Protein AF-0000000081033324 (afdb_homodimer)

pLDDT: mean 81.0, std 24.43, range [20.17, 98.94]

Foldseek 3Di:
DPPPPPPPPPPPCLLVVLLVVLPVLPPQVPDWDWADDDPAWIKIKTKDAFDPPAEEEFEAPQDFCSDSLNSSLVSLCVSVGHIYMYIGFDLHDPTHHPVQDDALVRRLVVVLCCLVPVDDAAYEYEAAAVGLLSVLVNCLVCVRRYQEYEYELHHFLLLVLVLVLDDLQQLLVCVVVQKGKDADDADPDPPPPVVSPSPDRIDIDGPVRSLRSLVSGQQADSDDDDDRDHNPDDPPDRRPQSPDPPPPPDGPPDAARAHAHAYEYEYECAASSRHLVVLVSNVVRHPHPHYYYHYHDPDYSSLNPSVSSSVVSVVVVVSVVVSVVVD/DPPPPPPPPPPPCLLVVLLVCLPVLPPQVPDWDWADDDPAWIKIKGKDAFDPPAEEEFEAPQDFCSDSLNSSLVSLCVSVGHIYMYIGFDLHDPTHHPVQDDALVRRLVVVLCCLVPVDDAAYEYEAAAVGLLSVLVNCLVCVRRYQEYEYELHHFLLLVLVLVLDDLQQLQVCVVVQKGKAADDADPPPPPPVPSPSPDRIDIDGPVRSLRSLVSGQQANSDDDDDRDHNNDDRPDRRPQRPDCPVPPDGPPDAARAHAHAYEYEYECAASSRHLVVLVSNVVRHPHPHYYYHYHDPDYSSLNPSVSSSVVSVVVVVSVVVSVVVD

Solvent-accessible surface area (backbone atoms only — not comparable to full-atom values): 35872 Å² total; per-residue (Å²): 136,82,79,76,78,75,77,78,77,77,70,80,53,60,67,56,53,50,56,69,50,44,72,62,61,65,77,68,68,76,61,74,45,72,48,82,47,94,92,48,62,35,31,24,31,40,75,44,83,53,40,83,59,24,38,38,44,34,45,30,77,98,45,34,37,79,37,67,64,46,38,34,49,45,52,50,29,55,75,73,43,26,16,32,36,32,36,22,46,68,25,24,70,80,12,33,62,50,69,85,63,62,42,54,66,59,43,43,50,46,54,51,48,44,54,68,70,74,46,71,76,41,28,31,38,35,8,30,22,44,12,23,33,45,42,52,55,45,29,56,76,36,56,86,38,36,60,30,39,38,26,34,34,35,24,62,52,46,58,52,53,55,59,70,65,45,50,55,10,46,44,23,50,19,67,72,72,41,33,44,74,42,83,32,81,56,74,81,63,77,72,68,48,86,78,52,65,76,76,46,56,52,44,79,44,46,46,66,33,37,62,56,33,42,80,67,43,77,80,52,73,68,67,76,80,79,76,88,65,84,34,79,40,83,77,81,63,74,76,70,73,71,68,76,74,59,80,74,65,81,70,68,95,62,81,58,44,77,39,65,43,46,35,39,33,38,29,16,65,53,16,79,81,41,55,49,64,46,48,54,52,50,52,67,37,34,56,24,63,48,33,38,36,37,37,30,50,72,28,35,55,77,54,59,51,74,70,42,45,50,49,52,51,51,51,50,52,51,50,52,48,52,57,64,68,75,96,135,82,79,76,80,75,74,78,77,76,70,80,53,60,67,56,54,52,55,68,49,45,72,62,60,67,76,69,67,76,61,73,46,72,47,83,49,95,92,47,63,36,29,24,30,40,75,44,82,54,40,84,57,22,37,38,44,33,45,31,77,98,46,33,38,77,37,70,64,45,38,33,49,46,50,51,27,55,74,72,43,26,16,32,36,34,34,22,47,67,24,24,71,82,12,34,62,50,68,86,63,61,42,53,67,59,44,44,50,47,52,50,47,45,55,67,71,75,48,72,75,42,26,30,38,35,9,30,23,45,11,22,34,46,41,52,55,45,29,55,75,34,55,86,39,36,58,30,41,36,27,34,35,34,25,62,51,45,56,52,52,56,59,70,65,45,49,57,7,46,44,20,49,18,68,71,71,42,34,44,75,41,83,33,80,57,73,81,62,77,72,67,48,86,80,53,63,75,77,45,55,51,43,79,44,46,46,66,31,36,61,57,34,42,81,68,44,78,80,52,73,66,68,76,80,77,75,87,66,86,32,80,39,82,78,80,62,76,76,70,71,67,68,75,74,58,81,73,65,80,70,69,94,62,79,59,42,77,39,64,44,48,34,40,33,39,29,14,65,53,16,74,80,42,55,48,64,45,49,55,52,49,53,68,37,33,56,24,64,47,33,37,37,38,37,29,50,71,29,34,53,80,54,60,51,72,70,43,45,49,50,52,51,52,50,51,51,51,50,52,50,52,58,63,70,75,97

Sequence (654 aa):
MATAVMAAFLSRPRLLAAARSLGGGSRWKSSVSYLSRADSPRLAYSLSAGKSPGVVFLPGFASSMDGAKGTALHDYCHSVGHAYTRFDYTGCGASEGDSSHWGMGQWKSDVLTVLDQLTTGPQILVGSSLGAWLMVLAAVARPERVVGLVGVASAPDFLQRVYSSLTDEERAEAQRTGEFRIPHSPPSSPAPSPTSSPSKTHVTIPVAAVVEAARHSLLVAPAPAPAPAASTADPAAPPPPLPPLPPLPPLPPLPPLPVRCPVRLLHGLADEVAPWQLALRLAERLASAEVDVALRKGAGHRFSEPADLRLLASTLDDLVDRLTTHTMATAVMAAFLSRPRLLAAARSLGGGSRWKSSVSYLSRADSPRLAYSLSAGKSPGVVFLPGFASSMDGAKGTALHDYCHSVGHAYTRFDYTGCGASEGDSSHWGMGQWKSDVLTVLDQLTTGPQILVGSSLGAWLMVLAAVARPERVVGLVGVASAPDFLQRVYSSLTDEERAEAQRTGEFRIPHSPPSSPAPSPTSSPSKTHVTIPVAAVVEAARHSLLVAPAPAPAPAASTADPAAPPPPLPPLPPLPPLPPLPPLPVRCPVRLLHGLADEVAPWQLALRLAERLASAEVDVALRKGAGHRFSEPADLRLLASTLDDLVDRLTTHT

Organism: Petromyzon marinus (NCBI:txid7757)

Radius of gyration: 27.09 Å; Cα contacts (8 Å, |Δi|>4): 1225; chains: 2; bounding box: 51×80×92 Å

Secondary structure (DSSP, 8-state):
-----------SHHHHHHHHHTT-TTTTTT--EEEEETTEEEEEEEEE--EEEEEEEE--TT--TTSHHHHHHHHHHHHHTEEEEEEPPTTSTTS-S-TTS--HHHHHHHHHHHHHHT--S-EEEEEETHHHHHHHHHHHH-TTTEEEEEEES--TTHHHHHHHTS-HHHHHHHHHHSEEEEE----S-SS--TTS-TT-SEEEEEHHHHHHHGGG-SSS------------S-TTS---------S-----SPPPB---S-EEEEEETT-SSS-THHHHHHHHHB--S-EEEEEETT--SS--SHHHHHHHHHHHHHHHHHHHH--/-----------SHHHHHHHHHTT-TTTTTT--EEEEETTEEEEEEEEE--EEEEEEEE--TT--TTSHHHHHHHHHHHHHTEEEEEEPPTTSTTS-S-TTS--HHHHHHHHHHHHHHT--S-EEEEEETHHHHHHHHHHHH-TTTEEEEEEES--TTHHHHHHHTS-HHHHHHHHHHSEEEEE----S-SS--TTS-TT-SEEEEEHHHHHHHGGG-SSS------------S-TTS---------S------PPPB---S-EEEEEETT-SSS-THHHHHHHHHB--S-EEEEEETT--SS--SHHHHHHHHHHHHHHHHHHHH--

InterPro domains:
  IPR000073 Alpha/beta hydrolase fold-1 [PF00561] (55-157)
  IPR029058 Alpha/Beta hydrolase fold [G3DSA:3.40.50.1820] (26-323)
  IPR029058 Alpha/Beta hydrolase fold [SSF53474] (38-321)
  IPR052382 Mitochondrial ABHD10 acyl-protein thioesterase [PTHR16138] (24-325)

Structure (mmCIF, N/CA/C/O backbone):
data_AF-0000000081033324-model_v1
#
loop_
_entity.id
_entity.type
_entity.pdbx_description
1 polymer 'Palmitoyl-protein thioesterase ABHD10, mitochondrial'
#
loop_
_atom_site.group_PDB
_atom_site.id
_atom_site.type_symbol
_atom_site.label_atom_id
_atom_site.label_alt_id
_atom_site.label_comp_id
_atom_site.label_asym_id
_atom_site.label_entity_id
_atom_site.label_seq_id
_atom_site.pdbx_PDB_ins_code
_atom_site.Cartn_x
_atom_site.Cartn_y
_atom_site.Cartn_z
_atom_site.occupancy
_atom_site.B_iso_or_equiv
_atom_site.auth_seq_id
_atom_site.auth_comp_id
_atom_site.auth_asym_id
_atom_site.auth_atom_id
_atom_site.pdbx_PDB_model_num
ATOM 1 N N . MET A 1 1 ? 2.973 -5.754 50.562 1 22.11 1 MET A N 1
ATOM 2 C CA . MET A 1 1 ? 4.07 -6.328 49.781 1 22.11 1 MET A CA 1
ATOM 3 C C . MET A 1 1 ? 3.713 -6.414 48.312 1 22.11 1 MET A C 1
ATOM 5 O O . MET A 1 1 ? 2.916 -7.266 47.906 1 22.11 1 MET A O 1
ATOM 9 N N . ALA A 1 2 ? 3.584 -5.254 47.625 1 27 2 ALA A N 1
ATOM 10 C CA . ALA A 1 2 ? 3.027 -4.891 46.344 1 27 2 ALA A CA 1
ATOM 11 C C . ALA A 1 2 ? 3.859 -5.48 45.188 1 27 2 ALA A C 1
ATOM 13 O O . ALA A 1 2 ? 5.039 -5.152 45.062 1 27 2 ALA A O 1
ATOM 14 N N . THR A 1 3 ? 3.664 -6.719 44.875 1 24.81 3 THR A N 1
ATOM 15 C CA . THR A 1 3 ? 4.422 -7.504 43.906 1 24.81 3 THR A CA 1
ATOM 16 C C . THR A 1 3 ? 4.43 -6.824 42.531 1 24.81 3 THR A C 1
ATOM 18 O O . THR A 1 3 ? 3.371 -6.598 41.938 1 24.81 3 THR A O 1
ATOM 21 N N . ALA A 1 4 ? 5.449 -5.996 42.219 1 23.72 4 ALA A N 1
ATOM 22 C CA . ALA A 1 4 ? 5.824 -5.215 41.062 1 23.72 4 ALA A CA 1
ATOM 23 C C . ALA A 1 4 ? 5.883 -6.094 39.812 1 23.72 4 ALA A C 1
ATOM 25 O O . ALA A 1 4 ? 6.672 -7.039 39.75 1 23.72 4 ALA A O 1
ATOM 26 N N . VAL A 1 5 ? 4.719 -6.266 39.188 1 24.17 5 VAL A N 1
ATOM 27 C CA . VAL A 1 5 ? 4.609 -7.023 37.938 1 24.17 5 VAL A CA 1
ATOM 28 C C . VAL A 1 5 ? 5.527 -6.422 36.875 1 24.17 5 VAL A C 1
ATOM 30 O O . VAL A 1 5 ? 5.352 -5.27 36.5 1 24.17 5 VAL A O 1
ATOM 33 N N . MET A 1 6 ? 6.812 -6.734 36.938 1 21.64 6 MET A N 1
ATOM 34 C CA . MET A 1 6 ? 7.859 -6.355 36 1 21.64 6 MET A CA 1
ATOM 35 C C . MET A 1 6 ? 7.445 -6.684 34.562 1 21.64 6 MET A C 1
ATOM 37 O O . MET A 1 6 ? 7.277 -7.852 34.219 1 21.64 6 MET A O 1
ATOM 41 N N . ALA A 1 7 ? 6.676 -5.891 33.938 1 24.23 7 ALA A N 1
ATOM 42 C CA . ALA A 1 7 ? 6.254 -6.055 32.562 1 24.23 7 ALA A CA 1
ATOM 43 C C . ALA A 1 7 ? 7.457 -6.113 31.625 1 24.23 7 ALA A C 1
ATOM 45 O O . ALA A 1 7 ? 8.18 -5.129 31.469 1 24.23 7 ALA A O 1
ATOM 46 N N . ALA A 1 8 ? 8.172 -7.246 31.5 1 26.45 8 ALA A N 1
ATOM 47 C CA . ALA A 1 8 ? 9.258 -7.527 30.578 1 26.45 8 ALA A CA 1
ATOM 48 C C . ALA A 1 8 ? 8.883 -7.125 29.141 1 26.45 8 ALA A C 1
ATOM 50 O O . ALA A 1 8 ? 7.945 -7.676 28.562 1 26.45 8 ALA A O 1
ATOM 51 N N . PHE A 1 9 ? 9.078 -5.98 28.75 1 27.52 9 PHE A N 1
ATOM 52 C CA . PHE A 1 9 ? 9.008 -5.301 27.469 1 27.52 9 PHE A CA 1
ATOM 53 C C . PHE A 1 9 ? 9.812 -6.051 26.406 1 27.52 9 PHE A C 1
ATOM 55 O O . PHE A 1 9 ? 11.039 -5.949 26.375 1 27.52 9 PHE A O 1
ATOM 62 N N . LEU A 1 10 ? 9.547 -7.344 26.25 1 29.47 10 LEU A N 1
ATOM 63 C CA . LEU A 1 10 ? 10.359 -8.062 25.281 1 29.47 10 LEU A CA 1
ATOM 64 C C . LEU A 1 10 ? 10.281 -7.398 23.906 1 29.47 10 LEU A C 1
ATOM 66 O O . LEU A 1 10 ? 9.188 -7.137 23.391 1 29.47 10 LEU A O 1
ATOM 70 N N . SER A 1 11 ? 11.164 -6.66 23.438 1 30.05 11 SER A N 1
ATOM 71 C CA . SER A 1 11 ? 11.602 -6.078 22.172 1 30.05 11 SER A CA 1
ATOM 72 C C . SER A 1 11 ? 11.367 -7.039 21.016 1 30.05 11 SER A C 1
ATOM 74 O O . SER A 1 11 ? 11.359 -8.258 21.203 1 30.05 11 SER A O 1
ATOM 76 N N . ARG A 1 12 ? 10.656 -6.641 19.922 1 34.22 12 ARG A N 1
ATOM 77 C CA . ARG A 1 12 ? 10.5 -7.277 18.625 1 34.22 12 ARG A CA 1
ATOM 78 C C . ARG A 1 12 ? 11.805 -7.93 18.172 1 34.22 12 ARG A C 1
ATOM 80 O O . ARG A 1 12 ? 12.43 -7.48 17.219 1 34.22 12 ARG A O 1
ATOM 87 N N . PRO A 1 13 ? 12.57 -8.398 18.969 1 36 13 PRO A N 1
ATOM 88 C CA . PRO A 1 13 ? 13.812 -9.016 18.484 1 36 13 PRO A CA 1
ATOM 89 C C . PRO A 1 13 ? 13.562 -10.094 17.422 1 36 13 PRO A C 1
ATOM 91 O O . PRO A 1 13 ? 14.492 -10.484 16.719 1 36 13 PRO A O 1
ATOM 94 N N . ARG A 1 14 ? 12.297 -10.617 17.453 1 36.09 14 ARG A N 1
ATOM 95 C CA . ARG A 1 14 ? 12.18 -11.867 16.734 1 36.09 14 ARG A CA 1
ATOM 96 C C . ARG A 1 14 ? 12.25 -11.633 15.219 1 36.09 14 ARG A C 1
ATOM 98 O O . ARG A 1 14 ? 12.789 -12.461 14.484 1 36.09 14 ARG A O 1
ATOM 105 N N . LEU A 1 15 ? 11.539 -10.562 14.742 1 38.72 15 LEU A N 1
ATOM 106 C CA . LEU A 1 15 ? 11.586 -10.375 13.297 1 38.72 15 LEU A CA 1
ATOM 107 C C . LEU A 1 15 ? 13.023 -10.156 12.828 1 38.72 15 LEU A C 1
ATOM 109 O O . LEU A 1 15 ? 13.359 -10.469 11.688 1 38.72 15 LEU A O 1
ATOM 113 N N . LEU A 1 16 ? 13.773 -9.445 13.773 1 37.34 16 LEU A N 1
ATOM 114 C CA . LEU A 1 16 ? 15.164 -9.211 13.391 1 37.34 16 LEU A CA 1
ATOM 115 C C . LEU A 1 16 ? 15.938 -10.523 13.328 1 37.34 16 LEU A C 1
ATOM 117 O O . LEU A 1 16 ? 16.859 -10.664 12.516 1 37.34 16 LEU A O 1
ATOM 121 N N . ALA A 1 17 ? 15.664 -11.352 14.273 1 37.22 17 ALA A N 1
ATOM 122 C CA . ALA A 1 17 ? 16.453 -12.578 14.242 1 37.22 17 ALA A CA 1
ATOM 123 C C . ALA A 1 17 ? 16.141 -13.406 13 1 37.22 17 ALA A C 1
ATOM 125 O O . ALA A 1 17 ? 17.031 -14 12.391 1 37.22 17 ALA A O 1
ATOM 126 N N . ALA A 1 18 ? 14.914 -13.43 12.672 1 40 18 ALA A N 1
ATOM 127 C CA . ALA A 1 18 ? 14.578 -14.266 11.523 1 40 18 ALA A CA 1
ATOM 128 C C . ALA A 1 18 ? 15.086 -13.656 10.227 1 40 18 ALA A C 1
ATOM 130 O O . ALA A 1 18 ? 15.5 -14.375 9.312 1 40 18 ALA A O 1
ATOM 131 N N . ALA A 1 19 ? 15.125 -12.297 10.125 1 39.84 19 ALA A N 1
ATOM 132 C CA . ALA A 1 19 ? 15.656 -11.672 8.914 1 39.84 19 ALA A CA 1
ATOM 133 C C . ALA A 1 19 ? 17.141 -11.984 8.742 1 39.84 19 ALA A C 1
ATOM 135 O O . ALA A 1 19 ? 17.625 -12.133 7.617 1 39.84 19 ALA A O 1
ATOM 136 N N . ARG A 1 20 ? 17.812 -11.953 9.828 1 39.5 20 ARG A N 1
ATOM 137 C CA . ARG A 1 20 ? 19.219 -12.305 9.711 1 39.5 20 ARG A CA 1
ATOM 138 C C . ARG A 1 20 ? 19.391 -13.719 9.18 1 39.5 20 ARG A C 1
ATOM 140 O O . ARG A 1 20 ? 20.391 -14.031 8.547 1 39.5 20 ARG A O 1
ATOM 147 N N . SER A 1 21 ? 18.438 -14.594 9.531 1 39.25 21 SER A N 1
ATOM 148 C CA . SER A 1 21 ? 18.594 -15.953 9.039 1 39.25 21 SER A CA 1
ATOM 149 C C . SER A 1 21 ? 18.016 -16.094 7.633 1 39.25 21 SER A C 1
ATOM 151 O O . SER A 1 21 ? 18.141 -17.156 7.012 1 39.25 21 SER A O 1
ATOM 153 N N . LEU A 1 22 ? 17.312 -15.211 7.191 1 44.16 22 LEU A N 1
ATOM 154 C CA . LEU A 1 22 ? 16.656 -15.359 5.902 1 44.16 22 LEU A CA 1
ATOM 155 C C . LEU A 1 22 ? 17.672 -15.469 4.77 1 44.16 22 LEU A C 1
ATOM 157 O O . LEU A 1 22 ? 17.312 -15.836 3.646 1 44.16 22 LEU A O 1
ATOM 161 N N . GLY A 1 23 ? 18.875 -15.117 5.062 1 39.5 23 GLY A N 1
ATOM 162 C CA . GLY A 1 23 ? 19.859 -15.336 4.008 1 39.5 23 GLY A CA 1
ATOM 163 C C . GLY A 1 23 ? 20.234 -16.797 3.846 1 39.5 23 GLY A C 1
ATOM 164 O O . GLY A 1 23 ? 21.094 -17.125 3.016 1 39.5 23 GLY A O 1
ATOM 165 N N . GLY A 1 24 ? 20.109 -17.594 4.902 1 39.53 24 GLY A N 1
ATOM 166 C CA . GLY A 1 24 ? 20.703 -18.922 4.777 1 39.53 24 GLY A CA 1
ATOM 167 C C . GLY A 1 24 ? 19.812 -19.891 4.012 1 39.53 24 GLY A C 1
ATOM 168 O O . GLY A 1 24 ? 19.062 -20.656 4.613 1 39.53 24 GLY A O 1
ATOM 169 N N . GLY A 1 25 ? 19.375 -19.703 2.912 1 44.62 25 GLY A N 1
ATOM 170 C CA . GLY A 1 25 ? 18.609 -20.469 1.935 1 44.62 25 GLY A CA 1
ATOM 171 C C . GLY A 1 25 ? 18.984 -21.938 1.897 1 44.62 25 GLY A C 1
ATOM 172 O O . GLY A 1 25 ? 18.406 -22.719 1.129 1 44.62 25 GLY A O 1
ATOM 173 N N . SER A 1 26 ? 20.094 -22.328 2.436 1 49.75 26 SER A N 1
ATOM 174 C CA . SER A 1 26 ? 20.703 -23.609 2.076 1 49.75 26 SER A CA 1
ATOM 175 C C . SER A 1 26 ? 20 -24.766 2.785 1 49.75 26 SER A C 1
ATOM 177 O O . SER A 1 26 ? 20.125 -25.922 2.359 1 49.75 26 SER A O 1
ATOM 179 N N . ARG A 1 27 ? 19.344 -24.453 3.846 1 50.69 27 ARG A N 1
ATOM 180 C CA . ARG A 1 27 ? 19.016 -25.625 4.66 1 50.69 27 ARG A CA 1
ATOM 181 C C . ARG A 1 27 ? 17.922 -26.453 4.016 1 50.69 27 ARG A C 1
ATOM 183 O O . ARG A 1 27 ? 17.828 -27.672 4.246 1 50.69 27 ARG A O 1
ATOM 190 N N . TRP A 1 28 ? 17.062 -25.797 3.232 1 55.62 28 TRP A N 1
ATOM 191 C CA . TRP A 1 28 ? 15.906 -26.578 2.789 1 55.62 28 TRP A CA 1
ATOM 192 C C . TRP A 1 28 ? 16.172 -27.219 1.43 1 55.62 28 TRP A C 1
ATOM 194 O O . TRP A 1 28 ? 15.266 -27.812 0.828 1 55.62 28 TRP A O 1
ATOM 204 N N . LYS A 1 29 ? 17.328 -26.922 0.792 1 54.53 29 LYS A N 1
ATOM 205 C CA . LYS A 1 29 ? 17.594 -27.438 -0.551 1 54.53 29 LYS A CA 1
ATOM 206 C C . LYS A 1 29 ? 17.656 -28.969 -0.553 1 54.53 29 LYS A C 1
ATOM 208 O O . LYS A 1 29 ? 17.312 -29.609 -1.547 1 54.53 29 LYS A O 1
ATOM 213 N N . SER A 1 30 ? 17.891 -29.594 0.542 1 54.22 30 SER A N 1
ATOM 214 C CA . SER A 1 30 ? 18.328 -30.984 0.433 1 54.22 30 SER A CA 1
ATOM 215 C C . SER A 1 30 ? 17.141 -31.938 0.512 1 54.22 30 SER A C 1
ATOM 217 O O . SER A 1 30 ? 17.234 -33.094 0.056 1 54.22 30 SER A O 1
ATOM 219 N N . SER A 1 31 ? 15.891 -31.5 0.902 1 74.81 31 SER A N 1
ATOM 220 C CA . SER A 1 31 ? 14.914 -32.562 1.136 1 74.81 31 SER A CA 1
ATOM 221 C C . SER A 1 31 ? 13.695 -32.406 0.234 1 74.81 31 SER A C 1
ATOM 223 O O . SER A 1 31 ? 12.703 -31.781 0.629 1 74.81 31 SER A O 1
ATOM 225 N N . VAL A 1 32 ? 13.836 -32.75 -1.101 1 91.12 32 VAL A N 1
ATOM 226 C CA . VAL A 1 32 ? 12.727 -32.656 -2.047 1 91.12 32 VAL A CA 1
ATOM 227 C C . VAL A 1 32 ? 11.945 -33.969 -2.039 1 91.12 32 VAL A C 1
ATOM 229 O O . VAL A 1 32 ? 12.531 -35.062 -2.066 1 91.12 32 VAL A O 1
ATOM 232 N N . SER A 1 33 ? 10.648 -33.969 -1.88 1 96.12 33 SER A N 1
ATOM 233 C CA . SER A 1 33 ? 9.719 -35.062 -1.989 1 96.12 33 SER A CA 1
ATOM 234 C C . SER A 1 33 ? 8.891 -35 -3.264 1 96.12 33 SER A C 1
ATOM 236 O O . SER A 1 33 ? 8.906 -33.969 -3.949 1 96.12 33 SER A O 1
ATOM 238 N N . TYR A 1 34 ? 8.211 -36.062 -3.619 1 97.44 34 TYR A N 1
ATOM 239 C CA . TYR A 1 34 ? 7.418 -36.094 -4.844 1 97.44 34 TYR A CA 1
ATOM 240 C C . TYR A 1 34 ? 5.996 -36.594 -4.562 1 97.44 34 TYR A C 1
ATOM 242 O O . TYR A 1 34 ? 5.789 -37.531 -3.795 1 97.44 34 TYR A O 1
ATOM 250 N N . LEU A 1 35 ? 5.07 -35.938 -5.078 1 97.44 35 LEU A N 1
ATOM 251 C CA . LEU A 1 35 ? 3.662 -36.312 -5.023 1 97.44 35 LEU A CA 1
ATOM 252 C C . LEU A 1 35 ? 3.25 -37.062 -6.289 1 97.44 35 LEU A C 1
ATOM 254 O O . LEU A 1 35 ? 3.287 -36.5 -7.387 1 97.44 35 LEU A O 1
ATOM 258 N N . SER A 1 36 ? 2.891 -38.312 -6.141 1 95.81 36 SER A N 1
ATOM 259 C CA . SER A 1 36 ? 2.416 -39.094 -7.262 1 95.81 36 SER A CA 1
ATOM 260 C C . SER A 1 36 ? 0.929 -38.875 -7.516 1 95.81 36 SER A C 1
ATOM 262 O O . SER A 1 36 ? 0.144 -38.781 -6.57 1 95.81 36 SER A O 1
ATOM 264 N N . ARG A 1 37 ? 0.681 -38.781 -8.797 1 91.38 37 ARG A N 1
ATOM 265 C CA . ARG A 1 37 ? -0.696 -38.594 -9.25 1 91.38 37 ARG A CA 1
ATOM 266 C C . ARG A 1 37 ? -1.053 -39.625 -10.32 1 91.38 37 ARG A C 1
ATOM 268 O O . ARG A 1 37 ? -0.181 -40.094 -11.062 1 91.38 37 ARG A O 1
ATOM 275 N N . ALA A 1 38 ? -2.209 -40.219 -10.383 1 86.62 38 ALA A N 1
ATOM 276 C CA . ALA A 1 38 ? -2.619 -41.312 -11.266 1 86.62 38 ALA A CA 1
ATOM 277 C C . ALA A 1 38 ? -2.32 -40.969 -12.727 1 86.62 38 ALA A C 1
ATOM 279 O O . ALA A 1 38 ? -1.689 -41.781 -13.43 1 86.62 38 ALA A O 1
ATOM 280 N N . ASP A 1 39 ? -2.785 -39.938 -13.328 1 86.38 39 ASP A N 1
ATOM 281 C CA . ASP A 1 39 ? -2.658 -39.656 -14.75 1 86.38 39 ASP A CA 1
ATOM 282 C C . ASP A 1 39 ? -1.938 -38.312 -14.984 1 86.38 39 ASP A C 1
ATOM 284 O O . ASP A 1 39 ? -2.283 -37.562 -15.898 1 86.38 39 ASP A O 1
ATOM 288 N N . SER A 1 40 ? -0.949 -38.062 -14.102 1 91.81 40 SER A N 1
ATOM 289 C CA . SER A 1 40 ? -0.211 -36.812 -14.242 1 91.81 40 SER A CA 1
ATOM 290 C C . SER A 1 40 ? 1.223 -36.938 -13.742 1 91.81 40 SER A C 1
ATOM 292 O O . SER A 1 40 ? 1.509 -37.812 -12.898 1 91.81 40 SER A O 1
ATOM 294 N N . PRO A 1 41 ? 2.178 -36.25 -14.328 1 94.88 41 PRO A N 1
ATOM 295 C CA . PRO A 1 41 ? 3.557 -36.281 -13.836 1 94.88 41 PRO A CA 1
ATOM 296 C C . PRO A 1 41 ? 3.656 -36 -12.344 1 94.88 41 PRO A C 1
ATOM 298 O O . PRO A 1 41 ? 2.848 -35.25 -11.797 1 94.88 41 PRO A O 1
ATOM 301 N N . ARG A 1 42 ? 4.637 -36.562 -11.766 1 97.44 42 ARG A N 1
ATOM 302 C CA . ARG A 1 42 ? 4.832 -36.312 -10.336 1 97.44 42 ARG A CA 1
ATOM 303 C C . ARG A 1 42 ? 5.254 -34.875 -10.07 1 97.44 42 ARG A C 1
ATOM 305 O O . ARG A 1 42 ? 6.035 -34.312 -10.836 1 97.44 42 ARG A O 1
ATOM 312 N N . LEU A 1 43 ? 4.77 -34.312 -8.969 1 98.06 43 LEU A N 1
ATOM 313 C CA . LEU A 1 43 ? 5.121 -32.938 -8.57 1 98.06 43 LEU A CA 1
ATOM 314 C C . LEU A 1 43 ? 6.16 -32.969 -7.457 1 98.06 43 LEU A C 1
ATOM 316 O O . LEU A 1 43 ? 5.988 -33.625 -6.445 1 98.06 43 LEU A O 1
ATOM 320 N N . ALA A 1 44 ? 7.258 -32.25 -7.656 1 97.88 44 ALA A N 1
ATOM 321 C CA . ALA A 1 44 ? 8.25 -32.031 -6.605 1 97.88 44 ALA A CA 1
ATOM 322 C C . ALA A 1 44 ? 7.777 -31 -5.594 1 97.88 44 ALA A C 1
ATOM 324 O O . ALA A 1 44 ? 7.184 -29.984 -5.965 1 97.88 44 ALA A O 1
ATOM 325 N N . TYR A 1 45 ? 7.992 -31.297 -4.293 1 98 45 TYR A N 1
ATOM 326 C CA . TYR A 1 45 ? 7.582 -30.344 -3.268 1 98 45 TYR A CA 1
ATOM 327 C C . TYR A 1 45 ? 8.5 -30.438 -2.051 1 98 45 TYR A C 1
ATOM 329 O O . TYR A 1 45 ? 9.25 -31.391 -1.896 1 98 45 TYR A O 1
ATOM 337 N N . SER A 1 46 ? 8.602 -29.375 -1.306 1 96.62 46 SER A N 1
ATOM 338 C CA . SER A 1 46 ? 9.188 -29.281 0.029 1 96.62 46 SER A CA 1
ATOM 339 C C . SER A 1 46 ? 8.156 -28.797 1.048 1 96.62 46 SER A C 1
ATOM 341 O O . SER A 1 46 ? 7.422 -27.844 0.79 1 96.62 46 SER A O 1
ATOM 343 N N . LEU A 1 47 ? 8.086 -29.516 2.17 1 95.38 47 LEU A N 1
ATOM 344 C CA . LEU A 1 47 ? 7.023 -29.25 3.137 1 95.38 47 LEU A CA 1
ATOM 345 C C . LEU A 1 47 ? 7.57 -29.266 4.562 1 95.38 47 LEU A C 1
ATOM 347 O O . LEU A 1 47 ? 8.406 -30.109 4.891 1 95.38 47 LEU A O 1
ATOM 351 N N . SER A 1 48 ? 7.176 -28.359 5.348 1 94.44 48 SER A N 1
ATOM 352 C CA . SER A 1 48 ? 7.355 -28.391 6.793 1 94.44 48 SER A CA 1
ATOM 353 C C . SER A 1 48 ? 6.016 -28.359 7.52 1 94.44 48 SER A C 1
ATOM 355 O O . SER A 1 48 ? 5.148 -27.547 7.199 1 94.44 48 SER A O 1
ATOM 357 N N . ALA A 1 49 ? 5.867 -29.312 8.469 1 94.62 49 ALA A N 1
ATOM 358 C CA . ALA A 1 49 ? 4.648 -29.328 9.266 1 94.62 49 ALA A CA 1
ATOM 359 C C . ALA A 1 49 ? 4.621 -28.172 10.25 1 94.62 49 ALA A C 1
ATOM 361 O O . ALA A 1 49 ? 5.656 -27.562 10.547 1 94.62 49 ALA A O 1
ATOM 362 N N . GLY A 1 50 ? 3.439 -27.812 10.695 1 96.19 50 GLY A N 1
ATOM 363 C CA . GLY A 1 50 ? 3.285 -26.75 11.664 1 96.19 50 GLY A CA 1
ATOM 364 C C . GLY A 1 50 ? 1.838 -26.359 11.898 1 96.19 50 GLY A C 1
ATOM 365 O O . GLY A 1 50 ? 0.928 -27.141 11.641 1 96.19 50 GLY A O 1
ATOM 366 N N . LYS A 1 51 ? 1.66 -25.156 12.43 1 95.88 51 LYS A N 1
ATOM 367 C CA . LYS A 1 51 ? 0.339 -24.672 12.836 1 95.88 51 LYS A CA 1
ATOM 368 C C . LYS A 1 51 ? -0.469 -24.219 11.625 1 95.88 51 LYS A C 1
ATOM 370 O O . LYS A 1 51 ? 0.1 -23.859 10.594 1 95.88 51 LYS A O 1
ATOM 375 N N . SER A 1 52 ? -1.808 -24.219 11.852 1 95.44 52 SER A N 1
ATOM 376 C CA . SER A 1 52 ? -2.783 -23.688 10.906 1 95.44 52 SER A CA 1
ATOM 377 C C . SER A 1 52 ? -3.01 -22.188 11.133 1 95.44 52 SER A C 1
ATOM 379 O O . SER A 1 52 ? -2.918 -21.703 12.266 1 95.44 52 SER A O 1
ATOM 381 N N . PRO A 1 53 ? -3.334 -21.5 10.102 1 97.38 53 PRO A N 1
ATOM 382 C CA . PRO A 1 53 ? -3.432 -21.906 8.695 1 97.38 53 PRO A CA 1
ATOM 383 C C . PRO A 1 53 ? -2.068 -22.188 8.07 1 97.38 53 PRO A C 1
ATOM 385 O O . PRO A 1 53 ? -1.072 -21.562 8.445 1 97.38 53 PRO A O 1
ATOM 388 N N . GLY A 1 54 ? -2.031 -23.141 7.242 1 98.19 54 GLY A N 1
ATOM 389 C CA . GLY A 1 54 ? -0.812 -23.375 6.484 1 98.19 54 GLY A CA 1
ATOM 390 C C . GLY A 1 54 ? -0.565 -22.312 5.422 1 98.19 54 GLY A C 1
ATOM 391 O O . GLY A 1 54 ? -1.448 -21.516 5.125 1 98.19 54 GLY A O 1
ATOM 392 N N . VAL A 1 55 ? 0.645 -22.328 4.891 1 98.81 55 VAL A N 1
ATOM 393 C CA . VAL A 1 55 ? 1.026 -21.406 3.826 1 98.81 55 VAL A CA 1
ATOM 394 C C . VAL A 1 55 ? 1.53 -22.188 2.619 1 98.81 55 VAL A C 1
ATOM 396 O O . VAL A 1 55 ? 2.357 -23.094 2.76 1 98.81 55 VAL A O 1
ATOM 399 N N . VAL A 1 56 ? 1 -21.938 1.463 1 98.88 56 VAL A N 1
ATOM 400 C CA . VAL A 1 56 ? 1.454 -22.531 0.213 1 98.88 56 VAL A CA 1
ATOM 401 C C . VAL A 1 56 ? 2.012 -21.453 -0.708 1 98.88 56 VAL A C 1
ATOM 403 O O . VAL A 1 56 ? 1.355 -20.438 -0.95 1 98.88 56 VAL A O 1
ATOM 406 N N . PHE A 1 57 ? 3.225 -21.672 -1.189 1 98.81 57 PHE A N 1
ATOM 407 C CA . PHE A 1 57 ? 3.855 -20.719 -2.092 1 98.81 57 PHE A CA 1
ATOM 408 C C . PHE A 1 57 ? 3.688 -21.156 -3.543 1 98.81 57 PHE A C 1
ATOM 410 O O . PHE A 1 57 ? 3.875 -22.328 -3.871 1 98.81 57 PHE A O 1
ATOM 417 N N . LEU A 1 58 ? 3.32 -20.188 -4.41 1 98.88 58 LEU A N 1
ATOM 418 C CA . LEU A 1 58 ? 3.139 -20.406 -5.84 1 98.88 58 LEU A CA 1
ATOM 419 C C . LEU A 1 58 ? 4.133 -19.578 -6.648 1 98.88 58 LEU A C 1
ATOM 421 O O . LEU A 1 58 ? 3.98 -18.359 -6.762 1 98.88 58 LEU A O 1
ATOM 425 N N . PRO A 1 59 ? 5.137 -20.219 -7.293 1 97.81 59 PRO A N 1
ATOM 426 C CA . PRO A 1 59 ? 6.184 -19.516 -8.023 1 97.81 59 PRO A CA 1
ATOM 427 C C . PRO A 1 59 ? 5.66 -18.844 -9.297 1 97.81 59 PRO A C 1
ATOM 429 O O . PRO A 1 59 ? 4.594 -19.203 -9.797 1 97.81 59 PRO A O 1
ATOM 432 N N . GLY A 1 60 ? 6.406 -17.891 -9.773 1 96.44 60 GLY A N 1
ATOM 433 C CA . GLY A 1 60 ? 6.074 -17.219 -11.016 1 96.44 60 GLY A CA 1
ATOM 434 C C . GLY A 1 60 ? 6.5 -17.984 -12.25 1 96.44 60 GLY A C 1
ATOM 435 O O . GLY A 1 60 ? 7 -19.109 -12.148 1 96.44 60 GLY A O 1
ATOM 436 N N . PHE A 1 61 ? 6.293 -17.328 -13.43 1 94.06 61 PHE A N 1
ATOM 437 C CA . PHE A 1 61 ? 6.672 -17.922 -14.703 1 94.06 61 PHE A CA 1
ATOM 438 C C . PHE A 1 61 ? 8.18 -18.125 -14.781 1 94.06 61 PHE A C 1
ATOM 440 O O . PHE A 1 61 ? 8.945 -17.234 -14.383 1 94.06 61 PHE A O 1
ATOM 447 N N . ALA A 1 62 ? 8.586 -19.297 -15.242 1 90.06 62 ALA A N 1
ATOM 448 C CA . ALA A 1 62 ? 9.992 -19.641 -15.445 1 90.06 62 ALA A CA 1
ATOM 449 C C . ALA A 1 62 ? 10.766 -19.578 -14.133 1 90.06 62 ALA A C 1
ATOM 451 O O . ALA A 1 62 ? 11.945 -19.219 -14.117 1 90.06 62 ALA A O 1
ATOM 452 N N . SER A 1 63 ? 10.055 -19.812 -13.055 1 92.44 63 SER A N 1
ATOM 453 C CA . SER A 1 63 ? 10.648 -19.875 -11.727 1 92.44 63 SER A CA 1
ATOM 454 C C . SER A 1 63 ? 10.438 -21.234 -11.086 1 92.44 63 SER A C 1
ATOM 456 O O . SER A 1 63 ? 9.844 -22.125 -11.695 1 92.44 63 SER A O 1
ATOM 458 N N . SER A 1 64 ? 11.047 -21.422 -9.945 1 93.56 64 SER A N 1
ATOM 459 C CA . SER A 1 64 ? 10.922 -22.688 -9.227 1 93.56 64 SER A CA 1
ATOM 460 C C . SER A 1 64 ? 10.625 -22.453 -7.75 1 93.56 64 SER A C 1
ATOM 462 O O . SER A 1 64 ? 10.688 -21.312 -7.27 1 93.56 64 SER A O 1
ATOM 464 N N . MET A 1 65 ? 10.328 -23.547 -7.051 1 95.38 65 MET A N 1
ATOM 465 C CA . MET A 1 65 ? 10 -23.5 -5.629 1 95.38 65 MET A CA 1
ATOM 466 C C . MET A 1 65 ? 11.203 -23.047 -4.809 1 95.38 65 MET A C 1
ATOM 468 O O . MET A 1 65 ? 11.062 -22.688 -3.641 1 95.38 65 MET A O 1
ATOM 472 N N . ASP A 1 66 ? 12.398 -23.031 -5.383 1 93.31 66 ASP A N 1
ATOM 473 C CA . ASP A 1 66 ? 13.617 -22.766 -4.629 1 93.31 66 ASP A CA 1
ATOM 474 C C . ASP A 1 66 ? 14.086 -21.328 -4.824 1 93.31 66 ASP A C 1
ATOM 476 O O . ASP A 1 66 ? 15.211 -20.969 -4.465 1 93.31 66 ASP A O 1
ATOM 480 N N . GLY A 1 67 ? 13.242 -20.516 -5.445 1 92.94 67 GLY A N 1
ATOM 481 C CA . GLY A 1 67 ? 13.562 -19.109 -5.566 1 92.94 67 GLY A CA 1
ATOM 482 C C . GLY A 1 67 ? 13.664 -18.406 -4.227 1 92.94 67 GLY A C 1
ATOM 483 O O . GLY A 1 67 ? 13.273 -18.953 -3.197 1 92.94 67 GLY A O 1
ATOM 484 N N . ALA A 1 68 ? 14.094 -17.172 -4.25 1 93.88 68 ALA A N 1
ATOM 485 C CA . ALA A 1 68 ? 14.391 -16.391 -3.055 1 93.88 68 ALA A CA 1
ATOM 486 C C . ALA A 1 68 ? 13.141 -16.219 -2.191 1 93.88 68 ALA A C 1
ATOM 488 O O . ALA A 1 68 ? 13.195 -16.391 -0.971 1 93.88 68 ALA A O 1
ATOM 489 N N . LYS A 1 69 ? 12.031 -15.898 -2.838 1 96.94 69 LYS A N 1
ATOM 490 C CA . LYS A 1 69 ? 10.812 -15.664 -2.072 1 96.94 69 LYS A CA 1
ATOM 491 C C . LYS A 1 69 ? 10.312 -16.953 -1.422 1 96.94 69 LYS A C 1
ATOM 493 O O . LYS A 1 69 ? 9.977 -16.969 -0.236 1 96.94 69 LYS A O 1
ATOM 498 N N . GLY A 1 70 ? 10.289 -18.047 -2.166 1 96.88 70 GLY A N 1
ATOM 499 C CA . GLY A 1 70 ? 9.828 -19.312 -1.636 1 96.88 70 GLY A CA 1
ATOM 500 C C . GLY A 1 70 ? 10.664 -19.812 -0.468 1 96.88 70 GLY A C 1
ATOM 501 O O . GLY A 1 70 ? 10.117 -20.266 0.538 1 96.88 70 GLY A O 1
ATOM 502 N N . THR A 1 71 ? 11.945 -19.703 -0.569 1 95.62 71 THR A N 1
ATOM 503 C CA . THR A 1 71 ? 12.828 -20.203 0.473 1 95.62 71 THR A CA 1
ATOM 504 C C . THR A 1 71 ? 12.82 -19.297 1.691 1 95.62 71 THR A C 1
ATOM 506 O O . THR A 1 71 ? 12.891 -19.75 2.83 1 95.62 71 THR A O 1
ATOM 509 N N . ALA A 1 72 ? 12.734 -18 1.433 1 95.81 72 ALA A N 1
ATOM 510 C CA . ALA A 1 72 ? 12.641 -17.047 2.543 1 95.81 72 ALA A CA 1
ATOM 511 C C . ALA A 1 72 ? 11.375 -17.281 3.361 1 95.81 72 ALA A C 1
ATOM 513 O O . ALA A 1 72 ? 11.414 -17.25 4.594 1 95.81 72 ALA A O 1
ATOM 514 N N . LEU A 1 73 ? 10.297 -17.516 2.701 1 97.62 73 LEU A N 1
ATOM 515 C CA . LEU A 1 73 ? 9.039 -17.781 3.391 1 97.62 73 LEU A CA 1
ATOM 516 C C . LEU A 1 73 ? 9.109 -19.094 4.156 1 97.62 73 LEU A C 1
ATOM 518 O O . LEU A 1 73 ? 8.531 -19.219 5.238 1 97.62 73 LEU A O 1
ATOM 522 N N . HIS A 1 74 ? 9.781 -20.047 3.537 1 96.44 74 HIS A N 1
ATOM 523 C CA . HIS A 1 74 ? 9.961 -21.312 4.238 1 96.44 74 HIS A CA 1
ATOM 524 C C . HIS A 1 74 ? 10.711 -21.109 5.551 1 96.44 74 HIS A C 1
ATOM 526 O O . HIS A 1 74 ? 10.297 -21.625 6.594 1 96.44 74 HIS A O 1
ATOM 532 N N . ASP A 1 75 ? 11.789 -20.391 5.496 1 94.81 75 ASP A N 1
ATOM 533 C CA . ASP A 1 75 ? 12.562 -20.078 6.691 1 94.81 75 ASP A CA 1
ATOM 534 C C . ASP A 1 75 ? 11.711 -19.359 7.73 1 94.81 75 ASP A C 1
ATOM 536 O O . ASP A 1 75 ? 11.75 -19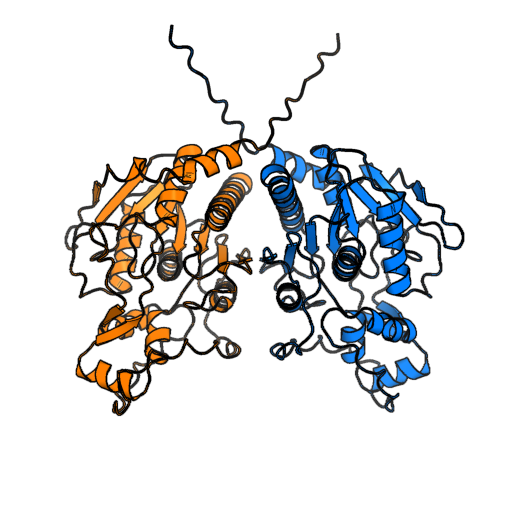.688 8.914 1 94.81 75 ASP A O 1
ATOM 540 N N . TYR A 1 76 ? 10.977 -18.438 7.289 1 95.12 76 TYR A N 1
ATOM 541 C CA . TYR A 1 76 ? 10.133 -17.656 8.188 1 95.12 76 TYR A CA 1
ATOM 542 C C . TYR A 1 76 ? 9.094 -18.547 8.859 1 95.12 76 TYR A C 1
ATOM 544 O O . TYR A 1 76 ? 8.984 -18.578 10.094 1 95.12 76 TYR A O 1
ATOM 552 N N . CYS A 1 77 ? 8.367 -19.266 8.086 1 96.75 77 CYS A N 1
ATOM 553 C CA . CYS A 1 77 ? 7.309 -20.109 8.625 1 96.75 77 CYS A CA 1
ATOM 554 C C . CYS A 1 77 ? 7.871 -21.156 9.586 1 96.75 77 CYS A C 1
ATOM 556 O O . CYS A 1 77 ? 7.277 -21.422 10.633 1 96.75 77 CYS A O 1
ATOM 558 N N . HIS A 1 78 ? 8.969 -21.703 9.164 1 94.19 78 HIS A N 1
ATOM 559 C CA . HIS A 1 78 ? 9.617 -22.656 10.055 1 94.19 78 HIS A CA 1
ATOM 560 C C . HIS A 1 78 ? 9.969 -22.016 11.398 1 94.19 78 HIS A C 1
ATOM 562 O O . HIS A 1 78 ? 9.742 -22.609 12.453 1 94.19 78 HIS A O 1
ATOM 568 N N . SER A 1 79 ? 10.469 -20.844 11.391 1 93.94 79 SER A N 1
ATOM 569 C CA . SER A 1 79 ? 10.93 -20.141 12.586 1 93.94 79 SER A CA 1
ATOM 570 C C . SER A 1 79 ? 9.766 -19.859 13.531 1 93.94 79 SER A C 1
ATOM 572 O O . SER A 1 79 ? 9.953 -19.781 14.75 1 93.94 79 SER A O 1
ATOM 574 N N . VAL A 1 80 ? 8.617 -19.734 13 1 92.94 80 VAL A N 1
ATOM 575 C CA . VAL A 1 80 ? 7.488 -19.391 13.859 1 92.94 80 VAL A CA 1
ATOM 576 C C . VAL A 1 80 ? 6.562 -20.594 14.023 1 92.94 80 VAL A C 1
ATOM 578 O O . VAL A 1 80 ? 5.484 -20.469 14.609 1 92.94 80 VAL A O 1
ATOM 581 N N . GLY A 1 81 ? 6.902 -21.734 13.406 1 94.25 81 GLY A N 1
ATOM 582 C CA . GLY A 1 81 ? 6.188 -22.984 13.586 1 94.25 81 GLY A CA 1
ATOM 583 C C . GLY A 1 81 ? 4.922 -23.078 12.758 1 94.25 81 GLY A C 1
ATOM 584 O O . GLY A 1 81 ? 3.934 -23.672 13.188 1 94.25 81 GLY A O 1
ATOM 585 N N . HIS A 1 82 ? 4.902 -22.422 11.633 1 95.5 82 HIS A N 1
ATOM 586 C CA . HIS A 1 82 ? 3.758 -22.5 10.734 1 95.5 82 HIS A CA 1
ATOM 587 C C . HIS A 1 82 ? 3.992 -23.516 9.625 1 95.5 82 HIS A C 1
ATOM 589 O O . HIS A 1 82 ? 5.105 -23.641 9.109 1 95.5 82 HIS A O 1
ATOM 595 N N . ALA A 1 83 ? 2.949 -24.25 9.336 1 97.69 83 ALA A N 1
ATOM 596 C CA . ALA A 1 83 ? 3.037 -25.188 8.219 1 97.69 83 ALA A CA 1
ATOM 597 C C . ALA A 1 83 ? 3.322 -24.469 6.906 1 97.69 83 ALA A C 1
ATOM 599 O O . ALA A 1 83 ? 2.789 -23.391 6.664 1 97.69 83 ALA A O 1
ATOM 600 N N . TYR A 1 84 ? 4.188 -25.047 6.105 1 98.06 84 TYR A N 1
ATOM 601 C CA . TYR A 1 84 ? 4.602 -24.422 4.859 1 98.06 84 TYR A CA 1
ATOM 602 C C . TYR A 1 84 ? 4.82 -25.453 3.77 1 98.06 84 TYR A C 1
ATOM 604 O O . TYR A 1 84 ? 5.391 -26.516 4.023 1 98.06 84 TYR A O 1
ATOM 612 N N . THR A 1 85 ? 4.27 -25.156 2.57 1 98.19 85 THR A N 1
ATOM 613 C CA . THR A 1 85 ? 4.453 -26.016 1.406 1 98.19 85 THR A CA 1
ATOM 614 C C . THR A 1 85 ? 4.879 -25.203 0.191 1 98.19 85 THR A C 1
ATOM 616 O O . THR A 1 85 ? 4.273 -24.172 -0.113 1 98.19 85 THR A O 1
ATOM 619 N N . ARG A 1 86 ? 5.902 -25.516 -0.449 1 98.19 86 ARG A N 1
ATOM 620 C CA . ARG A 1 86 ? 6.281 -25.031 -1.769 1 98.19 86 ARG A CA 1
ATOM 621 C C . ARG A 1 86 ? 6.504 -26.172 -2.742 1 98.19 86 ARG A C 1
ATOM 623 O O . ARG A 1 86 ? 6.883 -27.281 -2.334 1 98.19 86 ARG A O 1
ATOM 630 N N . PHE A 1 87 ? 6.297 -25.938 -4.062 1 98.12 87 PHE A N 1
ATOM 631 C CA . PHE A 1 87 ? 6.387 -26.984 -5.059 1 98.12 87 PHE A CA 1
ATOM 632 C C . PHE A 1 87 ? 6.613 -26.406 -6.449 1 98.12 87 PHE A C 1
ATOM 634 O O . PHE A 1 87 ? 6.52 -25.203 -6.641 1 98.12 87 PHE A O 1
ATOM 641 N N . ASP A 1 88 ? 6.988 -27.25 -7.344 1 97.81 88 ASP A N 1
ATOM 642 C CA . ASP A 1 88 ? 7.141 -26.891 -8.75 1 97.81 88 ASP A CA 1
ATOM 643 C C . ASP A 1 88 ? 5.957 -27.391 -9.578 1 97.81 88 ASP A C 1
ATOM 645 O O . ASP A 1 88 ? 5.473 -28.5 -9.367 1 97.81 88 ASP A O 1
ATOM 649 N N . TYR A 1 89 ? 5.523 -26.547 -10.523 1 97.75 89 TYR A N 1
ATOM 650 C CA . TYR A 1 89 ? 4.461 -26.969 -11.43 1 97.75 89 TYR A CA 1
ATOM 651 C C . TYR A 1 89 ? 4.953 -28.062 -12.375 1 97.75 89 TYR A C 1
ATOM 653 O O . TYR A 1 89 ? 6.16 -28.25 -12.547 1 97.75 89 TYR A O 1
ATOM 661 N N . THR A 1 90 ? 3.992 -28.766 -12.938 1 97.06 90 THR A N 1
ATOM 662 C CA . THR A 1 90 ? 4.332 -29.734 -13.984 1 97.06 90 THR A CA 1
ATOM 663 C C . THR A 1 90 ? 5.211 -29.094 -15.047 1 97.06 90 THR A C 1
ATOM 665 O O . THR A 1 90 ? 4.887 -28.016 -15.57 1 97.06 90 THR A O 1
ATOM 668 N N . GLY A 1 91 ? 6.344 -29.734 -15.297 1 94.56 91 GLY A N 1
ATOM 669 C CA . GLY A 1 91 ? 7.234 -29.25 -16.344 1 94.56 91 GLY A CA 1
ATOM 670 C C . GLY A 1 91 ? 8.188 -28.172 -15.867 1 94.56 91 GLY A C 1
ATOM 671 O O . GLY A 1 91 ? 8.984 -27.656 -16.641 1 94.56 91 GLY A O 1
ATOM 672 N N . CYS A 1 92 ? 8.148 -27.828 -14.586 1 93.81 92 CYS A N 1
ATOM 673 C CA . CYS A 1 92 ? 9 -26.781 -14.023 1 93.81 92 CYS A CA 1
ATOM 674 C C . CYS A 1 92 ? 9.883 -27.328 -12.914 1 93.81 92 CYS A C 1
ATOM 676 O O . CYS A 1 92 ? 9.484 -28.25 -12.195 1 93.81 92 CYS A O 1
ATOM 678 N N . GLY A 1 93 ? 11.109 -26.781 -12.836 1 93.31 93 GLY A N 1
ATOM 679 C CA . GLY A 1 93 ? 11.984 -27.125 -11.734 1 93.31 93 GLY A CA 1
ATOM 680 C C . GLY A 1 93 ? 12.25 -28.609 -11.633 1 93.31 93 GLY A C 1
ATOM 681 O O . GLY A 1 93 ? 12.648 -29.25 -12.617 1 93.31 93 GLY A O 1
ATOM 682 N N . ALA A 1 94 ? 11.969 -29.156 -10.398 1 95.12 94 ALA A N 1
ATOM 683 C CA . ALA A 1 94 ? 12.289 -30.547 -10.133 1 95.12 94 ALA A CA 1
ATOM 684 C C . ALA A 1 94 ? 11.086 -31.453 -10.43 1 95.12 94 ALA A C 1
ATOM 686 O O . ALA A 1 94 ? 11.195 -32.688 -10.359 1 95.12 94 ALA A O 1
ATOM 687 N N . SER A 1 95 ? 9.953 -30.844 -10.828 1 96.75 95 SER A N 1
ATOM 688 C CA . SER A 1 95 ? 8.773 -31.641 -11.148 1 96.75 95 SER A CA 1
ATOM 689 C C . SER A 1 95 ? 8.922 -32.312 -12.508 1 96.75 95 SER A C 1
ATOM 691 O O . SER A 1 95 ? 9.609 -31.828 -13.391 1 96.75 95 SER A O 1
ATOM 693 N N . GLU A 1 96 ? 8.242 -33.438 -12.625 1 96.06 96 GLU A N 1
ATOM 694 C CA . GLU A 1 96 ? 8.211 -34.156 -13.898 1 96.06 96 GLU A CA 1
ATOM 695 C C . GLU A 1 96 ? 7.273 -33.469 -14.891 1 96.06 96 GLU A C 1
ATOM 697 O O . GLU A 1 96 ? 6.473 -32.625 -14.5 1 96.06 96 GLU A O 1
ATOM 702 N N . GLY A 1 97 ? 7.461 -33.875 -16.156 1 93.12 97 GLY A N 1
ATOM 703 C CA . GLY A 1 97 ? 6.621 -33.312 -17.203 1 93.12 97 GLY A CA 1
ATOM 704 C C . GLY A 1 97 ? 7.418 -32.625 -18.297 1 93.12 97 GLY A C 1
ATOM 705 O O . GLY A 1 97 ? 8.633 -32.469 -18.172 1 93.12 97 GLY A O 1
ATOM 706 N N . ASP A 1 98 ? 6.656 -32.219 -19.312 1 89.81 98 ASP A N 1
ATOM 707 C CA . ASP A 1 98 ? 7.254 -31.609 -20.484 1 89.81 98 ASP A CA 1
ATOM 708 C C . ASP A 1 98 ? 7.266 -30.078 -20.344 1 89.81 98 ASP A C 1
ATOM 710 O O . ASP A 1 98 ? 6.211 -29.453 -20.328 1 89.81 98 ASP A O 1
ATOM 714 N N . SER A 1 99 ? 8.469 -29.516 -20.344 1 86.44 99 SER A N 1
ATOM 715 C CA . SER A 1 99 ? 8.617 -28.078 -20.156 1 86.44 99 SER A CA 1
ATOM 716 C C . SER A 1 99 ? 8.148 -27.297 -21.375 1 86.44 99 SER A C 1
ATOM 718 O O . SER A 1 99 ? 7.941 -26.094 -21.312 1 86.44 99 SER A O 1
ATOM 720 N N . SER A 1 100 ? 7.945 -27.969 -22.469 1 86.62 100 SER A N 1
ATOM 721 C CA . SER A 1 100 ? 7.551 -27.312 -23.703 1 86.62 100 SER A CA 1
ATOM 722 C C . SER A 1 100 ? 6.039 -27.359 -23.891 1 86.62 100 SER A C 1
ATOM 724 O O . SER A 1 100 ? 5.5 -26.656 -24.75 1 86.62 100 SER A O 1
ATOM 726 N N . HIS A 1 101 ? 5.461 -28.203 -23.109 1 86.38 101 HIS A N 1
ATOM 727 C CA . HIS A 1 101 ? 4.008 -28.328 -23.188 1 86.38 101 HIS A CA 1
ATOM 728 C C . HIS A 1 101 ? 3.357 -28.062 -21.828 1 86.38 101 HIS A C 1
ATOM 730 O O . HIS A 1 101 ? 3.348 -28.938 -20.969 1 86.38 101 HIS A O 1
ATOM 736 N N . TRP A 1 102 ? 2.9 -26.938 -21.625 1 89.69 102 TRP A N 1
ATOM 737 C CA . TRP A 1 102 ? 2.283 -26.516 -20.375 1 89.69 102 TRP A CA 1
ATOM 738 C C . TRP A 1 102 ? 1.101 -25.594 -20.625 1 89.69 102 TRP A C 1
ATOM 740 O O . TRP A 1 102 ? 0.881 -25.156 -21.766 1 89.69 102 TRP A O 1
ATOM 750 N N . GLY A 1 103 ? 0.302 -25.375 -19.672 1 93.19 103 GLY A N 1
ATOM 751 C CA . GLY A 1 103 ? -0.833 -24.469 -19.719 1 93.19 103 GLY A CA 1
ATOM 752 C C . GLY A 1 103 ? -1.316 -24.062 -18.344 1 93.19 103 GLY A C 1
ATOM 753 O O . GLY A 1 103 ? -0.971 -24.688 -17.328 1 93.19 103 GLY A O 1
ATOM 754 N N . MET A 1 104 ? -2.053 -23 -18.359 1 95.81 104 MET A N 1
ATOM 755 C CA . MET A 1 104 ? -2.588 -22.469 -17.109 1 95.81 104 MET A CA 1
ATOM 756 C C . MET A 1 104 ? -3.521 -23.484 -16.453 1 95.81 104 MET A C 1
ATOM 758 O O . MET A 1 104 ? -3.553 -23.594 -15.219 1 95.81 104 MET A O 1
ATOM 762 N N . GLY A 1 105 ? -4.281 -24.203 -17.266 1 96.19 105 GLY A N 1
ATOM 763 C CA . GLY A 1 105 ? -5.191 -25.203 -16.734 1 96.19 105 GLY A CA 1
ATOM 764 C C . GLY A 1 105 ? -4.477 -26.312 -15.992 1 96.19 105 GLY A C 1
ATOM 765 O O . GLY A 1 105 ? -4.914 -26.734 -14.922 1 96.19 105 GLY A O 1
ATOM 766 N N . GLN A 1 106 ? -3.439 -26.812 -16.609 1 95.5 106 GLN A N 1
ATOM 767 C CA . GLN A 1 106 ? -2.643 -27.844 -15.969 1 95.5 106 GLN A CA 1
ATOM 768 C C . GLN A 1 106 ? -2.033 -27.344 -14.664 1 95.5 106 GLN A C 1
ATOM 770 O O . GLN A 1 106 ? -2.057 -28.031 -13.648 1 95.5 106 GLN A O 1
ATOM 775 N N . TRP A 1 107 ? -1.479 -26.156 -14.656 1 97.81 107 TRP A N 1
ATOM 776 C CA . TRP A 1 107 ? -0.854 -25.609 -13.461 1 97.81 107 TRP A CA 1
ATOM 777 C C . TRP A 1 107 ? -1.899 -25.312 -12.391 1 97.81 107 TRP A C 1
ATOM 779 O O . TRP A 1 107 ? -1.638 -25.469 -11.195 1 97.81 107 TRP A O 1
ATOM 789 N N . LYS A 1 108 ? -3.109 -24.844 -12.797 1 98.31 108 LYS A N 1
ATOM 790 C CA . LYS A 1 108 ? -4.215 -24.719 -11.852 1 98.31 108 LYS A CA 1
ATOM 791 C C . LYS A 1 108 ? -4.527 -26.047 -11.188 1 98.31 108 LYS A C 1
ATOM 793 O O . LYS A 1 108 ? -4.684 -26.125 -9.969 1 98.31 108 LYS A O 1
ATOM 798 N N . SER A 1 109 ? -4.582 -27.094 -12.008 1 97.38 109 SER A N 1
ATOM 799 C CA . SER A 1 109 ? -4.848 -28.438 -11.484 1 97.38 109 SER A CA 1
ATOM 800 C C . SER A 1 109 ? -3.756 -28.875 -10.508 1 97.38 109 SER A C 1
ATOM 802 O O . SER A 1 109 ? -4.039 -29.516 -9.5 1 97.38 109 SER A O 1
ATOM 804 N N . ASP A 1 110 ? -2.479 -28.562 -10.844 1 98.19 110 ASP A N 1
ATOM 805 C CA . ASP A 1 110 ? -1.374 -28.859 -9.938 1 98.19 110 ASP A CA 1
ATOM 806 C C . ASP A 1 110 ? -1.592 -28.203 -8.57 1 98.19 110 ASP A C 1
ATOM 808 O O . ASP A 1 110 ? -1.436 -28.859 -7.535 1 98.19 110 ASP A O 1
ATOM 812 N N . VAL A 1 111 ? -1.955 -26.922 -8.555 1 98.75 111 VAL A N 1
ATOM 813 C CA . VAL A 1 111 ? -2.168 -26.188 -7.316 1 98.75 111 VAL A CA 1
ATOM 814 C C . VAL A 1 111 ? -3.289 -26.828 -6.508 1 98.75 111 VAL A C 1
ATOM 816 O O . VAL A 1 111 ? -3.154 -27.031 -5.297 1 98.75 111 VAL A O 1
ATOM 819 N N . LEU A 1 112 ? -4.395 -27.172 -7.168 1 98.5 112 LEU A N 1
ATOM 820 C CA . LEU A 1 112 ? -5.535 -27.766 -6.48 1 98.5 112 LEU A CA 1
ATOM 821 C C . LEU A 1 112 ? -5.16 -29.125 -5.895 1 98.5 112 LEU A C 1
ATOM 823 O O . LEU A 1 112 ? -5.578 -29.469 -4.785 1 98.5 112 LEU A O 1
ATOM 827 N N . THR A 1 113 ? -4.367 -29.844 -6.648 1 98 113 THR A N 1
ATOM 828 C CA . THR A 1 113 ? -3.922 -31.156 -6.164 1 98 113 THR A CA 1
ATOM 829 C C . THR A 1 113 ? -3.072 -31 -4.906 1 98 113 THR A C 1
ATOM 831 O O . THR A 1 113 ? -3.238 -31.75 -3.945 1 98 113 THR A O 1
ATOM 834 N N . VAL A 1 114 ? -2.188 -30.062 -4.898 1 98.38 114 VAL A N 1
ATOM 835 C CA . VAL A 1 114 ? -1.338 -29.812 -3.74 1 98.38 114 VAL A CA 1
ATOM 836 C C . VAL A 1 114 ? -2.201 -29.406 -2.545 1 98.38 114 VAL A C 1
ATOM 838 O O . VAL A 1 114 ? -2.014 -29.922 -1.438 1 98.38 114 VAL A O 1
ATOM 841 N N . LEU A 1 115 ? -3.174 -28.547 -2.75 1 98.25 115 LEU A N 1
ATOM 842 C CA . LEU A 1 115 ? -4.078 -28.125 -1.689 1 98.25 115 LEU A CA 1
ATOM 843 C C . LEU A 1 115 ? -4.852 -29.312 -1.122 1 98.25 115 LEU A C 1
ATOM 845 O O . LEU A 1 115 ? -4.973 -29.453 0.097 1 98.25 115 LEU A O 1
ATOM 849 N N . ASP A 1 116 ? -5.273 -30.188 -1.977 1 97.69 116 ASP A N 1
ATOM 850 C CA . ASP A 1 116 ? -6.195 -31.25 -1.596 1 97.69 116 ASP A CA 1
ATOM 851 C C . ASP A 1 116 ? -5.449 -32.438 -0.985 1 97.69 116 ASP A C 1
ATOM 853 O O . ASP A 1 116 ? -5.969 -33.125 -0.099 1 97.69 116 ASP A O 1
ATOM 857 N N . GLN A 1 117 ? -4.227 -32.625 -1.444 1 97.06 117 GLN A N 1
ATOM 858 C CA . GLN A 1 117 ? -3.6 -33.875 -1.083 1 97.06 117 GLN A CA 1
ATOM 859 C C . GLN A 1 117 ? -2.424 -33.656 -0.135 1 97.06 117 GLN A C 1
ATOM 861 O O . GLN A 1 117 ? -2.078 -34.562 0.648 1 97.06 117 GLN A O 1
ATOM 866 N N . LEU A 1 118 ? -1.786 -32.5 -0.229 1 97.06 118 LEU A N 1
ATOM 867 C CA . LEU A 1 118 ? -0.557 -32.312 0.535 1 97.06 118 LEU A CA 1
ATOM 868 C C . LEU A 1 118 ? -0.811 -31.484 1.782 1 97.06 118 LEU A C 1
ATOM 870 O O . LEU A 1 118 ? 0.01 -31.469 2.703 1 97.06 118 LEU A O 1
ATOM 874 N N . THR A 1 119 ? -1.869 -30.703 1.754 1 97.62 119 THR A N 1
ATOM 875 C CA . THR A 1 119 ? -2.115 -29.812 2.889 1 97.62 119 THR A CA 1
ATOM 876 C C . THR A 1 119 ? -3.4 -30.203 3.611 1 97.62 119 THR A C 1
ATOM 878 O O . THR A 1 119 ? -4.195 -31 3.092 1 97.62 119 THR A O 1
ATOM 881 N N . THR A 1 120 ? -3.531 -29.719 4.855 1 96.5 120 THR A N 1
ATOM 882 C CA . THR A 1 120 ? -4.727 -29.938 5.656 1 96.5 120 THR A CA 1
ATOM 883 C C . THR A 1 120 ? -5.27 -28.625 6.211 1 96.5 120 THR A C 1
ATOM 885 O O . THR A 1 120 ? -4.5 -27.703 6.492 1 96.5 120 THR A O 1
ATOM 888 N N . GLY A 1 121 ? -6.613 -28.547 6.34 1 96.75 121 GLY A N 1
ATOM 889 C CA . GLY A 1 121 ? -7.223 -27.359 6.941 1 96.75 121 GLY A CA 1
ATOM 890 C C . GLY A 1 121 ? -7.105 -26.125 6.078 1 96.75 121 GLY A C 1
ATOM 891 O O . GLY A 1 121 ? -6.875 -26.219 4.871 1 96.75 121 GLY A O 1
ATOM 892 N N . PRO A 1 122 ? -7.387 -24.938 6.684 1 98.12 122 PRO A N 1
ATOM 893 C CA . PRO A 1 122 ? -7.316 -23.672 5.945 1 98.12 122 PRO A CA 1
ATOM 894 C C . PRO A 1 122 ? -5.891 -23.312 5.523 1 98.12 122 PRO A C 1
ATOM 896 O O . PRO A 1 122 ? -4.938 -23.578 6.258 1 98.12 122 PRO A O 1
ATOM 899 N N . GLN A 1 123 ? -5.77 -22.719 4.336 1 98.75 123 GLN A N 1
ATOM 900 C CA . GLN A 1 123 ? -4.465 -22.344 3.797 1 98.75 123 GLN A CA 1
ATOM 901 C C . GLN A 1 123 ? -4.445 -20.859 3.402 1 98.75 123 GLN A C 1
ATOM 903 O O . GLN A 1 123 ? -5.457 -20.328 2.955 1 98.75 123 GLN A O 1
ATOM 908 N N . ILE A 1 124 ? -3.305 -20.203 3.592 1 98.88 124 ILE A N 1
ATOM 909 C CA . ILE A 1 124 ? -2.961 -18.953 2.943 1 98.88 124 ILE A CA 1
ATOM 910 C C . ILE A 1 124 ? -2.117 -19.219 1.699 1 98.88 124 ILE A C 1
ATOM 912 O O . ILE A 1 124 ? -1.135 -19.969 1.759 1 98.88 124 ILE A O 1
ATOM 916 N N . LEU A 1 125 ? -2.527 -18.688 0.569 1 98.94 125 LEU A N 1
ATOM 917 C CA . LEU A 1 125 ? -1.722 -18.812 -0.641 1 98.94 125 LEU A CA 1
ATOM 918 C C . LEU A 1 125 ? -0.883 -17.562 -0.866 1 98.94 125 LEU A C 1
ATOM 920 O O . LEU A 1 125 ? -1.381 -16.438 -0.725 1 98.94 125 LEU A O 1
ATOM 924 N N . VAL A 1 126 ? 0.389 -17.719 -1.119 1 98.94 126 VAL A N 1
ATOM 925 C CA . VAL A 1 126 ? 1.287 -16.656 -1.53 1 98.94 126 VAL A CA 1
ATOM 926 C C . VAL A 1 126 ? 1.728 -16.875 -2.977 1 98.94 126 VAL A C 1
ATOM 928 O O . VAL A 1 126 ? 2.426 -17.844 -3.277 1 98.94 126 VAL A O 1
ATOM 931 N N . GLY A 1 127 ? 1.333 -15.977 -3.846 1 98.88 127 GLY A N 1
ATOM 932 C CA . GLY A 1 127 ? 1.647 -16.125 -5.258 1 98.88 127 GLY A CA 1
ATOM 933 C C . GLY A 1 127 ? 2.514 -15 -5.797 1 98.88 127 GLY A C 1
ATOM 934 O O . GLY A 1 127 ? 2.238 -13.828 -5.551 1 98.88 127 GLY A O 1
ATOM 935 N N . SER A 1 128 ? 3.535 -15.352 -6.523 1 98.56 128 SER A N 1
ATOM 936 C CA . SER A 1 128 ? 4.418 -14.375 -7.152 1 98.56 128 SER A CA 1
ATOM 937 C C . SER A 1 128 ? 4.168 -14.289 -8.656 1 98.56 128 SER A C 1
ATOM 939 O O . SER A 1 128 ? 4.215 -15.305 -9.352 1 98.56 128 SER A O 1
ATOM 941 N N . SER A 1 129 ? 3.969 -13.062 -9.188 1 97.25 129 SER A N 1
ATOM 942 C CA . SER A 1 129 ? 3.811 -12.852 -10.625 1 97.25 129 SER A CA 1
ATOM 943 C C . SER A 1 129 ? 2.734 -13.766 -11.203 1 97.25 129 SER A C 1
ATOM 945 O O . SER A 1 129 ? 1.596 -13.766 -10.734 1 97.25 129 SER A O 1
ATOM 947 N N . LEU A 1 130 ? 3 -14.68 -12.078 1 96.88 130 LEU A N 1
ATOM 948 C CA . LEU A 1 130 ? 2.049 -15.641 -12.625 1 96.88 130 LEU A CA 1
ATOM 949 C C . LEU A 1 130 ? 1.439 -16.484 -11.516 1 96.88 130 LEU A C 1
ATOM 951 O O . LEU A 1 130 ? 0.264 -16.859 -11.578 1 96.88 130 LEU A O 1
ATOM 955 N N . GLY A 1 131 ? 2.236 -16.766 -10.484 1 98.5 131 GLY A N 1
ATOM 956 C CA . GLY A 1 131 ? 1.74 -17.5 -9.336 1 98.5 131 GLY A CA 1
ATOM 957 C C . GLY A 1 131 ? 0.575 -16.812 -8.641 1 98.5 131 GLY A C 1
ATOM 958 O O . GLY A 1 131 ? -0.28 -17.484 -8.055 1 98.5 131 GLY A O 1
ATOM 959 N N . ALA A 1 132 ? 0.567 -15.508 -8.695 1 98.75 132 ALA A N 1
ATOM 960 C CA . ALA A 1 132 ? -0.549 -14.758 -8.117 1 98.75 132 ALA A CA 1
ATOM 961 C C . ALA A 1 132 ? -1.811 -14.922 -8.961 1 98.75 132 ALA A C 1
ATOM 963 O O . ALA A 1 132 ? -2.926 -14.82 -8.453 1 98.75 132 ALA A O 1
ATOM 964 N N . TRP A 1 133 ? -1.654 -15.117 -10.266 1 98.19 133 TRP A N 1
ATOM 965 C CA . TRP A 1 133 ? -2.76 -15.508 -11.141 1 98.19 133 TRP A CA 1
ATOM 966 C C . TRP A 1 133 ? -3.355 -16.844 -10.695 1 98.19 133 TRP A C 1
ATOM 968 O O . TRP A 1 133 ? -4.559 -16.938 -10.438 1 98.19 133 TRP A O 1
ATOM 978 N N . LEU A 1 134 ? -2.539 -17.812 -10.508 1 98.75 134 LEU A N 1
ATOM 979 C CA . LEU A 1 134 ? -2.957 -19.141 -10.078 1 98.75 134 LEU A CA 1
ATOM 980 C C . LEU A 1 134 ? -3.574 -19.109 -8.688 1 98.75 134 LEU A C 1
ATOM 982 O O . LEU A 1 134 ? -4.516 -19.844 -8.398 1 98.75 134 LEU A O 1
ATOM 986 N N . MET A 1 135 ? -3.018 -18.219 -7.883 1 98.75 135 MET A N 1
ATOM 987 C CA . MET A 1 135 ? -3.49 -18.016 -6.52 1 98.75 135 MET A CA 1
ATOM 988 C C . MET A 1 135 ? -4.973 -17.656 -6.504 1 98.75 135 MET A C 1
ATOM 990 O O . MET A 1 135 ? -5.75 -18.25 -5.746 1 98.75 135 MET A O 1
ATOM 994 N N . VAL A 1 136 ? -5.367 -16.781 -7.363 1 98.75 136 VAL A N 1
ATOM 995 C CA . VAL A 1 136 ? -6.75 -16.328 -7.418 1 98.75 136 VAL A CA 1
ATOM 996 C C . VAL A 1 136 ? -7.641 -17.422 -7.984 1 98.75 136 VAL A C 1
ATOM 998 O O . VAL A 1 136 ? -8.727 -17.688 -7.453 1 98.75 136 VAL A O 1
ATOM 1001 N N . LEU A 1 137 ? -7.176 -18.109 -9.016 1 98.56 137 LEU A N 1
ATOM 1002 C CA . LEU A 1 137 ? -7.938 -19.203 -9.594 1 98.56 137 LEU A CA 1
ATOM 1003 C C . LEU A 1 137 ? -8.188 -20.297 -8.562 1 98.56 137 LEU A C 1
ATOM 1005 O O . LEU A 1 137 ? -9.289 -20.844 -8.484 1 98.56 137 LEU A O 1
ATOM 1009 N N . ALA A 1 138 ? -7.191 -20.594 -7.801 1 98.88 138 ALA A N 1
ATOM 1010 C CA . ALA A 1 138 ? -7.324 -21.625 -6.773 1 98.88 138 ALA A CA 1
ATOM 1011 C C . ALA A 1 138 ? -8.305 -21.203 -5.688 1 98.88 138 ALA A C 1
ATOM 1013 O O . ALA A 1 138 ? -9.094 -22 -5.199 1 98.88 138 ALA A O 1
ATOM 1014 N N . ALA A 1 139 ? -8.25 -19.922 -5.293 1 98.88 139 ALA A N 1
ATOM 1015 C CA . ALA A 1 139 ? -9.148 -19.406 -4.266 1 98.88 139 ALA A CA 1
ATOM 1016 C C . ALA A 1 139 ? -10.609 -19.5 -4.723 1 98.88 139 ALA A C 1
ATOM 1018 O O . ALA A 1 139 ? -11.5 -19.781 -3.918 1 98.88 139 ALA A O 1
ATOM 1019 N N . VAL A 1 140 ? -10.828 -19.234 -5.973 1 98.31 140 VAL A N 1
ATOM 1020 C CA . VAL A 1 140 ? -12.172 -19.344 -6.531 1 98.31 140 VAL A CA 1
ATOM 1021 C C . VAL A 1 140 ? -12.625 -20.812 -6.492 1 98.31 140 VAL A C 1
ATOM 1023 O O . VAL A 1 140 ? -13.781 -21.094 -6.16 1 98.31 140 VAL A O 1
ATOM 1026 N N . ALA A 1 141 ? -11.727 -21.719 -6.754 1 98.5 141 ALA A N 1
ATOM 1027 C CA . ALA A 1 141 ? -12.055 -23.141 -6.871 1 98.5 141 ALA A CA 1
ATOM 1028 C C . ALA A 1 141 ? -12.203 -23.781 -5.496 1 98.5 141 ALA A C 1
ATOM 1030 O O . ALA A 1 141 ? -12.961 -24.75 -5.336 1 98.5 141 ALA A O 1
ATOM 1031 N N . ARG A 1 142 ? -11.477 -23.281 -4.512 1 98.38 142 ARG A N 1
ATOM 1032 C CA . ARG A 1 142 ? -11.484 -23.844 -3.164 1 98.38 142 ARG A CA 1
ATOM 1033 C C . ARG A 1 142 ? -11.711 -22.75 -2.123 1 98.38 142 ARG A C 1
ATOM 1035 O O . ARG A 1 142 ? -10.891 -22.562 -1.222 1 98.38 142 ARG A O 1
ATOM 1042 N N . PRO A 1 143 ? -12.875 -22.109 -2.105 1 97.81 143 PRO A N 1
ATOM 1043 C CA . PRO A 1 143 ? -13.102 -20.969 -1.212 1 97.81 143 PRO A CA 1
ATOM 1044 C C . PRO A 1 143 ? -13.094 -21.375 0.263 1 97.81 143 PRO A C 1
ATOM 1046 O O . PRO A 1 143 ? -12.766 -20.547 1.123 1 97.81 143 PRO A O 1
ATOM 1049 N N . GLU A 1 144 ? -13.375 -22.609 0.563 1 97.12 144 GLU A N 1
ATOM 1050 C CA . GLU A 1 144 ? -13.422 -23.047 1.955 1 97.12 144 GLU A CA 1
ATOM 1051 C C . GLU A 1 144 ? -12.031 -23.359 2.486 1 97.12 144 GLU A C 1
ATOM 1053 O O . GLU A 1 144 ? -11.805 -23.344 3.697 1 97.12 144 GLU A O 1
ATOM 1058 N N . ARG A 1 145 ? -11.109 -23.656 1.567 1 98.19 145 ARG A N 1
ATOM 1059 C CA . ARG A 1 145 ? -9.758 -24.062 1.949 1 98.19 145 ARG A CA 1
ATOM 1060 C C . ARG A 1 145 ? -8.836 -22.844 2.002 1 98.19 145 ARG A C 1
ATOM 1062 O O . ARG A 1 145 ? -7.855 -22.844 2.752 1 98.19 145 ARG A O 1
ATOM 1069 N N . VAL A 1 146 ? -9.133 -21.844 1.2 1 98.81 146 VAL A N 1
ATOM 1070 C CA . VAL A 1 146 ? -8.258 -20.672 1.085 1 98.81 146 VAL A CA 1
ATOM 1071 C C . VAL A 1 146 ? -8.805 -19.531 1.936 1 98.81 146 VAL A C 1
ATOM 1073 O O . VAL A 1 146 ? -9.836 -18.938 1.606 1 98.81 146 VAL A O 1
ATOM 1076 N N . VAL A 1 147 ? -8.016 -19.141 2.951 1 98.5 147 VAL A N 1
ATOM 1077 C CA . VAL A 1 147 ? -8.57 -18.203 3.92 1 98.5 147 VAL A CA 1
ATOM 1078 C C . VAL A 1 147 ? -7.836 -16.859 3.828 1 98.5 147 VAL A C 1
ATOM 1080 O O . VAL A 1 147 ? -8.195 -15.906 4.508 1 98.5 147 VAL A O 1
ATOM 1083 N N . GLY A 1 148 ? -6.844 -16.75 2.996 1 98.81 148 GLY A N 1
ATOM 1084 C CA . GLY A 1 148 ? -6.078 -15.531 2.771 1 98.81 148 GLY A CA 1
ATOM 1085 C C . GLY A 1 148 ? -5.188 -15.609 1.546 1 98.81 148 GLY A C 1
ATOM 1086 O O . GLY A 1 148 ? -4.766 -16.688 1.142 1 98.81 148 GLY A O 1
ATOM 1087 N N . LEU A 1 149 ? -4.891 -14.469 0.975 1 98.94 149 LEU A N 1
ATOM 1088 C CA . LEU A 1 149 ? -4.031 -14.383 -0.202 1 98.94 149 LEU A CA 1
ATOM 1089 C C . LEU A 1 149 ? -2.969 -13.305 -0.027 1 98.94 149 LEU A C 1
ATOM 1091 O O . LEU A 1 149 ? -3.258 -12.227 0.494 1 98.94 149 LEU A O 1
ATOM 1095 N N . VAL A 1 150 ? -1.753 -13.586 -0.418 1 98.94 150 VAL A N 1
ATOM 1096 C CA . VAL A 1 150 ? -0.691 -12.594 -0.577 1 98.94 150 VAL A CA 1
ATOM 1097 C C . VAL A 1 150 ? -0.132 -12.664 -1.996 1 98.94 150 VAL A C 1
ATOM 1099 O O . VAL A 1 150 ? 0.51 -13.648 -2.373 1 98.94 150 VAL A O 1
ATOM 1102 N N . GLY A 1 151 ? -0.399 -11.672 -2.775 1 98.88 151 GLY A N 1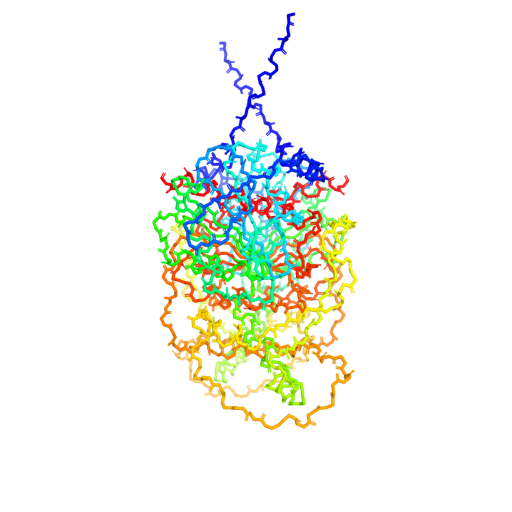
ATOM 1103 C CA . GLY A 1 151 ? 0.153 -11.578 -4.117 1 98.88 151 GLY A CA 1
ATOM 1104 C C . GLY A 1 151 ? 1.357 -10.664 -4.207 1 98.88 151 GLY A C 1
ATOM 1105 O O . GLY A 1 151 ? 1.342 -9.555 -3.666 1 98.88 151 GLY A O 1
ATOM 1106 N N . VAL A 1 152 ? 2.418 -11.094 -4.852 1 98.88 152 VAL A N 1
ATOM 1107 C CA . VAL A 1 152 ? 3.623 -10.297 -5.059 1 98.88 152 VAL A CA 1
ATOM 1108 C C . VAL A 1 152 ? 3.85 -10.078 -6.555 1 98.88 152 VAL A C 1
ATOM 1110 O O . VAL A 1 152 ? 3.951 -11.039 -7.32 1 98.88 152 VAL A O 1
ATOM 1113 N N . ALA A 1 153 ? 3.975 -8.789 -6.945 1 98.25 153 ALA A N 1
ATOM 1114 C CA . ALA A 1 153 ? 4.145 -8.477 -8.359 1 98.25 153 ALA A CA 1
ATOM 1115 C C . ALA A 1 153 ? 3.141 -9.242 -9.219 1 98.25 153 ALA A C 1
ATOM 1117 O O . ALA A 1 153 ? 3.52 -9.891 -10.195 1 98.25 153 ALA A O 1
ATOM 1118 N N . SER A 1 154 ? 1.864 -9.195 -8.82 1 98.12 154 SER A N 1
ATOM 1119 C CA . SER A 1 154 ? 0.811 -9.992 -9.438 1 98.12 154 SER A CA 1
ATOM 1120 C C . SER A 1 154 ? 0.707 -9.711 -10.938 1 98.12 154 SER A C 1
ATOM 1122 O O . SER A 1 154 ? 0.611 -8.555 -11.352 1 98.12 154 SER A O 1
ATOM 1124 N N . ALA A 1 155 ? 0.679 -10.766 -11.695 1 95.81 155 ALA A N 1
ATOM 1125 C CA . ALA A 1 155 ? 0.647 -10.617 -13.148 1 95.81 155 ALA A CA 1
ATOM 1126 C C . ALA A 1 155 ? -0.475 -11.453 -13.766 1 95.81 155 ALA A C 1
ATOM 1128 O O . ALA A 1 155 ? -0.226 -12.312 -14.609 1 95.81 155 ALA A O 1
ATOM 1129 N N . PRO A 1 156 ? -1.727 -11.164 -13.352 1 95.75 156 PRO A N 1
ATOM 1130 C CA . PRO A 1 156 ? -2.828 -11.859 -14.023 1 95.75 156 PRO A CA 1
ATOM 1131 C C . PRO A 1 156 ? -2.861 -11.586 -15.523 1 95.75 156 PRO A C 1
ATOM 1133 O O . PRO A 1 156 ? -2.541 -10.477 -15.969 1 95.75 156 PRO A O 1
ATOM 1136 N N . ASP A 1 157 ? -3.254 -12.656 -16.312 1 92.88 157 ASP A N 1
ATOM 1137 C CA . ASP A 1 157 ? -3.439 -12.547 -17.766 1 92.88 157 ASP A CA 1
ATOM 1138 C C . ASP A 1 157 ? -2.137 -12.148 -18.453 1 92.88 157 ASP A C 1
ATOM 1140 O O . ASP A 1 157 ? -2.158 -11.477 -19.484 1 92.88 157 ASP A O 1
ATOM 1144 N N . PHE A 1 158 ? -1.042 -12.531 -17.812 1 92.06 158 PHE A N 1
ATOM 1145 C CA . PHE A 1 158 ? 0.298 -12.195 -18.281 1 92.06 158 PHE A CA 1
ATOM 1146 C C . PHE A 1 158 ? 0.514 -12.68 -19.719 1 92.06 158 PHE A C 1
ATOM 1148 O O . PHE A 1 158 ? 1.036 -11.945 -20.547 1 92.06 158 PHE A O 1
ATOM 1155 N N . LEU A 1 159 ? 0.107 -13.859 -20.062 1 90.94 159 LEU A N 1
ATOM 1156 C CA . LEU A 1 159 ? 0.364 -14.453 -21.375 1 90.94 159 LEU A CA 1
ATOM 1157 C C . LEU A 1 159 ? -0.375 -13.695 -22.469 1 90.94 159 LEU A C 1
ATOM 1159 O O . LEU A 1 159 ? 0.184 -13.438 -23.531 1 90.94 159 LEU A O 1
ATOM 1163 N N . GLN A 1 160 ? -1.554 -13.367 -22.141 1 88.31 160 GLN A N 1
ATOM 1164 C CA . GLN A 1 160 ? -2.326 -12.57 -23.094 1 88.31 160 GLN A CA 1
ATOM 1165 C C . GLN A 1 160 ? -1.706 -11.188 -23.281 1 88.31 160 GLN A C 1
ATOM 1167 O O . GLN A 1 160 ? -1.665 -10.672 -24.406 1 88.31 160 GLN A O 1
ATOM 1172 N N . ARG A 1 161 ? -1.31 -10.617 -22.203 1 87.31 161 ARG A N 1
ATOM 1173 C CA . A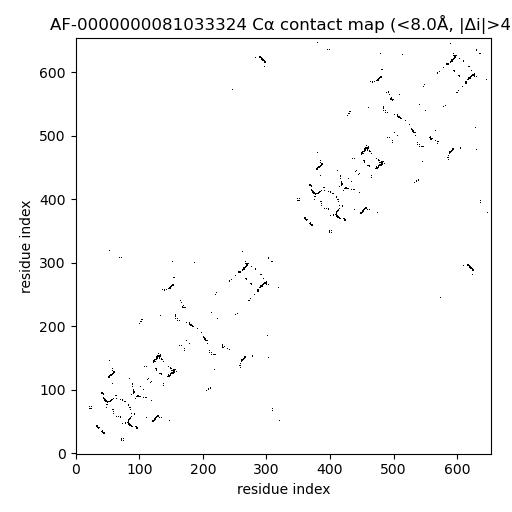RG A 1 161 ? -0.728 -9.281 -22.25 1 87.31 161 ARG A CA 1
ATOM 1174 C C . ARG A 1 161 ? 0.556 -9.273 -23.078 1 87.31 161 ARG A C 1
ATOM 1176 O O . ARG A 1 161 ? 0.771 -8.383 -23.906 1 87.31 161 ARG A O 1
ATOM 1183 N N . VAL A 1 162 ? 1.405 -10.266 -22.859 1 87.12 162 VAL A N 1
ATOM 1184 C CA . VAL A 1 162 ? 2.676 -10.297 -23.578 1 87.12 162 VAL A CA 1
ATOM 1185 C C . VAL A 1 162 ? 2.426 -10.578 -25.062 1 87.12 162 VAL A C 1
ATOM 1187 O O . VAL A 1 162 ? 3.088 -10 -25.922 1 87.12 162 VAL A O 1
ATOM 1190 N N . TYR A 1 163 ? 1.565 -11.453 -25.359 1 89.88 163 TYR A N 1
ATOM 1191 C CA . TYR A 1 163 ? 1.24 -11.734 -26.766 1 89.88 163 TYR A CA 1
ATOM 1192 C C . TYR A 1 163 ? 0.706 -10.492 -27.453 1 89.88 163 TYR A C 1
ATOM 1194 O O . TYR A 1 163 ? 1.065 -10.211 -28.609 1 89.88 163 TYR A O 1
ATOM 1202 N N . SER A 1 164 ? -0.166 -9.766 -26.797 1 87.06 164 SER A N 1
ATOM 1203 C CA . SER A 1 164 ? -0.777 -8.57 -27.359 1 87.06 164 SER A CA 1
ATOM 1204 C C . SER A 1 164 ? 0.26 -7.473 -27.578 1 87.06 164 SER A C 1
ATOM 1206 O O . SER A 1 164 ? 0.03 -6.539 -28.344 1 87.06 164 SER A O 1
ATOM 1208 N N . SER A 1 165 ? 1.338 -7.574 -26.891 1 84 165 SER A N 1
ATOM 1209 C CA . SER A 1 165 ? 2.365 -6.543 -26.984 1 84 165 SER A CA 1
ATOM 1210 C C . SER A 1 165 ? 3.32 -6.824 -28.141 1 84 165 SER A C 1
ATOM 1212 O O . SER A 1 165 ? 4.172 -5.992 -28.469 1 84 165 SER A O 1
ATOM 1214 N N . LEU A 1 166 ? 3.199 -7.973 -28.797 1 88.44 166 LEU A N 1
ATOM 1215 C CA . LEU A 1 166 ? 4.047 -8.32 -29.938 1 88.44 166 LEU A CA 1
ATOM 1216 C C . LEU A 1 166 ? 3.789 -7.387 -31.109 1 88.44 166 LEU A C 1
ATOM 1218 O O . LEU A 1 166 ? 2.654 -6.957 -31.328 1 88.44 166 LEU A O 1
ATOM 1222 N N . THR A 1 167 ? 4.91 -7.109 -31.844 1 89.88 167 THR A N 1
ATOM 1223 C CA . THR A 1 167 ? 4.73 -6.395 -33.094 1 89.88 167 THR A CA 1
ATOM 1224 C C . THR A 1 167 ? 3.979 -7.258 -34.125 1 89.88 167 THR A C 1
ATOM 1226 O O . THR A 1 167 ? 3.861 -8.469 -33.938 1 89.88 167 THR A O 1
ATOM 1229 N N . ASP A 1 168 ? 3.57 -6.625 -35.125 1 90.12 168 ASP A N 1
ATOM 1230 C CA . ASP A 1 168 ? 2.881 -7.371 -36.156 1 90.12 168 ASP A CA 1
ATOM 1231 C C . ASP A 1 168 ? 3.787 -8.445 -36.75 1 90.12 168 ASP A C 1
ATOM 1233 O O . ASP A 1 168 ? 3.338 -9.562 -37.031 1 90.12 168 ASP A O 1
ATOM 1237 N N . GLU A 1 169 ? 4.984 -8.031 -36.938 1 92.5 169 GLU A N 1
ATOM 1238 C CA . GLU A 1 169 ? 5.953 -8.969 -37.5 1 92.5 169 GLU A CA 1
ATOM 1239 C C . GLU A 1 169 ? 6.188 -10.148 -36.562 1 92.5 169 GLU A C 1
ATOM 1241 O O . GLU A 1 169 ? 6.219 -11.305 -36.969 1 92.5 169 GLU A O 1
ATOM 1246 N N . GLU A 1 170 ? 6.309 -9.859 -35.25 1 91.19 170 GLU A N 1
ATOM 1247 C CA . GLU A 1 170 ? 6.523 -10.898 -34.25 1 91.19 170 GLU A CA 1
ATOM 1248 C C . GLU A 1 170 ? 5.316 -11.82 -34.156 1 91.19 170 GLU A C 1
ATOM 1250 O O . GLU A 1 170 ? 5.469 -13.031 -33.969 1 91.19 170 GLU A O 1
ATOM 1255 N N . ARG A 1 171 ? 4.219 -11.273 -34.219 1 93.25 171 ARG A N 1
ATOM 1256 C CA . ARG A 1 171 ? 2.982 -12.039 -34.125 1 93.25 171 ARG A CA 1
ATOM 1257 C C . ARG A 1 171 ? 2.83 -12.984 -35.312 1 93.25 171 ARG A C 1
ATOM 1259 O O . ARG A 1 171 ? 2.422 -14.141 -35.156 1 93.25 171 ARG A O 1
ATOM 1266 N N . ALA A 1 172 ? 3.092 -12.438 -36.469 1 92.12 172 ALA A N 1
ATOM 1267 C CA . ALA A 1 172 ? 3.037 -13.273 -37.656 1 92.12 172 ALA A CA 1
ATOM 1268 C C . ALA A 1 172 ? 4 -14.453 -37.562 1 92.12 172 ALA A C 1
ATOM 1270 O O . ALA A 1 172 ? 3.652 -15.586 -37.906 1 92.12 172 ALA A O 1
ATOM 1271 N N . GLU A 1 173 ? 5.148 -14.172 -37.125 1 94.44 173 GLU A N 1
ATOM 1272 C CA . GLU A 1 173 ? 6.145 -15.227 -36.938 1 94.44 173 GLU A CA 1
ATOM 1273 C C . GLU A 1 173 ? 5.684 -16.25 -35.906 1 94.44 173 GLU A C 1
ATOM 1275 O O . GLU A 1 173 ? 5.875 -17.453 -36.094 1 94.44 173 GLU A O 1
ATOM 1280 N N . ALA A 1 174 ? 5.078 -15.766 -34.844 1 94.12 174 ALA A N 1
ATOM 1281 C CA . ALA A 1 174 ? 4.57 -16.641 -33.781 1 94.12 174 ALA A CA 1
ATOM 1282 C C . ALA A 1 174 ? 3.48 -17.562 -34.312 1 94.12 174 ALA A C 1
ATOM 1284 O O . ALA A 1 174 ? 3.424 -18.734 -33.938 1 94.12 174 ALA A O 1
ATOM 1285 N N . GLN A 1 175 ? 2.65 -17.062 -35.156 1 93.44 175 GLN A N 1
ATOM 1286 C CA . GLN A 1 175 ? 1.568 -17.859 -35.719 1 93.44 175 GLN A CA 1
ATOM 1287 C C . GLN A 1 175 ? 2.111 -18.922 -36.656 1 93.44 175 GLN A C 1
ATOM 1289 O O . GLN A 1 175 ? 1.576 -20.031 -36.75 1 93.44 175 GLN A O 1
ATOM 1294 N N . ARG A 1 176 ? 3.18 -18.562 -37.312 1 94.88 176 ARG A N 1
ATOM 1295 C CA . ARG A 1 176 ? 3.783 -19.484 -38.25 1 94.88 176 ARG A CA 1
ATOM 1296 C C . ARG A 1 176 ? 4.52 -20.609 -37.531 1 94.88 176 ARG A C 1
ATOM 1298 O O . ARG A 1 176 ? 4.387 -21.781 -37.906 1 94.88 176 ARG A O 1
ATOM 1305 N N . THR A 1 177 ? 5.242 -20.266 -36.531 1 95.12 177 THR A N 1
ATOM 1306 C CA . THR A 1 177 ? 6.117 -21.234 -35.875 1 95.12 177 THR A CA 1
ATOM 1307 C C . THR A 1 177 ? 5.406 -21.891 -34.688 1 95.12 177 THR A C 1
ATOM 1309 O O . THR A 1 177 ? 5.848 -22.922 -34.188 1 95.12 177 THR A O 1
ATOM 1312 N N . GLY A 1 178 ? 4.398 -21.234 -34.219 1 94.5 178 GLY A N 1
ATOM 1313 C CA . GLY A 1 178 ? 3.637 -21.75 -33.094 1 94.5 178 GLY A CA 1
ATOM 1314 C C . GLY A 1 178 ? 4.207 -21.328 -31.75 1 94.5 178 GLY A C 1
ATOM 1315 O O . GLY A 1 178 ? 3.758 -21.812 -30.703 1 94.5 178 GLY A O 1
ATOM 1316 N N . GLU A 1 179 ? 5.25 -20.5 -31.797 1 94.5 179 GLU A N 1
ATOM 1317 C CA . GLU A 1 179 ? 5.883 -20.062 -30.547 1 94.5 179 GLU A CA 1
ATOM 1318 C C . GLU A 1 179 ? 6.484 -18.672 -30.703 1 94.5 179 GLU A C 1
ATOM 1320 O O . GLU A 1 179 ? 6.668 -18.188 -31.828 1 94.5 179 GLU A O 1
ATOM 1325 N N . PHE A 1 180 ? 6.699 -17.969 -29.641 1 91.62 180 PHE A N 1
ATOM 1326 C CA . PHE A 1 180 ? 7.418 -16.703 -29.625 1 91.62 180 PHE A CA 1
ATOM 1327 C C . PHE A 1 180 ? 8.312 -16.609 -28.391 1 91.62 180 PHE A C 1
ATOM 1329 O O . PHE A 1 180 ? 8.211 -17.422 -27.484 1 91.62 180 PHE A O 1
ATOM 1336 N N . ARG A 1 181 ? 9.25 -15.648 -28.5 1 89 181 ARG A N 1
ATOM 1337 C CA . ARG A 1 181 ? 10.227 -15.5 -27.438 1 89 181 ARG A CA 1
ATOM 1338 C C . ARG A 1 181 ? 10.062 -14.156 -26.719 1 89 181 ARG A C 1
ATOM 1340 O O . ARG A 1 181 ? 9.734 -13.156 -27.359 1 89 181 ARG A O 1
ATOM 1347 N N . ILE A 1 182 ? 10.164 -14.281 -25.359 1 85.25 182 ILE A N 1
ATOM 1348 C CA . ILE A 1 182 ? 10.172 -13.039 -24.594 1 85.25 182 ILE A CA 1
ATOM 1349 C C . ILE A 1 182 ? 11.453 -12.961 -23.766 1 85.25 182 ILE A C 1
ATOM 1351 O O . ILE A 1 182 ? 12.055 -13.984 -23.438 1 85.25 182 ILE A O 1
ATOM 1355 N N . PRO A 1 183 ? 11.812 -11.664 -23.5 1 79.06 183 PRO A N 1
ATOM 1356 C CA . PRO A 1 183 ? 13.008 -11.516 -22.672 1 79.06 183 PRO A CA 1
ATOM 1357 C C . PRO A 1 183 ? 12.828 -12.078 -21.25 1 79.06 183 PRO A C 1
ATOM 1359 O O . PRO A 1 183 ? 11.734 -12 -20.688 1 79.06 183 PRO A O 1
ATOM 1362 N N . HIS A 1 184 ? 13.805 -12.812 -20.906 1 71.56 184 HIS A N 1
ATOM 1363 C CA . HIS A 1 184 ? 13.836 -13.32 -19.531 1 71.56 184 HIS A CA 1
ATOM 1364 C C . HIS A 1 184 ? 15.039 -12.773 -18.766 1 71.56 184 HIS A C 1
ATOM 1366 O O . HIS A 1 184 ? 16.172 -12.852 -19.25 1 71.56 184 HIS A O 1
ATOM 1372 N N . SER A 1 185 ? 14.758 -11.836 -17.891 1 56.84 185 SER A N 1
ATOM 1373 C CA . SER A 1 185 ? 15.891 -11.406 -17.078 1 56.84 185 SER A CA 1
ATOM 1374 C C . SER A 1 185 ? 16.328 -12.5 -16.109 1 56.84 185 SER A C 1
ATOM 1376 O O . SER A 1 185 ? 15.492 -13.086 -15.414 1 56.84 185 SER A O 1
ATOM 1378 N N . PRO A 1 186 ? 17.547 -12.977 -16.312 1 49.56 186 PRO A N 1
ATOM 1379 C CA . PRO A 1 186 ? 18.016 -14.023 -15.391 1 49.56 186 PRO A CA 1
ATOM 1380 C C . PRO A 1 186 ? 17.844 -13.625 -13.922 1 49.56 186 PRO A C 1
ATOM 1382 O O . PRO A 1 186 ? 17.797 -12.438 -13.602 1 49.56 186 PRO A O 1
ATOM 1385 N N . PRO A 1 187 ? 17.391 -14.609 -13.133 1 46.94 187 PRO A N 1
ATOM 1386 C CA . PRO A 1 187 ? 17.359 -14.32 -11.695 1 46.94 187 PRO A CA 1
ATOM 1387 C C . PRO A 1 187 ? 18.656 -13.672 -11.195 1 46.94 187 PRO A C 1
ATOM 1389 O O . PRO A 1 187 ? 19.734 -13.914 -11.742 1 46.94 187 PRO A O 1
ATOM 1392 N N . SER A 1 188 ? 18.531 -12.445 -10.734 1 38.66 188 SER A N 1
ATOM 1393 C CA . SER A 1 188 ? 19.703 -11.836 -10.109 1 38.66 188 SER A CA 1
ATOM 1394 C C . SER A 1 188 ? 20.375 -12.797 -9.125 1 38.66 188 SER A C 1
ATOM 1396 O O . SER A 1 188 ? 21.359 -12.445 -8.477 1 38.66 188 SER A O 1
ATOM 1398 N N . SER A 1 189 ? 19.594 -13.648 -8.57 1 38.5 189 SER A N 1
ATOM 1399 C CA . SER A 1 189 ? 20.281 -14.352 -7.496 1 38.5 189 SER A CA 1
ATOM 1400 C C . SER A 1 189 ? 21.469 -15.156 -8.031 1 38.5 189 SER A C 1
ATOM 1402 O O . SER A 1 189 ? 21.375 -15.773 -9.094 1 38.5 189 SER A O 1
ATOM 1404 N N . PRO A 1 190 ? 22.578 -14.961 -7.359 1 36.75 190 PRO A N 1
ATOM 1405 C CA . PRO A 1 190 ? 23.812 -15.68 -7.691 1 36.75 190 PRO A CA 1
ATOM 1406 C C . PRO A 1 190 ? 23.609 -17.188 -7.828 1 36.75 190 PRO A C 1
ATOM 1408 O O . PRO A 1 190 ? 24.531 -17.906 -8.219 1 36.75 190 PRO A O 1
ATOM 1411 N N . ALA A 1 191 ? 22.859 -17.766 -6.852 1 36.22 191 ALA A N 1
ATOM 1412 C CA . ALA A 1 191 ? 23.125 -19.203 -6.902 1 36.22 191 ALA A CA 1
ATOM 1413 C C . ALA A 1 191 ? 22.562 -19.828 -8.18 1 36.22 191 ALA A C 1
ATOM 1415 O O . ALA A 1 191 ? 21.375 -19.688 -8.477 1 36.22 191 ALA A O 1
ATOM 1416 N N . PRO A 1 192 ? 23.375 -20.125 -9.125 1 33.47 192 PRO A N 1
ATOM 1417 C CA . PRO A 1 192 ? 22.953 -20.891 -10.305 1 33.47 192 PRO A CA 1
ATOM 1418 C C . PRO A 1 192 ? 22.062 -22.078 -9.945 1 33.47 192 PRO A C 1
ATOM 1420 O O . PRO A 1 192 ? 22.406 -22.875 -9.078 1 33.47 192 PRO A O 1
ATOM 1423 N N . SER A 1 193 ? 20.859 -21.906 -9.75 1 35.09 193 SER A N 1
ATOM 1424 C CA . SER A 1 193 ? 20.297 -23.25 -9.766 1 35.09 193 SER A CA 1
ATOM 1425 C C . SER A 1 193 ? 20.828 -24.047 -10.961 1 35.09 193 SER A C 1
ATOM 1427 O O . SER A 1 193 ? 21 -23.5 -12.055 1 35.09 193 SER A O 1
ATOM 1429 N N . PRO A 1 194 ? 21.438 -25.188 -10.719 1 34.59 194 PRO A N 1
ATOM 1430 C CA . PRO A 1 194 ? 21.969 -25.953 -11.844 1 34.59 194 PRO A CA 1
ATOM 1431 C C . PRO A 1 194 ? 21.047 -25.984 -13.055 1 34.59 194 PRO A C 1
ATOM 1433 O O . PRO A 1 194 ? 21.5 -26.156 -14.188 1 34.59 194 PRO A O 1
ATOM 1436 N N . THR A 1 195 ? 19.797 -26.125 -12.742 1 35.16 195 THR A N 1
ATOM 1437 C CA . THR A 1 195 ? 18.938 -26.359 -13.898 1 35.16 195 THR A CA 1
ATOM 1438 C C . THR A 1 195 ? 18.5 -25.031 -14.523 1 35.16 195 THR A C 1
ATOM 1440 O O . THR A 1 195 ? 17.75 -25.016 -15.5 1 35.16 195 THR A O 1
ATOM 1443 N N . SER A 1 196 ? 18.531 -23.938 -13.703 1 39.25 196 SER A N 1
ATOM 1444 C CA . SER A 1 196 ? 18.219 -22.703 -14.422 1 39.25 196 SER A CA 1
ATOM 1445 C C . SER A 1 196 ? 19.344 -22.344 -15.383 1 39.25 196 SER A C 1
ATOM 1447 O O . SER A 1 196 ? 20.5 -22.203 -14.977 1 39.25 196 SER A O 1
ATOM 1449 N N . SER A 1 197 ? 19.422 -22.797 -16.531 1 36.53 197 SER A N 1
ATOM 1450 C CA . SER A 1 197 ? 20.422 -22.328 -17.5 1 36.53 197 SER A CA 1
ATOM 1451 C C . SER A 1 197 ? 20.656 -20.828 -17.359 1 36.53 197 SER A C 1
ATOM 1453 O O . SER A 1 197 ? 19.719 -20.031 -17.453 1 36.53 197 SER A O 1
ATOM 1455 N N . PRO A 1 198 ? 21.625 -20.469 -16.516 1 42.31 198 PRO A N 1
ATOM 1456 C CA . PRO A 1 198 ? 22 -19.062 -16.438 1 42.31 198 PRO A CA 1
ATOM 1457 C C . PRO A 1 198 ? 21.531 -18.25 -17.641 1 42.31 198 PRO A C 1
ATOM 1459 O O . PRO A 1 198 ? 21.297 -17.047 -17.531 1 42.31 198 PRO A O 1
ATOM 1462 N N . SER A 1 199 ? 21.781 -18.766 -18.828 1 46.19 199 SER A N 1
ATOM 1463 C CA . SER A 1 199 ? 22.109 -18.172 -20.125 1 46.19 199 SER A CA 1
ATOM 1464 C C . SER A 1 199 ? 20.844 -17.781 -20.891 1 46.19 199 SER A C 1
ATOM 1466 O O . SER A 1 199 ? 20.922 -17.234 -21.984 1 46.19 199 SER A O 1
ATOM 1468 N N . LYS A 1 200 ? 19.688 -18.234 -20.328 1 54.72 200 LYS A N 1
ATOM 1469 C CA . LYS A 1 200 ? 18.703 -17.953 -21.375 1 54.72 200 LYS A CA 1
ATOM 1470 C C . LYS A 1 200 ? 18.109 -16.562 -21.203 1 54.72 200 LYS A C 1
ATOM 1472 O O . LYS A 1 200 ? 17.516 -16.25 -20.172 1 54.72 200 LYS A O 1
ATOM 1477 N N . THR A 1 201 ? 18.484 -15.68 -21.922 1 67.62 201 THR A N 1
ATOM 1478 C CA . THR A 1 201 ? 18.062 -14.289 -22.047 1 67.62 201 THR A CA 1
ATOM 1479 C C . THR A 1 201 ? 16.625 -14.203 -22.547 1 67.62 201 THR A C 1
ATOM 1481 O O . THR A 1 201 ? 16 -13.141 -22.484 1 67.62 201 THR A O 1
ATOM 1484 N N . HIS A 1 202 ? 16.156 -15.516 -22.984 1 81.31 202 HIS A N 1
ATOM 1485 C CA . HIS A 1 202 ? 14.797 -15.516 -23.5 1 81.31 202 HIS A CA 1
ATOM 1486 C C . HIS A 1 202 ? 14.047 -16.781 -23.078 1 81.31 202 HIS A C 1
ATOM 1488 O O . HIS A 1 202 ? 14.672 -17.797 -22.734 1 81.31 202 HIS A O 1
ATOM 1494 N N . VAL A 1 203 ? 12.812 -16.656 -22.969 1 83.94 203 VAL A N 1
ATOM 1495 C CA . VAL A 1 203 ? 11.945 -17.812 -22.75 1 83.94 203 VAL A CA 1
ATOM 1496 C C . VAL A 1 203 ? 10.977 -17.969 -23.922 1 83.94 203 VAL A C 1
ATOM 1498 O O . VAL A 1 203 ? 10.461 -16.969 -24.438 1 83.94 203 VAL A O 1
ATOM 1501 N N . THR A 1 204 ? 10.797 -19.203 -24.328 1 88.75 204 THR A N 1
ATOM 1502 C CA . THR A 1 204 ? 9.891 -19.5 -25.438 1 88.75 204 THR A CA 1
ATOM 1503 C C . THR A 1 204 ? 8.492 -19.812 -24.922 1 88.75 204 THR A C 1
ATOM 1505 O O . THR A 1 204 ? 8.328 -20.594 -23.984 1 88.75 204 THR A O 1
ATOM 1508 N N . ILE A 1 205 ? 7.469 -19.219 -25.547 1 92.56 205 ILE A N 1
ATOM 1509 C CA . ILE A 1 205 ? 6.078 -19.406 -25.156 1 92.56 205 ILE A CA 1
ATOM 1510 C C . ILE A 1 205 ? 5.281 -19.953 -26.344 1 92.56 205 ILE A C 1
ATOM 1512 O O . ILE A 1 205 ? 5.258 -19.344 -27.422 1 92.56 205 ILE A O 1
ATOM 1516 N N . PRO A 1 206 ? 4.688 -21.156 -26.156 1 93.12 206 PRO A N 1
ATOM 1517 C CA . PRO A 1 206 ? 3.812 -21.641 -27.234 1 93.12 206 PRO A CA 1
ATOM 1518 C C . PRO A 1 206 ? 2.559 -20.797 -27.406 1 93.12 206 PRO A C 1
ATOM 1520 O O . PRO A 1 206 ? 1.947 -20.375 -26.422 1 93.12 206 PRO A O 1
ATOM 1523 N N . VAL A 1 207 ? 2.148 -20.531 -28.609 1 93.69 207 VAL A N 1
ATOM 1524 C CA . VAL A 1 207 ? 0.923 -19.797 -28.906 1 93.69 207 VAL A CA 1
ATOM 1525 C C . VAL A 1 207 ? -0.277 -20.547 -28.312 1 93.69 207 VAL A C 1
ATOM 1527 O O . VAL A 1 207 ? -1.22 -19.922 -27.828 1 93.69 207 VAL A O 1
ATOM 1530 N N . ALA A 1 208 ? -0.188 -21.812 -28.359 1 92.88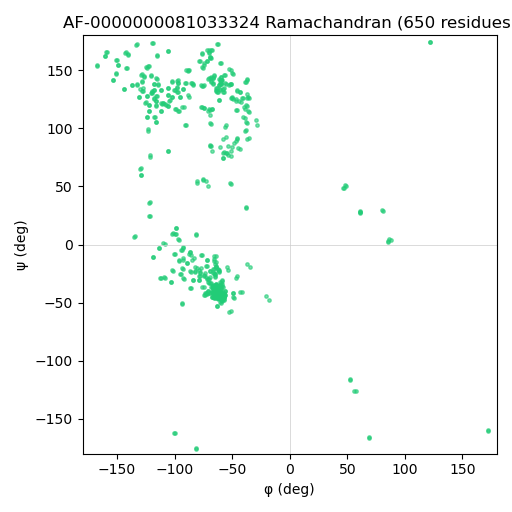 208 ALA A N 1
ATOM 1531 C CA . ALA A 1 208 ? -1.266 -22.641 -27.828 1 92.88 208 ALA A CA 1
ATOM 1532 C C . ALA A 1 208 ? -1.49 -22.359 -26.344 1 92.88 208 ALA A C 1
ATOM 1534 O O . ALA A 1 208 ? -2.625 -22.406 -25.859 1 92.88 208 ALA A O 1
ATOM 1535 N N . ALA A 1 209 ? -0.422 -22.141 -25.594 1 94 209 ALA A N 1
ATOM 1536 C CA . ALA A 1 209 ? -0.525 -21.828 -24.172 1 94 209 ALA A CA 1
ATOM 1537 C C . ALA A 1 209 ? -1.248 -20.5 -23.953 1 94 209 ALA A C 1
ATOM 1539 O O . ALA A 1 209 ? -2.002 -20.344 -22.984 1 94 209 ALA A O 1
ATOM 1540 N N . VAL A 1 210 ? -1.057 -19.547 -24.828 1 93.38 210 VAL A N 1
ATOM 1541 C CA . VAL A 1 210 ? -1.715 -18.25 -24.75 1 93.38 210 VAL A CA 1
ATOM 1542 C C . VAL A 1 210 ? -3.217 -18.406 -24.969 1 93.38 210 VAL A C 1
ATOM 1544 O O . VAL A 1 210 ? -4.023 -17.859 -24.219 1 93.38 210 VAL A O 1
ATOM 1547 N N . VAL A 1 211 ? -3.549 -19.188 -25.969 1 91.88 211 VAL A N 1
ATOM 1548 C CA . VAL A 1 211 ? -4.949 -19.422 -26.312 1 91.88 211 VAL A CA 1
ATOM 1549 C C . VAL A 1 211 ? -5.645 -20.125 -25.141 1 91.88 211 VAL A C 1
ATOM 1551 O O . VAL A 1 211 ? -6.738 -19.734 -24.734 1 91.88 211 VAL A O 1
ATOM 1554 N N . GLU A 1 212 ? -5.012 -21.094 -24.641 1 94.12 212 GLU A N 1
ATOM 1555 C CA . GLU A 1 212 ? -5.578 -21.844 -23.531 1 94.12 212 GLU A CA 1
ATOM 1556 C C . GLU A 1 212 ? -5.719 -20.984 -22.281 1 94.12 212 GLU A C 1
ATOM 1558 O O . GLU A 1 212 ? -6.707 -21.094 -21.547 1 94.12 212 GLU A O 1
ATOM 1563 N N . ALA A 1 213 ? -4.789 -20.109 -22.062 1 95.19 213 ALA A N 1
ATOM 1564 C CA . ALA A 1 213 ? -4.762 -19.25 -20.891 1 95.19 213 ALA A CA 1
ATOM 1565 C C . ALA A 1 213 ? -5.945 -18.281 -20.891 1 95.19 213 ALA A C 1
ATOM 1567 O O . ALA A 1 213 ? -6.391 -17.828 -19.828 1 95.19 213 ALA A O 1
ATOM 1568 N N . ALA A 1 214 ? -6.453 -17.984 -22.031 1 90.38 214 ALA A N 1
ATOM 1569 C CA . ALA A 1 214 ? -7.574 -17.062 -22.172 1 90.38 214 ALA A CA 1
ATOM 1570 C C . ALA A 1 214 ? -8.805 -17.578 -21.438 1 90.38 214 ALA A C 1
ATOM 1572 O O . ALA A 1 214 ? -9.641 -16.797 -20.969 1 90.38 214 ALA A O 1
ATOM 1573 N N . ARG A 1 215 ? -8.875 -18.859 -21.219 1 92 215 ARG A N 1
ATOM 1574 C CA . ARG A 1 215 ? -10 -19.484 -20.531 1 92 215 ARG A CA 1
ATOM 1575 C C . ARG A 1 215 ? -9.906 -19.25 -19.016 1 92 215 ARG A C 1
ATOM 1577 O O . ARG A 1 215 ? -10.852 -19.516 -18.281 1 92 215 ARG A O 1
ATOM 1584 N N . HIS A 1 216 ? -8.773 -18.719 -18.625 1 95.31 216 HIS A N 1
ATOM 1585 C CA . HIS A 1 216 ? -8.508 -18.516 -17.203 1 95.31 216 HIS A CA 1
ATOM 1586 C C . HIS A 1 216 ? -8.242 -17.047 -16.891 1 95.31 216 HIS A C 1
ATOM 1588 O O . HIS A 1 216 ? -7.609 -16.734 -15.875 1 95.31 216 HIS A O 1
ATOM 1594 N N . SER A 1 217 ? -8.758 -16.156 -17.734 1 93.5 217 SER A N 1
ATOM 1595 C CA . SER A 1 217 ? -8.531 -14.719 -17.562 1 93.5 217 SER A CA 1
ATOM 1596 C C . SER A 1 217 ? -9.234 -14.195 -16.328 1 93.5 217 SER A C 1
ATOM 1598 O O . SER A 1 217 ? -10.352 -14.609 -16.016 1 93.5 217 SER A O 1
ATOM 1600 N N . LEU A 1 218 ? -8.562 -13.305 -15.633 1 94.06 218 LEU A N 1
ATOM 1601 C CA . LEU A 1 218 ? -9.148 -12.695 -14.445 1 94.06 218 LEU A CA 1
ATOM 1602 C C . LEU A 1 218 ? -9.633 -11.281 -14.742 1 94.06 218 LEU A C 1
ATOM 1604 O O . LEU A 1 218 ? -10.57 -10.789 -14.109 1 94.06 218 LEU A O 1
ATOM 1608 N N . LEU A 1 219 ? -9 -10.562 -15.617 1 90.56 219 LEU A N 1
ATOM 1609 C CA . LEU A 1 219 ? -9.234 -9.125 -15.766 1 90.56 219 LEU A CA 1
ATOM 1610 C C . LEU A 1 219 ? -9.969 -8.828 -17.078 1 90.56 219 LEU A C 1
ATOM 1612 O O . LEU A 1 219 ? -10.547 -7.754 -17.234 1 90.56 219 LEU A O 1
ATOM 1616 N N . VAL A 1 220 ? -9.859 -9.539 -18.047 1 78.06 220 VAL A N 1
ATOM 1617 C CA . VAL A 1 220 ? -10.508 -9.297 -19.328 1 78.06 220 VAL A CA 1
ATOM 1618 C C . VAL A 1 220 ? -11.508 -10.406 -19.625 1 78.06 220 VAL A C 1
ATOM 1620 O O . VAL A 1 220 ? -11.352 -11.531 -19.125 1 78.06 220 VAL A O 1
ATOM 1623 N N . ALA A 1 221 ? -12.594 -9.82 -20.234 1 65.44 221 ALA A N 1
ATOM 1624 C CA . ALA A 1 221 ? -13.547 -10.828 -20.672 1 65.44 221 ALA A CA 1
ATOM 1625 C C . ALA A 1 221 ? -12.906 -11.781 -21.672 1 65.44 221 ALA A C 1
ATOM 1627 O O . ALA A 1 221 ? -12.039 -11.383 -22.453 1 65.44 221 ALA A O 1
ATOM 1628 N N . PRO A 1 222 ? -13.102 -12.945 -21.469 1 53.31 222 PRO A N 1
ATOM 1629 C CA . PRO A 1 222 ? -12.531 -13.898 -22.422 1 53.31 222 PRO A CA 1
ATOM 1630 C C . PRO A 1 222 ? -12.773 -13.492 -23.875 1 53.31 222 PRO A C 1
ATOM 1632 O O . PRO A 1 222 ? -13.867 -13.023 -24.219 1 53.31 222 PRO A O 1
ATOM 1635 N N . ALA A 1 223 ? -11.75 -12.688 -24.469 1 49.66 223 ALA A N 1
ATOM 1636 C CA . ALA A 1 223 ? -11.93 -12.344 -25.875 1 49.66 223 ALA A CA 1
ATOM 1637 C C . ALA A 1 223 ? -12.016 -13.602 -26.75 1 49.66 223 ALA A C 1
ATOM 1639 O O . ALA A 1 223 ? -11.438 -14.633 -26.406 1 49.66 223 ALA A O 1
ATOM 1640 N N . PRO A 1 224 ? -12.914 -13.531 -27.75 1 44.47 224 PRO A N 1
ATOM 1641 C CA . PRO A 1 224 ? -12.82 -14.586 -28.75 1 44.47 224 PRO A CA 1
ATOM 1642 C C . PRO A 1 224 ? -11.445 -14.656 -29.406 1 44.47 224 PRO A C 1
ATOM 1644 O O . PRO A 1 224 ? -10.734 -13.656 -29.469 1 44.47 224 PRO A O 1
ATOM 1647 N N . ALA A 1 225 ? -10.812 -15.734 -29.594 1 40.25 225 ALA A N 1
ATOM 1648 C CA . ALA A 1 225 ? -9.516 -16 -30.219 1 40.25 225 ALA A CA 1
ATOM 1649 C C . ALA A 1 225 ? -9.289 -15.086 -31.422 1 40.25 225 ALA A C 1
ATOM 1651 O O . ALA A 1 225 ? -10.156 -14.953 -32.281 1 40.25 225 ALA A O 1
ATOM 1652 N N . PRO A 1 226 ? -8.422 -14.055 -31.25 1 39.53 226 PRO A N 1
ATOM 1653 C CA . PRO A 1 226 ? -8.25 -13.234 -32.438 1 39.53 226 PRO A CA 1
ATOM 1654 C C . PRO A 1 226 ? -7.891 -14.062 -33.688 1 39.53 226 PRO A C 1
ATOM 1656 O O . PRO A 1 226 ? -7.309 -15.141 -33.562 1 39.53 226 PRO A O 1
ATOM 1659 N N . ALA A 1 227 ? -8.492 -13.742 -34.844 1 35.72 227 ALA A N 1
ATOM 1660 C CA . ALA A 1 227 ? -8.125 -14.305 -36.125 1 35.72 227 ALA A CA 1
ATOM 1661 C C . ALA A 1 227 ? -6.68 -13.977 -36.5 1 35.72 227 ALA A C 1
ATOM 1663 O O . ALA A 1 227 ? -6.152 -12.945 -36.062 1 35.72 227 ALA A O 1
ATOM 1664 N N . PRO A 1 228 ? -5.852 -14.836 -37.125 1 31.91 228 PRO A N 1
ATOM 1665 C CA . PRO A 1 228 ? -4.441 -14.828 -37.531 1 31.91 228 PRO A CA 1
ATOM 1666 C C . PRO A 1 228 ? -4.074 -13.617 -38.375 1 31.91 228 PRO A C 1
ATOM 1668 O O . PRO A 1 228 ? -4.66 -13.406 -39.438 1 31.91 228 PRO A O 1
ATOM 1671 N N . ALA A 1 229 ? -3.879 -12.406 -37.844 1 35 229 ALA A N 1
ATOM 1672 C CA . ALA A 1 229 ? -3.584 -11.422 -38.875 1 35 229 ALA A CA 1
ATOM 1673 C C . ALA A 1 229 ? -2.158 -11.586 -39.406 1 35 229 ALA A C 1
ATOM 1675 O O . ALA A 1 229 ? -1.296 -12.133 -38.719 1 35 229 ALA A O 1
ATOM 1676 N N . ALA A 1 230 ? -1.694 -11.188 -40.625 1 31.38 230 ALA A N 1
ATOM 1677 C CA . ALA A 1 230 ? -0.532 -11.289 -41.5 1 31.38 230 ALA A CA 1
ATOM 1678 C C . ALA A 1 230 ? 0.639 -10.477 -40.938 1 31.38 230 ALA A C 1
ATOM 1680 O O . ALA A 1 230 ? 0.469 -9.32 -40.562 1 31.38 230 ALA A O 1
ATOM 1681 N N . SER A 1 231 ? 1.837 -11.062 -40.5 1 32.78 231 SER A N 1
ATOM 1682 C CA . SER A 1 231 ? 3.055 -10.852 -39.75 1 32.78 231 SER A CA 1
ATOM 1683 C C . SER A 1 231 ? 4.023 -9.93 -40.469 1 32.78 231 SER A C 1
ATOM 1685 O O . SER A 1 231 ? 4.832 -10.383 -41.281 1 32.78 231 SER A O 1
ATOM 1687 N N . THR A 1 232 ? 3.814 -8.797 -40.969 1 32.34 232 THR A N 1
ATOM 1688 C CA . THR A 1 232 ? 4.93 -8.32 -41.781 1 32.34 232 THR A CA 1
ATOM 1689 C C . THR A 1 232 ? 6.02 -7.711 -40.906 1 32.34 232 THR A C 1
ATOM 1691 O O . THR A 1 232 ? 6.891 -6.992 -41.406 1 32.34 232 THR A O 1
ATOM 1694 N N . ALA A 1 233 ? 6.023 -7.77 -39.562 1 34.81 233 ALA A N 1
ATOM 1695 C CA . ALA A 1 233 ? 6.902 -6.848 -38.844 1 34.81 233 ALA A CA 1
ATOM 1696 C C . ALA A 1 233 ? 8.289 -7.453 -38.656 1 34.81 233 ALA A C 1
ATOM 1698 O O . ALA A 1 233 ? 8.445 -8.672 -38.625 1 34.81 233 ALA A O 1
ATOM 1699 N N . ASP A 1 234 ? 9.492 -6.719 -38.594 1 36.25 234 ASP A N 1
ATOM 1700 C CA . ASP A 1 234 ? 10.93 -6.98 -38.562 1 36.25 234 ASP A CA 1
ATOM 1701 C C . ASP A 1 234 ? 11.352 -7.508 -37.188 1 36.25 234 ASP A C 1
ATOM 1703 O O . ASP A 1 234 ? 11.039 -6.902 -36.156 1 36.25 234 ASP A O 1
ATOM 1707 N N . PRO A 1 235 ? 11.898 -8.742 -36.938 1 32.12 235 PRO A N 1
ATOM 1708 C CA . PRO A 1 235 ? 12.156 -9.578 -35.75 1 32.12 235 PRO A CA 1
ATOM 1709 C C . PRO A 1 235 ? 13.25 -9.016 -34.844 1 32.12 235 PRO A C 1
ATOM 1711 O O . PRO A 1 235 ? 13.438 -9.492 -33.719 1 32.12 235 PRO A O 1
ATOM 1714 N N . ALA A 1 236 ? 14.164 -8.32 -35.25 1 38.69 236 ALA A N 1
ATOM 1715 C CA . ALA A 1 236 ? 15.406 -8.062 -34.531 1 38.69 236 ALA A CA 1
ATOM 1716 C C . ALA A 1 236 ? 15.227 -6.941 -33.5 1 38.69 236 ALA A C 1
ATOM 1718 O O . ALA A 1 236 ? 16.156 -6.582 -32.781 1 38.69 236 ALA A O 1
ATOM 1719 N N . ALA A 1 237 ? 14.242 -6.023 -33.5 1 33.56 237 ALA A N 1
ATOM 1720 C CA . ALA A 1 237 ? 14.227 -4.871 -32.594 1 33.56 237 ALA A CA 1
ATOM 1721 C C . ALA A 1 237 ? 13.82 -5.281 -31.188 1 33.56 237 ALA A C 1
ATOM 1723 O O . ALA A 1 237 ? 12.977 -6.164 -31 1 33.56 237 ALA A O 1
ATOM 1724 N N . PRO A 1 238 ? 14.703 -5.09 -30.188 1 35.53 238 PRO A N 1
ATOM 1725 C CA . PRO A 1 238 ? 14.242 -5.387 -28.828 1 35.53 238 PRO A CA 1
ATOM 1726 C C . PRO A 1 238 ? 12.789 -4.98 -28.594 1 35.53 238 PRO A C 1
ATOM 1728 O O . PRO A 1 238 ? 12.312 -4.02 -29.188 1 35.53 238 PRO A O 1
ATOM 1731 N N . PRO A 1 239 ? 11.969 -5.938 -28.266 1 34.88 239 PRO A N 1
ATOM 1732 C CA . PRO A 1 239 ? 10.586 -5.5 -28.078 1 34.88 239 PRO A CA 1
ATOM 1733 C C . PRO A 1 239 ? 10.477 -4.184 -27.312 1 34.88 239 PRO A C 1
ATOM 1735 O O . PRO A 1 239 ? 11.312 -3.898 -26.453 1 34.88 239 PRO A O 1
ATOM 1738 N N . PRO A 1 240 ? 9.875 -3.15 -27.812 1 35.75 240 PRO A N 1
ATOM 1739 C CA . PRO A 1 240 ? 9.68 -1.927 -27.031 1 35.75 240 PRO A CA 1
ATOM 1740 C C . PRO A 1 240 ? 9.164 -2.201 -25.625 1 35.75 240 PRO A C 1
ATOM 1742 O O . PRO A 1 240 ? 8.555 -3.246 -25.375 1 35.75 240 PRO A O 1
ATOM 1745 N N . PRO A 1 241 ? 9.758 -1.586 -24.672 1 38.25 241 PRO A N 1
ATOM 1746 C CA . PRO A 1 241 ? 9.125 -1.729 -23.359 1 38.25 241 PRO A CA 1
ATOM 1747 C C . PRO A 1 241 ? 7.598 -1.747 -23.438 1 38.25 241 PRO A C 1
ATOM 1749 O O . PRO A 1 241 ? 7.02 -1.169 -24.359 1 38.25 241 PRO A O 1
ATOM 1752 N N . LEU A 1 242 ? 7.02 -2.76 -22.875 1 38.53 242 LEU A N 1
ATOM 1753 C CA . LEU A 1 242 ? 5.562 -2.771 -22.844 1 38.53 242 LEU A CA 1
ATOM 1754 C C . LEU A 1 242 ? 5.012 -1.362 -22.656 1 38.53 242 LEU A C 1
ATOM 1756 O O . LEU A 1 242 ? 5.523 -0.594 -21.844 1 38.53 242 LEU A O 1
ATOM 1760 N N . PRO A 1 243 ? 4.352 -0.789 -23.547 1 37.69 243 PRO A N 1
ATOM 1761 C CA . PRO A 1 243 ? 3.811 0.561 -23.359 1 37.69 243 PRO A CA 1
ATOM 1762 C C . PRO A 1 243 ? 3.186 0.759 -21.969 1 37.69 243 PRO A C 1
ATOM 1764 O O . PRO A 1 243 ? 2.75 -0.208 -21.344 1 37.69 243 PRO A O 1
ATOM 1767 N N . PRO A 1 244 ? 3.566 1.847 -21.344 1 39.12 244 PRO A N 1
ATOM 1768 C CA . PRO A 1 244 ? 2.791 2.127 -20.141 1 39.12 244 PRO A CA 1
ATOM 1769 C C . PRO A 1 244 ? 1.305 1.816 -20.297 1 39.12 244 PRO A C 1
ATOM 1771 O O . PRO A 1 244 ? 0.764 1.943 -21.406 1 39.12 244 PRO A O 1
ATOM 1774 N N . LEU A 1 245 ? 0.851 0.895 -19.547 1 38 245 LEU A N 1
ATOM 1775 C CA . LEU A 1 245 ? -0.574 0.6 -19.641 1 38 245 LEU A CA 1
ATOM 1776 C C . LEU A 1 245 ? -1.384 1.881 -19.812 1 38 245 LEU A C 1
ATOM 1778 O O . LEU A 1 245 ? -1.146 2.869 -19.125 1 38 245 LEU A O 1
ATOM 1782 N N . PRO A 1 246 ? -1.919 2.145 -20.891 1 38.91 246 PRO A N 1
ATOM 1783 C CA . PRO A 1 246 ? -2.85 3.275 -20.922 1 38.91 246 PRO A CA 1
ATOM 1784 C C . PRO A 1 246 ? -3.686 3.391 -19.656 1 38.91 246 PRO A C 1
ATOM 1786 O O . PRO A 1 246 ? -3.783 2.432 -18.875 1 38.91 246 PRO A O 1
ATOM 1789 N N . PRO A 1 247 ? -3.922 4.645 -19.219 1 41.72 247 PRO A N 1
ATOM 1790 C CA . PRO A 1 247 ? -4.945 4.656 -18.156 1 41.72 247 PRO A CA 1
ATOM 1791 C C . PRO A 1 247 ? -5.941 3.506 -18.297 1 41.72 247 PRO A C 1
ATOM 1793 O O . PRO A 1 247 ? -6.312 3.133 -19.406 1 41.72 247 PRO A O 1
ATOM 1796 N N . LEU A 1 248 ? -5.777 2.537 -17.391 1 43.12 248 LEU A N 1
ATOM 1797 C CA . LEU A 1 248 ? -6.582 1.322 -17.469 1 43.12 248 LEU A CA 1
ATOM 1798 C C . LEU A 1 248 ? -8.016 1.643 -17.891 1 43.12 248 LEU A C 1
ATOM 1800 O O . LEU A 1 248 ? -8.68 2.475 -17.266 1 43.12 248 LEU A O 1
ATOM 1804 N N . PRO A 1 249 ? -8.266 1.492 -19.094 1 47.09 249 PRO A N 1
ATOM 1805 C CA . PRO A 1 249 ? -9.688 1.633 -19.391 1 47.09 249 PRO A CA 1
ATOM 1806 C C . PRO A 1 249 ? -10.578 1.009 -18.312 1 47.09 249 PRO A C 1
ATOM 1808 O O . PRO A 1 249 ? -10.117 0.148 -17.547 1 47.09 249 PRO A O 1
ATOM 1811 N N . PRO A 1 250 ? -11.641 1.754 -18.047 1 54.31 250 PRO A N 1
ATOM 1812 C CA . PRO A 1 250 ? -12.594 1.128 -17.125 1 54.31 250 PRO A CA 1
ATOM 1813 C C . PRO A 1 250 ? -12.797 -0.359 -17.406 1 54.31 250 PRO A C 1
ATOM 1815 O O . PRO A 1 250 ? -12.766 -0.78 -18.562 1 54.31 250 PRO A O 1
ATOM 1818 N N . LEU A 1 251 ? -12.609 -1.219 -16.359 1 56.28 251 LEU A N 1
ATOM 1819 C CA . LEU A 1 251 ? -12.867 -2.65 -16.484 1 56.28 251 LEU A CA 1
ATOM 1820 C C . LEU A 1 251 ? -14.242 -2.906 -17.078 1 56.28 251 LEU A C 1
ATOM 1822 O O . LEU A 1 251 ? -15.203 -2.186 -16.781 1 56.28 251 LEU A O 1
ATOM 1826 N N . PRO A 1 252 ? -14.297 -3.658 -18.094 1 59.19 252 PRO A N 1
ATOM 1827 C CA . PRO A 1 252 ? -15.633 -4.066 -18.5 1 59.19 252 PRO A CA 1
ATOM 1828 C C . PRO A 1 252 ? -16.469 -4.617 -17.359 1 59.19 252 PRO A C 1
ATOM 1830 O O . PRO A 1 252 ? -15.922 -5.043 -16.328 1 59.19 252 PRO A O 1
ATOM 1833 N N . PRO A 1 253 ? -17.672 -4.371 -17.453 1 69.38 253 PRO A N 1
ATOM 1834 C CA . PRO A 1 253 ? -18.547 -4.848 -16.375 1 69.38 253 PRO A CA 1
ATOM 1835 C C . PRO A 1 253 ? -18.469 -6.363 -16.188 1 69.38 253 PRO A C 1
ATOM 1837 O O . PRO A 1 253 ? -19.156 -7.109 -16.891 1 69.38 253 PRO A O 1
ATOM 1840 N N . LEU A 1 254 ? -17.516 -6.945 -15.656 1 79.62 254 LEU A N 1
ATOM 1841 C CA . LEU A 1 254 ? -17.406 -8.344 -15.242 1 79.62 254 LEU A CA 1
ATOM 1842 C C . LEU A 1 254 ? -17.844 -8.516 -13.797 1 79.62 254 LEU A C 1
ATOM 1844 O O . LEU A 1 254 ? -17.672 -7.617 -12.969 1 79.62 254 LEU A O 1
ATOM 1848 N N . PRO A 1 255 ? -18.594 -9.656 -13.617 1 87.62 255 PRO A N 1
ATOM 1849 C CA . PRO A 1 255 ? -18.906 -9.93 -12.211 1 87.62 255 PRO A CA 1
ATOM 1850 C C . PRO A 1 255 ? -17.656 -10.023 -11.336 1 87.62 255 PRO A C 1
ATOM 1852 O O . PRO A 1 255 ? -16.609 -10.477 -11.805 1 87.62 255 PRO A O 1
ATOM 1855 N N . PRO A 1 256 ? -17.781 -9.586 -10.109 1 93.5 256 PRO A N 1
ATOM 1856 C CA . PRO A 1 256 ? -16.609 -9.68 -9.234 1 93.5 256 PRO A CA 1
ATOM 1857 C C . PRO A 1 256 ? -16.125 -11.117 -9.055 1 93.5 256 PRO A C 1
ATOM 1859 O O . PRO A 1 256 ? -16.922 -12.055 -9.07 1 93.5 256 PRO A O 1
ATOM 1862 N N . LEU A 1 257 ? -14.789 -11.344 -9.008 1 96.56 257 LEU A N 1
ATOM 1863 C CA . LEU A 1 257 ? -14.227 -12.648 -8.656 1 96.56 257 LEU A CA 1
ATOM 1864 C C . LEU A 1 257 ? -14.641 -13.047 -7.242 1 96.56 257 LEU A C 1
ATOM 1866 O O . LEU A 1 257 ? -14.484 -12.273 -6.297 1 96.56 257 LEU A O 1
ATOM 1870 N N . PRO A 1 258 ? -15.242 -14.188 -7.078 1 97.56 258 PRO A N 1
ATOM 1871 C CA . PRO A 1 258 ? -15.82 -14.57 -5.785 1 97.56 258 PRO A CA 1
ATOM 1872 C C . PRO A 1 258 ? -14.758 -14.984 -4.766 1 97.56 258 PRO A C 1
ATOM 1874 O O . PRO A 1 258 ? -14.781 -16.109 -4.273 1 97.56 258 PRO A O 1
ATOM 1877 N N . VAL A 1 259 ? -13.852 -14.211 -4.488 1 98.31 259 VAL A N 1
ATOM 1878 C CA . VAL A 1 259 ? -12.859 -14.297 -3.424 1 98.31 259 VAL A CA 1
ATOM 1879 C C . VAL A 1 259 ? -13.195 -13.297 -2.32 1 98.31 259 VAL A C 1
ATOM 1881 O O . VAL A 1 259 ? -13.211 -12.086 -2.555 1 98.31 259 VAL A O 1
ATOM 1884 N N . ARG A 1 260 ? -13.445 -13.789 -1.102 1 97.56 260 ARG A N 1
ATOM 1885 C CA . ARG A 1 260 ? -13.969 -12.914 -0.055 1 97.56 260 ARG A CA 1
ATOM 1886 C C . ARG A 1 260 ? -13.008 -12.844 1.127 1 97.56 260 ARG A C 1
ATOM 1888 O O . ARG A 1 260 ? -13.188 -12.023 2.029 1 97.56 260 ARG A O 1
ATOM 1895 N N . CYS A 1 261 ? -12 -13.734 1.132 1 98.19 261 CYS A N 1
ATOM 1896 C CA . CYS A 1 261 ? -11.023 -13.719 2.215 1 98.19 261 CYS A CA 1
ATOM 1897 C C . CYS A 1 261 ? -10.133 -12.484 2.131 1 98.19 261 CYS A C 1
ATOM 1899 O O . CYS A 1 261 ? -10.133 -11.781 1.12 1 98.19 261 CYS A O 1
ATOM 1901 N N . PRO A 1 262 ? -9.375 -12.148 3.217 1 98.31 262 PRO A N 1
ATOM 1902 C CA . PRO A 1 262 ? -8.438 -11.023 3.18 1 98.31 262 PRO A CA 1
ATOM 1903 C C . PRO A 1 262 ? -7.336 -11.211 2.143 1 98.31 262 PRO A C 1
ATOM 1905 O O . PRO A 1 262 ? -6.812 -12.312 1.986 1 98.31 262 PRO A O 1
ATOM 1908 N N . VAL A 1 263 ? -7.039 -10.117 1.417 1 98.88 263 VAL A N 1
ATOM 1909 C CA . VAL A 1 263 ? -6.039 -10.156 0.355 1 98.88 263 VAL A CA 1
ATOM 1910 C C . VAL A 1 263 ? -5.016 -9.047 0.564 1 98.88 263 VAL A C 1
ATOM 1912 O O . VAL A 1 263 ? -5.383 -7.91 0.891 1 98.88 263 VAL A O 1
ATOM 1915 N N . ARG A 1 264 ? -3.748 -9.367 0.485 1 98.81 264 ARG A N 1
ATOM 1916 C CA . ARG A 1 264 ? -2.637 -8.422 0.468 1 98.81 264 ARG A CA 1
ATOM 1917 C C . ARG A 1 264 ? -1.879 -8.492 -0.854 1 98.81 264 ARG A C 1
ATOM 1919 O O . ARG A 1 264 ? -1.43 -9.562 -1.263 1 98.81 264 ARG A O 1
ATOM 1926 N N . LEU A 1 265 ? -1.779 -7.363 -1.525 1 98.88 265 LEU A N 1
ATOM 1927 C CA . LEU A 1 265 ? -1.058 -7.297 -2.791 1 98.88 265 LEU A CA 1
ATOM 1928 C C . LEU A 1 265 ? 0.161 -6.387 -2.674 1 98.88 265 LEU A C 1
ATOM 1930 O O . LEU A 1 265 ? 0.033 -5.215 -2.32 1 98.88 265 LEU A O 1
ATOM 1934 N N . LEU A 1 266 ? 1.323 -6.945 -2.902 1 98.88 266 LEU A N 1
ATOM 1935 C CA . LEU A 1 266 ? 2.59 -6.223 -2.885 1 98.88 266 LEU A CA 1
ATOM 1936 C C . LEU A 1 266 ? 3.119 -6.016 -4.301 1 98.88 266 LEU A C 1
ATOM 1938 O O . LEU A 1 266 ? 3.15 -6.957 -5.098 1 98.88 266 LEU A O 1
ATOM 1942 N N . HIS A 1 267 ? 3.57 -4.82 -4.625 1 98.69 267 HIS A N 1
ATOM 1943 C CA . HIS A 1 267 ? 4.035 -4.531 -5.98 1 98.69 267 HIS A CA 1
ATOM 1944 C C . HIS A 1 267 ? 5.066 -3.41 -5.98 1 98.69 267 HIS A C 1
ATOM 1946 O O . HIS A 1 267 ? 5 -2.498 -5.152 1 98.69 267 HIS A O 1
ATOM 1952 N N . GLY A 1 268 ? 6.07 -3.547 -6.832 1 97.81 268 GLY A N 1
ATOM 1953 C CA . GLY A 1 268 ? 7.031 -2.473 -7.004 1 97.81 268 GLY A CA 1
ATOM 1954 C C . GLY A 1 268 ? 6.586 -1.429 -8.008 1 97.81 268 GLY A C 1
ATOM 1955 O O . GLY A 1 268 ? 6.074 -1.768 -9.078 1 97.81 268 GLY A O 1
ATOM 1956 N N . LEU A 1 269 ? 6.824 -0.162 -7.695 1 95.19 269 LEU A N 1
ATOM 1957 C CA . LEU A 1 269 ? 6.496 0.909 -8.633 1 95.19 269 LEU A CA 1
ATOM 1958 C C . LEU A 1 269 ? 7.469 0.92 -9.805 1 95.19 269 LEU A C 1
ATOM 1960 O O . LEU A 1 269 ? 7.168 1.48 -10.859 1 95.19 269 LEU A O 1
ATOM 1964 N N . ALA A 1 270 ? 8.609 0.281 -9.648 1 93.94 270 ALA A N 1
ATOM 1965 C CA . ALA A 1 270 ? 9.617 0.23 -10.695 1 93.94 270 ALA A CA 1
ATOM 1966 C C . ALA A 1 270 ? 9.547 -1.084 -11.469 1 93.94 270 ALA A C 1
ATOM 1968 O O . ALA A 1 270 ? 10.5 -1.464 -12.148 1 93.94 270 ALA A O 1
ATOM 1969 N N . ASP A 1 271 ? 8.461 -1.841 -11.312 1 93.88 271 ASP A N 1
ATOM 1970 C CA . ASP A 1 271 ? 8.266 -3.1 -12.031 1 93.88 271 ASP A CA 1
ATOM 1971 C C . ASP A 1 271 ? 8.078 -2.857 -13.523 1 93.88 271 ASP A C 1
ATOM 1973 O O . ASP A 1 271 ? 7.055 -2.309 -13.945 1 93.88 271 ASP A O 1
ATOM 1977 N N . GLU A 1 272 ? 8.961 -3.342 -14.352 1 88.81 272 GLU A N 1
ATOM 1978 C CA . GLU A 1 272 ? 8.93 -3.111 -15.789 1 88.81 272 GLU A CA 1
ATOM 1979 C C . GLU A 1 272 ? 8.336 -4.309 -16.531 1 88.81 272 GLU A C 1
ATOM 1981 O O . GLU A 1 272 ? 8.109 -4.25 -17.734 1 88.81 272 GLU A O 1
ATOM 1986 N N . VAL A 1 273 ? 8.117 -5.371 -15.797 1 88.38 273 VAL A N 1
ATOM 1987 C CA . VAL A 1 273 ? 7.602 -6.598 -16.391 1 88.38 273 VAL A CA 1
ATOM 1988 C C . VAL A 1 273 ? 6.078 -6.633 -16.281 1 88.38 273 VAL A C 1
ATOM 1990 O O . VAL A 1 273 ? 5.379 -6.887 -17.25 1 88.38 273 VAL A O 1
ATOM 1993 N N . ALA A 1 274 ? 5.609 -6.395 -15.078 1 92 274 ALA A N 1
ATOM 1994 C CA . ALA A 1 274 ? 4.184 -6.301 -14.789 1 92 274 ALA A CA 1
ATOM 1995 C C . ALA A 1 274 ? 3.838 -4.953 -14.164 1 92 274 ALA A C 1
ATOM 1997 O O . ALA A 1 274 ? 4.262 -4.652 -13.047 1 92 274 ALA A O 1
ATOM 1998 N N . PRO A 1 275 ? 3.057 -4.188 -14.898 1 91 275 PRO A N 1
ATOM 1999 C CA . PRO A 1 275 ? 2.713 -2.869 -14.359 1 91 275 PRO A CA 1
ATOM 2000 C C . PRO A 1 275 ? 1.987 -2.949 -13.016 1 91 275 PRO A C 1
ATOM 2002 O O . PRO A 1 275 ? 1.1 -3.785 -12.844 1 91 275 PRO A O 1
ATOM 2005 N N . TRP A 1 276 ? 2.365 -2.037 -12.07 1 94.38 276 TRP A N 1
ATOM 2006 C CA . TRP A 1 276 ? 1.833 -2.066 -10.711 1 94.38 276 TRP A CA 1
ATOM 2007 C C . TRP A 1 276 ? 0.331 -1.808 -10.711 1 94.38 276 TRP A C 1
ATOM 2009 O O . TRP A 1 276 ? -0.367 -2.174 -9.758 1 94.38 276 TRP A O 1
ATOM 2019 N N . GLN A 1 277 ? -0.238 -1.237 -11.727 1 92.88 277 GLN A N 1
ATOM 2020 C CA . GLN A 1 277 ? -1.671 -0.993 -11.852 1 92.88 277 GLN A CA 1
ATOM 2021 C C . GLN A 1 277 ? -2.455 -2.301 -11.844 1 92.88 277 GLN A C 1
ATOM 2023 O O . GLN A 1 277 ? -3.641 -2.318 -11.5 1 92.88 277 GLN A O 1
ATOM 2028 N N . LEU A 1 278 ? -1.788 -3.377 -12.18 1 93.25 278 LEU A N 1
ATOM 2029 C CA . LEU A 1 278 ? -2.439 -4.68 -12.164 1 93.25 278 LEU A CA 1
ATOM 2030 C C . LEU A 1 278 ? -2.898 -5.043 -10.75 1 93.25 278 LEU A C 1
ATOM 2032 O O . LEU A 1 278 ? -3.936 -5.684 -10.578 1 93.25 278 LEU A O 1
ATOM 2036 N N . ALA A 1 279 ? -2.09 -4.652 -9.773 1 96.88 279 ALA A N 1
ATOM 2037 C CA . ALA A 1 279 ? -2.494 -4.898 -8.391 1 96.88 279 ALA A CA 1
ATOM 2038 C C . ALA A 1 279 ? -3.799 -4.176 -8.062 1 96.88 279 ALA A C 1
ATOM 2040 O O . ALA A 1 279 ? -4.676 -4.738 -7.402 1 96.88 279 ALA A O 1
ATOM 2041 N N . LEU A 1 280 ? -3.951 -3.006 -8.531 1 93.62 280 LEU A N 1
ATOM 2042 C CA . LEU A 1 280 ? -5.152 -2.219 -8.273 1 93.62 280 LEU A CA 1
ATOM 2043 C C . LEU A 1 280 ? -6.348 -2.789 -9.031 1 93.62 280 LEU A C 1
ATOM 2045 O O . LEU A 1 280 ? -7.457 -2.848 -8.5 1 93.62 280 LEU A O 1
ATOM 2049 N N . ARG A 1 281 ? -6.133 -3.219 -10.258 1 92.38 281 ARG A N 1
ATOM 2050 C CA . ARG A 1 281 ? -7.203 -3.838 -11.031 1 92.38 281 ARG A CA 1
ATOM 2051 C C . ARG A 1 281 ? -7.688 -5.121 -10.367 1 92.38 281 ARG A C 1
ATOM 2053 O O . ARG A 1 281 ? -8.891 -5.395 -10.328 1 92.38 281 ARG A O 1
ATOM 2060 N N . LEU A 1 282 ? -6.707 -5.832 -9.969 1 95.94 282 LEU A N 1
ATOM 2061 C CA . LEU A 1 282 ? -7.07 -7.062 -9.273 1 95.94 282 LEU A CA 1
ATOM 2062 C C . LEU A 1 282 ? -7.891 -6.758 -8.023 1 95.94 282 LEU A C 1
ATOM 2064 O O . LEU A 1 282 ? -8.906 -7.41 -7.766 1 95.94 282 LEU A O 1
ATOM 2068 N N . ALA A 1 283 ? -7.484 -5.77 -7.238 1 96.25 283 ALA A N 1
ATOM 2069 C CA . ALA A 1 283 ? -8.227 -5.363 -6.047 1 96.25 283 ALA A CA 1
ATOM 2070 C C . ALA A 1 283 ? -9.664 -5.004 -6.395 1 96.25 283 ALA A C 1
ATOM 2072 O O . ALA A 1 283 ? -10.594 -5.359 -5.664 1 96.25 283 ALA A O 1
ATOM 2073 N N . GLU A 1 284 ? -9.805 -4.363 -7.473 1 92.06 284 GLU A N 1
ATOM 2074 C CA . GLU A 1 284 ? -11.133 -3.947 -7.922 1 92.06 284 GLU A CA 1
ATOM 2075 C C . GLU A 1 284 ? -11.992 -5.152 -8.281 1 92.06 284 GLU A C 1
ATOM 2077 O O . GLU A 1 284 ? -13.195 -5.168 -8.008 1 92.06 284 GLU A O 1
ATOM 2082 N N . ARG A 1 285 ? -11.414 -6.141 -8.812 1 94.06 285 ARG A N 1
ATOM 2083 C CA . ARG A 1 285 ? -12.133 -7.301 -9.32 1 94.06 285 ARG A CA 1
ATOM 2084 C C . ARG A 1 285 ? -12.539 -8.234 -8.18 1 94.06 285 ARG A C 1
ATOM 2086 O O . ARG A 1 285 ? -13.5 -8.992 -8.312 1 94.06 285 ARG A O 1
ATOM 2093 N N . LEU A 1 286 ? -11.852 -8.234 -7.145 1 97.31 286 LEU A N 1
ATOM 2094 C CA . LEU A 1 286 ? -12.102 -9.164 -6.051 1 97.31 286 LEU A CA 1
ATOM 2095 C C . LEU A 1 286 ? -13.336 -8.742 -5.254 1 97.31 286 LEU A C 1
ATOM 2097 O O . LEU A 1 286 ? -13.523 -7.562 -4.969 1 97.31 286 LEU A O 1
ATOM 2101 N N . ALA A 1 287 ? -14.172 -9.648 -4.906 1 97.44 287 ALA A N 1
ATOM 2102 C CA . ALA A 1 287 ? -15.359 -9.391 -4.094 1 97.44 287 ALA A CA 1
ATOM 2103 C C . ALA A 1 287 ? -14.977 -9.023 -2.662 1 97.44 287 ALA A C 1
ATOM 2105 O O . ALA A 1 287 ? -15.766 -8.43 -1.932 1 97.44 287 ALA A O 1
ATOM 2106 N N . SER A 1 288 ? -13.828 -9.438 -2.297 1 97.75 288 SER A N 1
ATOM 2107 C CA . SER A 1 288 ? -13.375 -9.172 -0.938 1 97.75 288 SER A CA 1
ATOM 2108 C C . SER A 1 288 ? -13.414 -7.676 -0.63 1 97.75 288 SER A C 1
ATOM 2110 O O . SER A 1 288 ? -12.992 -6.855 -1.45 1 97.75 288 SER A O 1
ATOM 2112 N N . ALA A 1 289 ? -13.859 -7.348 0.557 1 95.75 289 ALA A N 1
ATOM 2113 C CA . ALA A 1 289 ? -13.844 -5.965 1.022 1 95.75 289 ALA A CA 1
ATOM 2114 C C . ALA A 1 289 ? -12.523 -5.641 1.724 1 95.75 289 ALA A C 1
ATOM 2116 O O . ALA A 1 289 ? -12.203 -4.469 1.94 1 95.75 289 ALA A O 1
ATOM 2117 N N . GLU A 1 290 ? -11.836 -6.676 2.062 1 97.12 290 GLU A N 1
ATOM 2118 C CA . GLU A 1 290 ? -10.586 -6.496 2.783 1 97.12 290 GLU A CA 1
ATOM 2119 C C . GLU A 1 290 ? -9.383 -6.758 1.875 1 97.12 290 GLU A C 1
ATOM 2121 O O . GLU A 1 290 ? -8.773 -7.828 1.938 1 97.12 290 GLU A O 1
ATOM 2126 N N . VAL A 1 291 ? -9.031 -5.781 1.09 1 98.56 291 VAL A N 1
ATOM 2127 C CA . VAL A 1 291 ? -7.883 -5.844 0.196 1 98.56 291 VAL A CA 1
ATOM 2128 C C . VAL A 1 291 ? -6.957 -4.66 0.458 1 98.56 291 VAL A C 1
ATOM 2130 O O . VAL A 1 291 ? -7.395 -3.508 0.446 1 98.56 291 VAL A O 1
ATOM 2133 N N . ASP A 1 292 ? -5.73 -4.949 0.784 1 98.44 292 ASP A N 1
ATOM 2134 C CA . ASP A 1 292 ? -4.695 -3.93 0.916 1 98.44 292 ASP A CA 1
ATOM 2135 C C . ASP A 1 292 ? -3.65 -4.062 -0.189 1 98.44 292 ASP A C 1
ATOM 2137 O O . ASP A 1 292 ? -3.189 -5.168 -0.485 1 98.44 292 ASP A O 1
ATOM 2141 N N . VAL A 1 293 ? -3.291 -2.973 -0.831 1 98.62 293 VAL A N 1
ATOM 2142 C CA . VAL A 1 293 ? -2.236 -2.91 -1.837 1 98.62 293 VAL A CA 1
ATOM 2143 C C . VAL A 1 293 ? -1.054 -2.111 -1.296 1 98.62 293 VAL A C 1
ATOM 2145 O O . VAL A 1 293 ? -1.216 -0.971 -0.855 1 98.62 293 VAL A O 1
ATOM 2148 N N . ALA A 1 294 ? 0.048 -2.711 -1.246 1 98.62 294 ALA A N 1
ATOM 2149 C CA . ALA A 1 294 ? 1.28 -2.027 -0.859 1 98.62 294 ALA A CA 1
ATOM 2150 C C . ALA A 1 294 ? 2.195 -1.825 -2.062 1 98.62 294 ALA A C 1
ATOM 2152 O O . ALA A 1 294 ? 2.609 -2.793 -2.705 1 98.62 294 ALA A O 1
ATOM 2153 N N . LEU A 1 295 ? 2.506 -0.581 -2.365 1 98.38 295 LEU A N 1
ATOM 2154 C CA . LEU A 1 295 ? 3.373 -0.202 -3.477 1 98.38 295 LEU A CA 1
ATOM 2155 C C . LEU A 1 295 ? 4.703 0.339 -2.969 1 98.38 295 LEU A C 1
ATOM 2157 O O . LEU A 1 295 ? 4.734 1.269 -2.158 1 98.38 295 LEU A O 1
ATOM 2161 N N . ARG A 1 296 ? 5.746 -0.302 -3.398 1 98.25 296 ARG A N 1
ATOM 2162 C CA . ARG A 1 296 ? 7.086 0.112 -2.99 1 98.25 296 ARG A CA 1
ATOM 2163 C C . ARG A 1 296 ? 7.805 0.835 -4.121 1 98.25 296 ARG A C 1
ATOM 2165 O O . ARG A 1 296 ? 8.031 0.26 -5.191 1 98.25 296 ARG A O 1
ATOM 2172 N N . LYS A 1 297 ? 8.25 2.066 -3.854 1 96.31 297 LYS A N 1
ATOM 2173 C CA . LYS A 1 297 ? 8.812 2.949 -4.867 1 96.31 297 LYS A CA 1
ATOM 2174 C C . LYS A 1 297 ? 10.055 2.328 -5.512 1 96.31 297 LYS A C 1
ATOM 2176 O O . LYS A 1 297 ? 10.18 2.316 -6.734 1 96.31 297 LYS A O 1
ATOM 2181 N N . GLY A 1 298 ? 10.93 1.684 -4.746 1 94.19 298 GLY A N 1
ATOM 2182 C CA . GLY A 1 298 ? 12.227 1.246 -5.227 1 94.19 298 GLY A CA 1
ATOM 2183 C C . GLY A 1 298 ? 12.25 -0.208 -5.656 1 94.19 298 GLY A C 1
ATOM 2184 O O . GLY A 1 298 ? 13.281 -0.715 -6.105 1 94.19 298 GLY A O 1
ATOM 2185 N N . ALA A 1 299 ? 11.141 -0.874 -5.652 1 96.56 299 ALA A N 1
ATOM 2186 C CA . ALA A 1 299 ? 11.133 -2.309 -5.922 1 96.56 299 ALA A CA 1
ATOM 2187 C C . ALA A 1 299 ? 10.766 -2.59 -7.375 1 96.56 299 ALA A C 1
ATOM 2189 O O . ALA A 1 299 ? 9.898 -1.919 -7.941 1 96.56 299 ALA A O 1
ATOM 2190 N N . GLY A 1 300 ? 11.422 -3.562 -7.957 1 95.19 300 GLY A N 1
ATOM 2191 C CA . GLY A 1 300 ? 11.109 -4.047 -9.289 1 95.19 300 GLY A CA 1
ATOM 2192 C C . GLY A 1 300 ? 10.281 -5.32 -9.281 1 95.19 300 GLY A C 1
ATOM 2193 O O . GLY A 1 300 ? 9.648 -5.648 -8.281 1 95.19 300 GLY A O 1
ATOM 2194 N N . HIS A 1 301 ? 10.227 -6.055 -10.359 1 94.62 301 HIS A N 1
ATOM 2195 C CA . HIS A 1 301 ? 9.375 -7.219 -10.547 1 94.62 301 HIS A CA 1
ATOM 2196 C C . HIS A 1 301 ? 9.797 -8.367 -9.641 1 94.62 301 HIS A C 1
ATOM 2198 O O . HIS A 1 301 ? 8.953 -9.125 -9.156 1 94.62 301 HIS A O 1
ATOM 2204 N N . ARG A 1 302 ? 11.094 -8.531 -9.531 1 94.31 302 ARG A N 1
ATOM 2205 C CA . ARG A 1 302 ? 11.586 -9.664 -8.75 1 94.31 302 ARG A CA 1
ATOM 2206 C C . ARG A 1 302 ? 11.188 -9.539 -7.285 1 94.31 302 ARG A C 1
ATOM 2208 O O . ARG A 1 302 ? 10.945 -10.547 -6.617 1 94.31 302 ARG A O 1
ATOM 2215 N N . PHE A 1 303 ? 11.133 -8.359 -6.777 1 96.75 303 PHE A N 1
ATOM 2216 C CA . PHE A 1 303 ? 10.688 -8.086 -5.418 1 96.75 303 PHE A CA 1
ATOM 2217 C C . PHE A 1 303 ? 11.383 -9.016 -4.426 1 96.75 303 PHE A C 1
ATOM 2219 O O . PHE A 1 303 ? 10.719 -9.672 -3.619 1 96.75 303 PHE A O 1
ATOM 2226 N N . SER A 1 304 ? 12.703 -9.117 -4.457 1 95.69 304 SER A N 1
ATOM 2227 C CA . SER A 1 304 ? 13.391 -10.141 -3.678 1 95.69 304 SER A CA 1
ATOM 2228 C C . SER A 1 304 ? 14.609 -9.57 -2.961 1 95.69 304 SER A C 1
ATOM 2230 O O . SER A 1 304 ? 15.43 -10.32 -2.428 1 95.69 304 SER A O 1
ATOM 2232 N N . GLU A 1 305 ? 14.82 -8.234 -3.002 1 94.94 305 GLU A N 1
ATOM 2233 C CA . GLU A 1 305 ? 15.844 -7.652 -2.146 1 94.94 305 GLU A CA 1
ATOM 2234 C C . GLU A 1 305 ? 15.555 -7.918 -0.673 1 94.94 305 GLU A C 1
ATOM 2236 O O . GLU A 1 305 ? 14.414 -8.195 -0.301 1 94.94 305 GLU A O 1
ATOM 2241 N N . PRO A 1 306 ? 16.578 -7.898 0.156 1 94.19 306 PRO A N 1
ATOM 2242 C CA . PRO A 1 306 ? 16.375 -8.211 1.572 1 94.19 306 PRO A CA 1
ATOM 2243 C C . PRO A 1 306 ? 15.211 -7.426 2.184 1 94.19 306 PRO A C 1
ATOM 2245 O O . PRO A 1 306 ? 14.391 -7.996 2.91 1 94.19 306 PRO A O 1
ATOM 2248 N N . ALA A 1 307 ? 15.102 -6.18 1.866 1 93.75 307 ALA A N 1
ATOM 2249 C CA . ALA A 1 307 ? 14.016 -5.355 2.395 1 93.75 307 ALA A CA 1
ATOM 2250 C C . ALA A 1 307 ? 12.664 -5.809 1.848 1 93.75 307 ALA A C 1
ATOM 2252 O O . ALA A 1 307 ? 11.648 -5.73 2.541 1 93.75 307 ALA A O 1
ATOM 2253 N N . ASP A 1 308 ? 12.617 -6.258 0.605 1 96.69 308 ASP A N 1
ATOM 2254 C CA . ASP A 1 308 ? 11.398 -6.793 0.011 1 96.69 308 ASP A CA 1
ATOM 2255 C C . ASP A 1 308 ? 10.945 -8.062 0.729 1 96.69 308 ASP A C 1
ATOM 2257 O O . ASP A 1 308 ? 9.766 -8.219 1.051 1 96.69 308 ASP A O 1
ATOM 2261 N N . LEU A 1 309 ? 11.914 -8.898 0.958 1 97.12 309 LEU A N 1
ATOM 2262 C CA . LEU A 1 309 ? 11.617 -10.172 1.612 1 97.12 309 LEU A CA 1
ATOM 2263 C C . LEU A 1 309 ? 11.125 -9.938 3.039 1 97.12 309 LEU A C 1
ATOM 2265 O O . LEU A 1 309 ? 10.242 -10.656 3.518 1 97.12 309 LEU A O 1
ATOM 2269 N N . ARG A 1 310 ? 11.664 -8.992 3.691 1 94.25 310 ARG A N 1
ATOM 2270 C CA . ARG A 1 310 ? 11.188 -8.641 5.023 1 94.25 310 ARG A CA 1
ATOM 2271 C C . ARG A 1 310 ? 9.742 -8.156 4.98 1 94.25 310 ARG A C 1
ATOM 2273 O O . ARG A 1 310 ? 8.938 -8.523 5.836 1 94.25 310 ARG A O 1
ATOM 2280 N N . LEU A 1 311 ? 9.453 -7.316 3.998 1 95.88 311 LEU A N 1
ATOM 2281 C CA . LEU A 1 311 ? 8.086 -6.844 3.844 1 95.88 311 LEU A CA 1
ATOM 2282 C C . LEU A 1 311 ? 7.137 -8.008 3.58 1 95.88 311 LEU A C 1
ATOM 2284 O O . LEU A 1 311 ? 6.035 -8.055 4.137 1 95.88 311 LEU A O 1
ATOM 2288 N N . LEU A 1 312 ? 7.547 -8.891 2.744 1 98.12 312 LEU A N 1
ATOM 2289 C CA . LEU A 1 312 ? 6.742 -10.07 2.439 1 98.12 312 LEU A CA 1
ATOM 2290 C C . LEU A 1 312 ? 6.465 -10.875 3.699 1 98.12 312 LEU A C 1
ATOM 2292 O O . LEU A 1 312 ? 5.316 -11.227 3.979 1 98.12 312 LEU A O 1
ATOM 2296 N N . ALA A 1 313 ? 7.492 -11.141 4.465 1 96.12 313 ALA A N 1
ATOM 2297 C CA . ALA A 1 313 ? 7.348 -11.922 5.691 1 96.12 313 ALA A CA 1
ATOM 2298 C C . ALA A 1 313 ? 6.453 -11.203 6.695 1 96.12 313 ALA A C 1
ATOM 2300 O O . ALA A 1 313 ? 5.594 -11.82 7.328 1 96.12 313 ALA A O 1
ATOM 2301 N N . SER A 1 314 ? 6.66 -9.906 6.859 1 94.19 314 SER A N 1
ATOM 2302 C CA . SER A 1 314 ? 5.852 -9.133 7.797 1 94.19 314 SER A CA 1
ATOM 2303 C C . SER A 1 314 ? 4.387 -9.102 7.367 1 94.19 314 SER A C 1
ATOM 2305 O O . SER A 1 314 ? 3.486 -9.117 8.211 1 94.19 314 SER A O 1
ATOM 2307 N N . THR A 1 315 ? 4.156 -8.992 6.086 1 97.25 315 THR A N 1
ATOM 2308 C CA . THR A 1 315 ? 2.799 -9.008 5.555 1 97.25 315 THR A CA 1
ATOM 2309 C C . THR A 1 315 ? 2.113 -10.336 5.871 1 97.25 315 THR A C 1
ATOM 2311 O O . THR A 1 315 ? 0.959 -10.359 6.305 1 97.25 315 THR A O 1
ATOM 2314 N N . LEU A 1 316 ? 2.84 -11.383 5.637 1 97.81 316 LEU A N 1
ATOM 2315 C CA . LEU A 1 316 ? 2.299 -12.703 5.957 1 97.81 316 LEU A CA 1
ATOM 2316 C C . LEU A 1 316 ? 2.01 -12.82 7.453 1 97.81 316 LEU A C 1
ATOM 2318 O O . LEU A 1 316 ? 0.952 -13.32 7.844 1 97.81 316 LEU A O 1
ATOM 2322 N N . ASP A 1 317 ? 2.93 -12.375 8.242 1 94.44 317 ASP A N 1
ATOM 2323 C CA . ASP A 1 317 ? 2.768 -12.422 9.695 1 94.44 317 ASP A CA 1
ATOM 2324 C C . ASP A 1 317 ? 1.513 -11.672 10.133 1 94.44 317 ASP A C 1
ATOM 2326 O O . ASP A 1 317 ? 0.735 -12.18 10.945 1 94.44 317 ASP A O 1
ATOM 2330 N N . ASP A 1 318 ? 1.333 -10.523 9.617 1 92.94 318 ASP A N 1
ATOM 2331 C CA . ASP A 1 318 ? 0.167 -9.711 9.945 1 92.94 318 ASP A CA 1
ATOM 2332 C C . ASP A 1 318 ? -1.124 -10.398 9.508 1 92.94 318 ASP A C 1
ATOM 2334 O O . ASP A 1 318 ? -2.139 -10.328 10.211 1 92.94 318 ASP A O 1
ATOM 2338 N N . LEU A 1 319 ? -1.11 -11 8.344 1 96.62 319 LEU A N 1
ATOM 2339 C CA . LEU A 1 319 ? -2.293 -11.68 7.836 1 96.62 319 LEU A CA 1
ATOM 2340 C C . LEU A 1 319 ? -2.646 -12.883 8.711 1 96.62 319 LEU A C 1
ATOM 2342 O O . LEU A 1 319 ? -3.82 -13.117 9.008 1 96.62 319 LEU A O 1
ATOM 2346 N N . VAL A 1 320 ? -1.64 -13.625 9.133 1 96.06 320 VAL A N 1
ATOM 2347 C CA . VAL A 1 320 ? -1.858 -14.758 10.023 1 96.06 320 VAL A CA 1
ATOM 2348 C C . VAL A 1 320 ? -2.49 -14.281 11.328 1 96.06 320 VAL A C 1
ATOM 2350 O O . VAL A 1 320 ? -3.457 -14.875 11.812 1 96.06 320 VAL A O 1
ATOM 2353 N N . ASP A 1 321 ? -1.96 -13.219 11.867 1 92 321 ASP A N 1
ATOM 2354 C CA . ASP A 1 321 ? -2.508 -12.641 13.094 1 92 321 ASP A CA 1
ATOM 2355 C C . ASP A 1 321 ? -3.965 -12.227 12.906 1 92 321 ASP A C 1
ATOM 2357 O O . ASP A 1 321 ? -4.809 -12.477 13.773 1 92 321 ASP A O 1
ATOM 2361 N N . ARG A 1 322 ? -4.23 -11.578 11.828 1 92.19 322 ARG A N 1
ATOM 2362 C CA . ARG A 1 322 ? -5.586 -11.156 11.5 1 92.19 322 ARG A CA 1
ATOM 2363 C C . ARG A 1 322 ? -6.539 -12.344 11.453 1 92.19 322 ARG A C 1
ATOM 2365 O O . ARG A 1 322 ? -7.676 -12.258 11.93 1 92.19 322 ARG A O 1
ATOM 2372 N N . LEU A 1 323 ? -6.086 -13.414 10.883 1 94.12 323 LEU A N 1
ATOM 2373 C CA . LEU A 1 323 ? -6.926 -14.578 10.656 1 94.12 323 LEU A CA 1
ATOM 2374 C C . LEU A 1 323 ? -7.102 -15.383 11.945 1 94.12 323 LEU A C 1
ATOM 2376 O O . LEU A 1 323 ? -8.078 -16.125 12.086 1 94.12 323 LEU A O 1
ATOM 2380 N N . THR A 1 324 ? -6.156 -15.258 12.875 1 89.62 324 THR A N 1
ATOM 2381 C CA . THR A 1 324 ? -6.227 -16.047 14.102 1 89.62 324 THR A CA 1
ATOM 2382 C C . THR A 1 324 ? -6.918 -15.258 15.211 1 89.62 324 THR A C 1
ATOM 2384 O O . THR A 1 324 ? -7.375 -15.836 16.203 1 89.62 324 THR A O 1
ATOM 2387 N N . THR A 1 325 ? -6.902 -13.875 15.195 1 76.31 325 THR A N 1
ATOM 2388 C CA . THR A 1 325 ? -7.574 -13.062 16.203 1 76.31 325 THR A CA 1
ATOM 2389 C C . THR A 1 325 ? -9.039 -12.836 15.828 1 76.31 325 THR A C 1
ATOM 2391 O O . THR A 1 325 ? -9.867 -12.562 16.688 1 76.31 325 THR A O 1
ATOM 2394 N N . HIS A 1 326 ? -9.367 -12.672 14.672 1 61.59 326 HIS A N 1
ATOM 2395 C CA . HIS A 1 326 ? -10.742 -12.375 14.273 1 61.59 326 HIS A CA 1
ATOM 2396 C C . HIS A 1 326 ? -11.453 -13.633 13.781 1 61.59 326 HIS A C 1
ATOM 2398 O O . HIS A 1 326 ? -12.555 -13.555 13.227 1 61.59 326 HIS A O 1
ATOM 2404 N N . THR A 1 327 ? -10.844 -14.773 13.953 1 44.53 327 THR A N 1
ATOM 2405 C CA . THR A 1 327 ? -11.672 -15.969 13.844 1 44.53 327 THR A CA 1
ATOM 2406 C C . THR A 1 327 ? -12.273 -16.344 15.188 1 44.53 327 THR A C 1
ATOM 2408 O O . THR A 1 327 ? -11.633 -16.172 16.234 1 44.53 327 THR A O 1
ATOM 2411 N N . MET B 1 1 ? 23.969 -33.062 31.484 1 22.34 1 MET B N 1
ATOM 2412 C CA . MET B 1 1 ? 22.781 -32.406 32.062 1 22.34 1 MET B CA 1
ATOM 2413 C C . MET B 1 1 ? 22.406 -31.188 31.234 1 22.34 1 MET B C 1
ATOM 2415 O O . MET B 1 1 ? 23.062 -30.156 31.297 1 22.34 1 MET B O 1
ATOM 2419 N N . ALA B 1 2 ? 21.953 -31.406 29.969 1 26.19 2 ALA B N 1
ATOM 2420 C CA . ALA B 1 2 ? 21.75 -30.562 28.797 1 26.19 2 ALA B CA 1
ATOM 2421 C C . ALA B 1 2 ? 20.609 -29.578 29.031 1 26.19 2 ALA B C 1
ATOM 2423 O O . ALA B 1 2 ? 19.453 -29.984 29.25 1 26.19 2 ALA B O 1
ATOM 2424 N N . THR B 1 3 ? 20.906 -28.453 29.656 1 23.61 3 THR B N 1
ATOM 2425 C CA . THR B 1 3 ? 19.938 -27.453 30.078 1 23.61 3 THR B CA 1
ATOM 2426 C C . THR B 1 3 ? 19.141 -26.938 28.891 1 23.61 3 THR B C 1
ATOM 2428 O O . THR B 1 3 ? 19.719 -26.359 27.969 1 23.61 3 THR B O 1
ATOM 2431 N N . ALA B 1 4 ? 18 -27.578 28.609 1 25.92 4 ALA B N 1
ATOM 2432 C CA . ALA B 1 4 ? 16.953 -27.344 27.609 1 25.92 4 ALA B CA 1
ATOM 2433 C C . ALA B 1 4 ? 16.469 -25.906 27.625 1 25.92 4 ALA B C 1
ATOM 2435 O O . ALA B 1 4 ? 15.953 -25.438 28.641 1 25.92 4 ALA B O 1
ATOM 2436 N N . VAL B 1 5 ? 17.188 -25 26.922 1 23.84 5 VAL B N 1
ATOM 2437 C CA . VAL B 1 5 ? 16.844 -23.594 26.781 1 23.84 5 VAL B CA 1
ATOM 2438 C C . VAL B 1 5 ? 15.438 -23.453 26.219 1 23.84 5 VAL B C 1
ATOM 2440 O O . VAL B 1 5 ? 15.164 -23.875 25.094 1 23.84 5 VAL B O 1
ATOM 2443 N N . MET B 1 6 ? 14.398 -23.625 27.062 1 20.17 6 MET B N 1
ATOM 2444 C CA . MET B 1 6 ? 12.977 -23.438 26.797 1 20.17 6 MET B CA 1
ATOM 2445 C C . MET B 1 6 ? 12.719 -22.062 26.172 1 20.17 6 MET B C 1
ATOM 2447 O O . MET B 1 6 ? 12.891 -21.047 26.828 1 20.17 6 MET B O 1
ATOM 2451 N N . ALA B 1 7 ? 13.016 -21.906 24.953 1 25.34 7 ALA B N 1
ATOM 2452 C CA . ALA B 1 7 ? 12.781 -20.641 24.266 1 25.34 7 ALA B CA 1
ATOM 2453 C C . ALA B 1 7 ? 11.297 -20.281 24.281 1 25.34 7 ALA B C 1
ATOM 2455 O O . ALA B 1 7 ? 10.461 -21 23.75 1 25.34 7 ALA B O 1
ATOM 2456 N N . ALA B 1 8 ? 10.797 -19.641 25.375 1 26.12 8 ALA B N 1
ATOM 2457 C CA . ALA B 1 8 ? 9.453 -19.109 25.547 1 26.12 8 ALA B CA 1
ATOM 2458 C C . ALA B 1 8 ? 9.023 -18.297 24.328 1 26.12 8 ALA B C 1
ATOM 2460 O O . ALA B 1 8 ? 9.656 -17.297 23.984 1 26.12 8 ALA B O 1
ATOM 2461 N N . PHE B 1 9 ? 8.453 -18.828 23.375 1 27.31 9 PHE B N 1
ATOM 2462 C CA . PHE B 1 9 ? 7.773 -18.359 22.172 1 27.31 9 PHE B CA 1
ATOM 2463 C C . PHE B 1 9 ? 6.723 -17.312 22.5 1 27.31 9 PHE B C 1
ATOM 2465 O O . PHE B 1 9 ? 5.629 -17.641 22.969 1 27.31 9 PHE B O 1
ATOM 2472 N N . LEU B 1 10 ? 7.133 -16.266 23.25 1 29.44 10 LEU B N 1
ATOM 2473 C CA . LEU B 1 10 ? 6.113 -15.289 23.625 1 29.44 10 LEU B CA 1
ATOM 2474 C C . LEU B 1 10 ? 5.41 -14.742 22.391 1 29.44 10 LEU B C 1
ATOM 2476 O O . LEU B 1 10 ? 6.062 -14.297 21.438 1 29.44 10 LEU B O 1
ATOM 2480 N N . SER B 1 11 ? 4.27 -15.102 22.016 1 29.77 11 SER B N 1
ATOM 2481 C CA . SER B 1 11 ? 3.189 -14.711 21.109 1 29.77 11 SER B CA 1
ATOM 2482 C C . SER B 1 11 ? 3.031 -13.188 21.062 1 29.77 11 SER B C 1
ATOM 2484 O O . SER B 1 11 ? 3.381 -12.5 22.031 1 29.77 11 SER B O 1
ATOM 2486 N N . ARG B 1 12 ? 2.99 -12.539 19.891 1 34.16 12 ARG B N 1
ATOM 2487 C CA . ARG B 1 12 ? 2.648 -11.156 19.547 1 34.16 12 ARG B CA 1
ATOM 2488 C C . ARG B 1 12 ? 1.479 -10.664 20.406 1 34.16 12 ARG B C 1
ATOM 2490 O O . ARG B 1 12 ? 0.385 -10.43 19.875 1 34.16 12 ARG B O 1
ATOM 2497 N N . PRO B 1 13 ? 1.316 -11.055 21.516 1 35.38 13 PRO B N 1
ATOM 2498 C CA . PRO B 1 13 ? 0.175 -10.57 22.297 1 35.38 13 PRO B CA 1
ATOM 2499 C C . PRO B 1 13 ? 0.127 -9.039 22.375 1 35.38 13 PRO B C 1
ATOM 2501 O O . PRO B 1 13 ? -0.903 -8.477 22.75 1 35.38 13 PRO B O 1
ATOM 2504 N N . ARG B 1 14 ? 1.312 -8.43 22.094 1 35.81 14 ARG B N 1
ATOM 2505 C CA . ARG B 1 14 ? 1.366 -7.039 22.547 1 35.81 14 ARG B CA 1
ATOM 2506 C C . ARG B 1 14 ? 0.521 -6.141 21.656 1 35.81 14 ARG B C 1
ATOM 2508 O O . ARG B 1 14 ? -0.09 -5.18 22.125 1 35.81 14 ARG B O 1
ATOM 2515 N N . LEU B 1 15 ? 0.61 -6.379 20.312 1 38.31 15 LEU B N 1
ATOM 2516 C CA . LEU B 1 15 ? -0.172 -5.48 19.469 1 38.31 15 LEU B CA 1
ATOM 2517 C C . LEU B 1 15 ? -1.658 -5.59 19.797 1 38.31 15 LEU B C 1
ATOM 2519 O O . LEU B 1 15 ? -2.414 -4.637 19.578 1 38.31 15 LEU B O 1
ATOM 2523 N N . LEU B 1 16 ? -1.99 -6.875 20.141 1 37.16 16 LEU B N 1
ATOM 2524 C CA . LEU B 1 16 ? -3.402 -7.051 20.469 1 37.16 16 LEU B CA 1
ATOM 2525 C C . LEU B 1 16 ? -3.77 -6.293 21.734 1 37.16 16 LEU B C 1
ATOM 2527 O O . LEU B 1 16 ? -4.887 -5.789 21.859 1 37.16 16 LEU B O 1
ATOM 2531 N N . ALA B 1 17 ? -2.895 -6.367 22.641 1 36.84 17 ALA B N 1
ATOM 2532 C CA . ALA B 1 17 ? -3.297 -5.699 23.891 1 36.84 17 ALA B CA 1
ATOM 2533 C C . ALA B 1 17 ? -3.422 -4.195 23.672 1 36.84 17 ALA B C 1
ATOM 2535 O O . ALA B 1 17 ? -4.336 -3.562 24.219 1 36.84 17 ALA B O 1
ATOM 2536 N N . ALA B 1 18 ? -2.525 -3.668 22.922 1 39.88 18 ALA B N 1
ATOM 2537 C CA . ALA B 1 18 ? -2.586 -2.215 22.781 1 39.88 18 ALA B CA 1
ATOM 2538 C C . ALA B 1 18 ? -3.797 -1.794 21.953 1 39.88 18 ALA B C 1
ATOM 2540 O O . ALA B 1 18 ? -4.391 -0.742 22.203 1 39.88 18 ALA B O 1
ATOM 2541 N N . ALA B 1 19 ? -4.199 -2.658 20.938 1 39.94 19 ALA B N 1
ATOM 2542 C CA . ALA B 1 19 ? -5.387 -2.283 20.172 1 39.94 19 ALA B CA 1
ATOM 2543 C C . ALA B 1 19 ? -6.629 -2.256 21.062 1 39.94 19 ALA B C 1
ATOM 2545 O O . ALA B 1 19 ? -7.527 -1.438 20.859 1 39.94 19 ALA B O 1
ATOM 2546 N N . ARG B 1 20 ? -6.727 -3.174 21.953 1 39.22 20 ARG B N 1
ATOM 2547 C CA . ARG B 1 20 ? -7.891 -3.152 22.828 1 39.22 20 ARG B CA 1
ATOM 2548 C C . ARG B 1 20 ? -7.969 -1.841 23.594 1 39.22 20 ARG B C 1
ATOM 2550 O O . ARG B 1 20 ? -9.055 -1.389 23.953 1 39.22 20 ARG B O 1
ATOM 2557 N N . SER B 1 21 ? -6.773 -1.352 23.938 1 39.91 21 SER B N 1
ATOM 2558 C CA . SER B 1 21 ? -6.828 -0.106 24.688 1 39.91 21 SER B CA 1
ATOM 2559 C C . SER B 1 21 ? -6.965 1.099 23.766 1 39.91 21 SER B C 1
ATOM 2561 O O . SER B 1 21 ? -7.105 2.232 24.234 1 39.91 21 SER B O 1
ATOM 2563 N N . LEU B 1 22 ? -6.797 0.932 22.578 1 43.34 22 LEU B N 1
ATOM 2564 C CA . LEU B 1 22 ? -6.812 2.082 21.688 1 43.34 22 LEU B CA 1
ATOM 2565 C C . LEU B 1 22 ? -8.188 2.738 21.672 1 43.34 22 LEU B C 1
ATOM 2567 O O . LEU B 1 22 ? -8.336 3.861 21.172 1 43.34 22 LEU B O 1
ATOM 2571 N N . GLY B 1 23 ? -9.188 2.047 22.141 1 38.78 23 GLY B N 1
ATOM 2572 C CA . GLY B 1 23 ? -10.469 2.73 22.25 1 38.78 23 GLY B CA 1
ATOM 2573 C C . GLY B 1 23 ? -10.523 3.725 23.391 1 38.78 23 GLY B C 1
ATOM 2574 O O . GLY B 1 23 ? -11.562 4.332 23.641 1 38.78 23 GLY B O 1
ATOM 2575 N N . GLY B 1 24 ? -9.703 3.568 24.438 1 38.62 24 GLY B N 1
ATOM 2576 C CA . GLY B 1 24 ? -9.922 4.418 25.594 1 38.62 24 GLY B CA 1
ATOM 2577 C C . GLY B 1 24 ? -9.344 5.809 25.438 1 38.62 24 GLY B C 1
ATOM 2578 O O . GLY B 1 24 ? -8.227 6.074 25.875 1 38.62 24 GLY B O 1
ATOM 2579 N N . GLY B 1 25 ? -9.562 6.539 24.516 1 44.44 25 GLY B N 1
ATOM 2580 C CA . GLY B 1 25 ? -9.258 7.918 24.172 1 44.44 25 GLY B CA 1
ATOM 2581 C C . GLY B 1 25 ? -9.242 8.844 25.375 1 44.44 25 GLY B C 1
ATOM 2582 O O . GLY B 1 25 ? -8.961 10.039 25.234 1 44.44 25 GLY B O 1
ATOM 2583 N N . SER B 1 26 ? -9.844 8.484 26.484 1 49.59 26 SER B N 1
ATOM 2584 C CA . SER B 1 26 ? -10.227 9.445 27.516 1 49.59 26 SER B CA 1
ATOM 2585 C C . SER B 1 26 ? -9.023 9.867 28.344 1 49.59 26 SER B C 1
ATOM 2587 O O . SER B 1 26 ? -9.055 10.906 29.016 1 49.59 26 SER B O 1
ATOM 2589 N N . ARG B 1 27 ? -8 9.07 28.312 1 50.44 27 ARG B N 1
ATOM 2590 C CA . ARG B 1 27 ? -7.062 9.344 29.391 1 50.44 27 ARG B CA 1
ATOM 2591 C C . ARG B 1 27 ? -6.254 10.609 29.125 1 50.44 27 ARG B C 1
ATOM 2593 O O . ARG B 1 27 ? -5.793 11.273 30.047 1 50.44 27 ARG B O 1
ATOM 2600 N N . TRP B 1 28 ? -6.086 10.906 27.828 1 55.62 28 TRP B N 1
ATOM 2601 C CA . TRP B 1 28 ? -5.148 12 27.578 1 55.62 28 TRP B CA 1
ATOM 2602 C C . TRP B 1 28 ? -5.887 13.328 27.453 1 55.62 28 TRP B C 1
ATOM 2604 O O . TRP B 1 28 ? -5.285 14.352 27.125 1 55.62 28 TRP B O 1
ATOM 2614 N N . LYS B 1 29 ? -7.242 13.297 27.484 1 54.28 29 LYS B N 1
ATOM 2615 C CA . LYS B 1 29 ? -7.996 14.531 27.266 1 54.28 29 LYS B CA 1
ATOM 2616 C C . LYS B 1 29 ? -7.715 15.547 28.375 1 54.28 29 LYS B C 1
ATOM 2618 O O . LYS B 1 29 ? -7.758 16.75 28.141 1 54.28 29 LYS B O 1
ATOM 2623 N N . SER B 1 30 ? -7.215 15.148 29.484 1 54.28 30 SER B N 1
ATOM 2624 C CA . SER B 1 30 ? -7.324 16.047 30.625 1 54.28 30 SER B CA 1
ATOM 2625 C C . SER B 1 30 ? -6.09 16.938 30.75 1 54.28 30 SER B C 1
ATOM 2627 O O . SER B 1 30 ? -6.145 18.016 31.344 1 54.28 30 SER B O 1
ATOM 2629 N N . SER B 1 31 ? -4.93 16.641 30.016 1 75.19 31 SER B N 1
ATOM 2630 C CA . SER B 1 31 ? -3.771 17.438 30.406 1 75.19 31 SER B CA 1
ATOM 2631 C C . SER B 1 31 ? -3.238 18.234 29.219 1 75.19 31 SE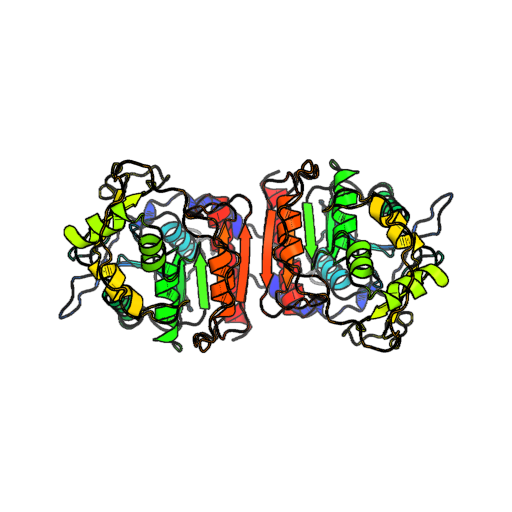R B C 1
ATOM 2633 O O . SER B 1 31 ? -2.369 17.766 28.484 1 75.19 31 SER B O 1
ATOM 2635 N N . VAL B 1 32 ? -3.936 19.375 28.844 1 91.06 32 VAL B N 1
ATOM 2636 C CA . VAL B 1 32 ? -3.5 20.25 27.766 1 91.06 32 VAL B CA 1
ATOM 2637 C C . VAL B 1 32 ? -2.541 21.297 28.297 1 91.06 32 VAL B C 1
ATOM 2639 O O . VAL B 1 32 ? -2.799 21.922 29.344 1 91.06 32 VAL B O 1
ATOM 2642 N N . SER B 1 33 ? -1.372 21.469 27.734 1 96.19 33 SER B N 1
ATOM 2643 C CA . SER B 1 33 ? -0.394 22.516 28 1 96.19 33 SER B CA 1
ATOM 2644 C C . SER B 1 33 ? -0.353 23.547 26.875 1 96.19 33 SER B C 1
ATOM 2646 O O . SER B 1 33 ? -0.937 23.328 25.812 1 96.19 33 SER B O 1
ATOM 2648 N N . TYR B 1 34 ? 0.286 24.688 27.125 1 97.44 34 TYR B N 1
ATOM 2649 C CA . TYR B 1 34 ? 0.35 25.75 26.125 1 97.44 34 TYR B CA 1
ATOM 2650 C C . TYR B 1 34 ? 1.788 26.188 25.891 1 97.44 34 TYR B C 1
ATOM 2652 O O . TYR B 1 34 ? 2.557 26.344 26.844 1 97.44 34 TYR B O 1
ATOM 2660 N N . LEU B 1 35 ? 2.17 26.344 24.719 1 97.44 35 LEU B N 1
ATOM 2661 C CA . LEU B 1 35 ? 3.463 26.875 24.312 1 97.44 35 LEU B CA 1
ATOM 2662 C C . LEU B 1 35 ? 3.354 28.359 23.984 1 97.44 35 LEU B C 1
ATOM 2664 O O . LEU B 1 35 ? 2.656 28.75 23.047 1 97.44 35 LEU B O 1
ATOM 2668 N N . SER B 1 36 ? 4.02 29.172 24.766 1 95.81 36 SER B N 1
ATOM 2669 C CA . SER B 1 36 ? 4.043 30.609 24.516 1 95.81 36 SER B CA 1
ATOM 2670 C C . SER B 1 36 ? 5.113 30.984 23.5 1 95.81 36 SER B C 1
ATOM 2672 O O . SER B 1 36 ? 6.215 30.422 23.516 1 95.81 36 SER B O 1
ATOM 2674 N N . ARG B 1 37 ? 4.664 31.875 22.641 1 91.31 37 ARG B N 1
ATOM 2675 C CA . ARG B 1 37 ? 5.559 32.375 21.594 1 91.31 37 ARG B CA 1
ATOM 2676 C C . ARG B 1 37 ? 5.562 33.906 21.594 1 91.31 37 ARG B C 1
ATOM 2678 O O . ARG B 1 37 ? 4.574 34.562 21.969 1 91.31 37 ARG B O 1
ATOM 2685 N N . ALA B 1 38 ? 6.641 34.625 21.406 1 86.62 38 ALA B N 1
ATOM 2686 C CA . ALA B 1 38 ? 6.801 36.062 21.5 1 86.62 38 ALA B CA 1
ATOM 2687 C C . ALA B 1 38 ? 5.754 36.781 20.672 1 86.62 38 ALA B C 1
ATOM 2689 O O . ALA B 1 38 ? 5.066 37.688 21.172 1 86.62 38 ALA B O 1
ATOM 2690 N N . ASP B 1 39 ? 5.59 36.594 19.391 1 86.25 39 ASP B N 1
ATOM 2691 C CA . ASP B 1 39 ? 4.715 37.375 18.531 1 86.25 39 ASP B CA 1
ATOM 2692 C C . ASP B 1 39 ? 3.688 36.5 17.844 1 86.25 39 ASP B C 1
ATOM 2694 O O . ASP B 1 39 ? 3.346 36.719 16.672 1 86.25 39 ASP B O 1
ATOM 2698 N N . SER B 1 40 ? 3.236 35.469 18.609 1 91.75 40 SER B N 1
ATOM 2699 C CA . SER B 1 40 ? 2.26 34.562 18.016 1 91.75 40 SER B CA 1
ATOM 2700 C C . SER B 1 40 ? 1.34 33.969 19.094 1 91.75 40 SER B C 1
ATOM 2702 O O . SER B 1 40 ? 1.713 33.906 20.266 1 91.75 40 SER B O 1
ATOM 2704 N N . PRO B 1 41 ? 0.082 33.688 18.75 1 94.75 41 PRO B N 1
ATOM 2705 C CA . PRO B 1 41 ? -0.818 33.062 19.719 1 94.75 41 PRO B CA 1
ATOM 2706 C C . PRO B 1 41 ? -0.229 31.797 20.328 1 94.75 41 PRO B C 1
ATOM 2708 O O . PRO B 1 41 ? 0.541 31.078 19.672 1 94.75 41 PRO B O 1
ATOM 2711 N N . ARG B 1 42 ? -0.636 31.547 21.516 1 97.44 42 ARG B N 1
ATOM 2712 C CA . ARG B 1 42 ? -0.147 30.344 22.172 1 97.44 42 ARG B CA 1
ATOM 2713 C C . ARG B 1 42 ? -0.702 29.078 21.5 1 97.44 42 ARG B C 1
ATOM 2715 O O . ARG B 1 42 ? -1.866 29.047 21.109 1 97.44 42 ARG B O 1
ATOM 2722 N N . LEU B 1 43 ? 0.125 28.031 21.438 1 98.06 43 LEU B N 1
ATOM 2723 C CA . LEU B 1 43 ? -0.284 26.75 20.859 1 98.06 43 LEU B CA 1
ATOM 2724 C C . LEU B 1 43 ? -0.604 25.734 21.953 1 98.06 43 LEU B C 1
ATOM 2726 O O . LEU B 1 43 ? 0.195 25.531 22.875 1 98.06 43 LEU B O 1
ATOM 2730 N N . ALA B 1 44 ? -1.779 25.141 21.891 1 97.94 44 ALA B N 1
ATOM 2731 C CA . ALA B 1 44 ? -2.141 24.047 22.781 1 97.94 44 ALA B CA 1
ATOM 2732 C C . ALA B 1 44 ? -1.479 22.75 22.344 1 97.94 44 ALA B C 1
ATOM 2734 O O . ALA B 1 44 ? -1.398 22.453 21.141 1 97.94 44 ALA B O 1
ATOM 2735 N N . TYR B 1 45 ? -0.95 21.984 23.328 1 98 45 TYR B N 1
ATOM 2736 C CA . TYR B 1 45 ? -0.318 20.719 22.969 1 98 45 TYR B CA 1
ATOM 2737 C C . TYR B 1 45 ? -0.467 19.703 24.109 1 98 45 TYR B C 1
ATOM 2739 O O . TYR B 1 45 ? -0.799 20.062 25.234 1 98 45 TYR B O 1
ATOM 2747 N N . SER B 1 46 ? -0.432 18.438 23.797 1 96.69 46 SER B N 1
ATOM 2748 C CA . SER B 1 46 ? -0.281 17.312 24.719 1 96.69 46 SER B CA 1
ATOM 2749 C C . SER B 1 46 ? 0.972 16.5 24.391 1 96.69 46 SER B C 1
ATOM 2751 O O . SER B 1 46 ? 1.24 16.203 23.219 1 96.69 46 SER B O 1
ATOM 2753 N N . LEU B 1 47 ? 1.759 16.219 25.438 1 95.44 47 LEU B N 1
ATOM 2754 C CA . LEU B 1 47 ? 3.066 15.609 25.219 1 95.44 47 LEU B CA 1
ATOM 2755 C C . LEU B 1 47 ? 3.322 14.5 26.234 1 95.44 47 LEU B C 1
ATOM 2757 O O . LEU B 1 47 ? 2.977 14.641 27.406 1 95.44 47 LEU B O 1
ATOM 2761 N N . SER B 1 48 ? 3.84 13.438 25.812 1 94.56 48 SER B N 1
ATOM 2762 C CA . SER B 1 48 ? 4.41 12.406 26.656 1 94.56 48 SER B CA 1
ATOM 2763 C C . SER B 1 48 ? 5.883 12.172 26.344 1 94.56 48 SER B C 1
ATOM 2765 O O . SER B 1 48 ? 6.262 12.039 25.172 1 94.56 48 SER B O 1
ATOM 2767 N N . ALA B 1 49 ? 6.68 12.172 27.422 1 94.69 49 ALA B N 1
ATOM 2768 C CA . ALA B 1 49 ? 8.102 11.898 27.25 1 94.69 49 ALA B CA 1
ATOM 2769 C C . ALA B 1 49 ? 8.344 10.43 26.922 1 94.69 49 ALA B C 1
ATOM 2771 O O . ALA B 1 49 ? 7.48 9.586 27.156 1 94.69 49 ALA B O 1
ATOM 2772 N N . GLY B 1 50 ? 9.484 10.156 26.312 1 96.12 50 GLY B N 1
ATOM 2773 C CA . GLY B 1 50 ? 9.844 8.789 25.969 1 96.12 50 GLY B CA 1
ATOM 2774 C C . GLY B 1 50 ? 11.094 8.695 25.109 1 96.12 50 GLY B C 1
ATOM 2775 O O . GLY B 1 50 ? 11.906 9.625 25.078 1 96.12 50 GLY B O 1
ATOM 2776 N N . LYS B 1 51 ? 11.227 7.555 24.453 1 95.81 51 LYS B N 1
ATOM 2777 C CA . LYS B 1 51 ? 12.43 7.258 23.672 1 95.81 51 LYS B CA 1
ATOM 2778 C C . LYS B 1 51 ? 12.398 7.973 22.328 1 95.81 51 LYS B C 1
ATOM 2780 O O . LYS B 1 51 ? 11.328 8.328 21.828 1 95.81 51 LYS B O 1
ATOM 2785 N N . SER B 1 52 ? 13.633 8.133 21.781 1 95.38 52 SER B N 1
ATOM 2786 C CA . SER B 1 52 ? 13.859 8.648 20.438 1 95.38 52 SER B CA 1
ATOM 2787 C C . SER B 1 52 ? 13.82 7.535 19.391 1 95.38 52 SER B C 1
ATOM 2789 O O . SER B 1 52 ? 14.188 6.395 19.688 1 95.38 52 SER B O 1
ATOM 2791 N N . PRO B 1 53 ? 13.422 7.863 18.219 1 97.38 53 PRO B N 1
ATOM 2792 C CA . PRO B 1 53 ? 12.906 9.148 17.734 1 97.38 53 PRO B CA 1
ATOM 2793 C C . PRO B 1 53 ? 11.516 9.469 18.281 1 97.38 53 PRO B C 1
ATOM 2795 O O . PRO B 1 53 ? 10.727 8.555 18.547 1 97.38 53 PRO B O 1
ATOM 2798 N N . GLY B 1 54 ? 11.297 10.68 18.562 1 98.12 54 GLY B N 1
ATOM 2799 C CA . GLY B 1 54 ? 9.953 11.086 18.922 1 98.12 54 GLY B CA 1
ATOM 2800 C C . GLY B 1 54 ? 8.977 11.062 17.766 1 98.12 54 GLY B C 1
ATOM 2801 O O . GLY B 1 54 ? 9.383 10.93 16.609 1 98.12 54 GLY B O 1
ATOM 2802 N N . VAL B 1 55 ? 7.691 11.164 18.094 1 98.81 55 VAL B N 1
ATOM 2803 C CA . VAL B 1 55 ? 6.633 11.203 17.094 1 98.81 55 VAL B CA 1
ATOM 2804 C C . VAL B 1 55 ? 5.793 12.469 17.281 1 98.81 55 VAL B C 1
ATOM 2806 O O . VAL B 1 55 ? 5.379 12.789 18.391 1 98.81 55 VAL B O 1
ATOM 2809 N N . VAL B 1 56 ? 5.609 13.219 16.25 1 98.88 56 VAL B N 1
ATOM 2810 C CA . VAL B 1 56 ? 4.75 14.398 16.25 1 98.88 56 VAL B CA 1
ATOM 2811 C C . VAL B 1 56 ? 3.578 14.188 15.297 1 98.88 56 VAL B C 1
ATOM 2813 O O . VAL B 1 56 ? 3.773 13.82 14.133 1 98.88 56 VAL B O 1
ATOM 2816 N N . PHE B 1 57 ? 2.381 14.398 15.797 1 98.81 57 PHE B N 1
ATOM 2817 C CA . PHE B 1 57 ? 1.185 14.242 14.984 1 98.81 57 PHE B CA 1
ATOM 2818 C C . PHE B 1 57 ? 0.707 15.594 14.461 1 98.81 57 PHE B C 1
ATOM 2820 O O . PHE B 1 57 ? 0.657 16.562 15.211 1 98.81 57 PHE B O 1
ATOM 2827 N N . LEU B 1 58 ? 0.352 15.633 13.164 1 98.88 58 LEU B N 1
ATOM 2828 C CA . LEU B 1 58 ? -0.154 16.828 12.5 1 98.88 58 LEU B CA 1
ATOM 2829 C C . LEU B 1 58 ? -1.574 16.609 11.992 1 98.88 58 LEU B C 1
ATOM 2831 O O . LEU B 1 58 ? -1.782 15.898 11 1 98.88 58 LEU B O 1
ATOM 2835 N N . PRO B 1 59 ? -2.586 17.266 12.602 1 97.81 59 PRO B N 1
ATOM 2836 C CA . PRO B 1 59 ? -3.99 17.062 12.242 1 97.81 59 PRO B CA 1
ATOM 2837 C C . PRO B 1 59 ? -4.336 17.609 10.859 1 97.81 59 PRO B C 1
ATOM 2839 O O . PRO B 1 59 ? -3.607 18.453 10.328 1 97.81 59 PRO B O 1
ATOM 2842 N N . GLY B 1 60 ? -5.426 17.141 10.312 1 96.5 60 GLY B N 1
ATOM 2843 C CA . GLY B 1 60 ? -5.922 17.625 9.039 1 96.5 60 GLY B CA 1
ATOM 2844 C C . GLY B 1 60 ? -6.711 18.906 9.156 1 96.5 60 GLY B C 1
ATOM 2845 O O . GLY B 1 60 ? -6.816 19.484 10.242 1 96.5 60 GLY B O 1
ATOM 2846 N N . PHE B 1 61 ? -7.27 19.344 7.988 1 94.06 61 PHE B N 1
ATOM 2847 C CA . PHE B 1 61 ? -8.078 20.562 7.945 1 94.06 61 PHE B CA 1
ATOM 2848 C C . PHE B 1 61 ? -9.336 20.406 8.789 1 94.06 61 PHE B C 1
ATOM 2850 O O . PHE B 1 61 ? -9.984 19.359 8.758 1 94.06 61 PHE B O 1
ATOM 2857 N N . ALA B 1 62 ? -9.625 21.438 9.578 1 90.12 62 ALA B N 1
ATOM 2858 C CA . ALA B 1 62 ? -10.82 21.484 10.414 1 90.12 62 ALA B CA 1
ATOM 2859 C C . ALA B 1 62 ? -10.836 20.344 11.422 1 90.12 62 ALA B C 1
ATOM 2861 O O . ALA B 1 62 ? -11.898 19.812 11.758 1 90.12 62 ALA B O 1
ATOM 2862 N N . SER B 1 63 ? -9.656 19.891 11.781 1 92.44 63 SER B N 1
ATOM 2863 C CA . SER B 1 63 ? -9.484 18.859 12.797 1 92.44 63 SER B CA 1
ATOM 2864 C C . SER B 1 63 ? -8.672 19.391 13.977 1 92.44 63 SER B C 1
ATOM 2866 O O . SER B 1 63 ? -8.266 20.547 13.992 1 92.44 63 SER B O 1
ATOM 2868 N N . SER B 1 64 ? -8.578 18.578 15.008 1 93.56 64 SER B N 1
ATOM 2869 C CA . SER B 1 64 ? -7.82 18.953 16.203 1 93.56 64 SER B CA 1
ATOM 2870 C C . SER B 1 64 ? -6.891 17.828 16.641 1 93.56 64 SER B C 1
ATOM 2872 O O . SER B 1 64 ? -6.969 16.719 16.125 1 93.56 64 SER B O 1
ATOM 2874 N N . MET B 1 65 ? -6.043 18.141 17.625 1 95.38 65 MET B N 1
ATOM 2875 C CA . MET B 1 65 ? -5.074 17.188 18.156 1 95.38 65 MET B CA 1
ATOM 2876 C C . MET B 1 65 ? -5.777 16.031 18.859 1 95.38 65 MET B C 1
ATOM 2878 O O . MET B 1 65 ? -5.164 14.992 19.125 1 95.38 65 MET B O 1
ATOM 2882 N N . ASP B 1 66 ? -7.07 16.141 19.125 1 93.31 66 ASP B N 1
ATOM 2883 C CA . ASP B 1 66 ? -7.777 15.156 19.938 1 93.31 66 ASP B CA 1
ATOM 2884 C C . ASP B 1 66 ? -8.594 14.211 19.062 1 93.31 66 ASP B C 1
ATOM 2886 O O . ASP B 1 66 ? -9.438 13.469 19.562 1 93.31 66 ASP B O 1
ATOM 2890 N N . GLY B 1 67 ? -8.391 14.305 17.766 1 93 67 GLY B N 1
ATOM 2891 C CA . GLY B 1 67 ? -9.047 13.359 16.875 1 93 67 GLY B CA 1
ATOM 2892 C C . GLY B 1 67 ? -8.625 11.922 17.109 1 93 67 GLY B C 1
ATOM 2893 O O . GLY B 1 67 ? -7.664 11.664 17.844 1 93 67 GLY B O 1
ATOM 2894 N N . ALA B 1 68 ? -9.289 11.008 16.453 1 93.94 68 ALA B N 1
ATOM 2895 C CA . ALA B 1 68 ? -9.117 9.578 16.672 1 93.94 68 ALA B CA 1
ATOM 2896 C C . ALA B 1 68 ? -7.688 9.141 16.359 1 93.94 68 ALA B C 1
ATOM 2898 O O . ALA B 1 68 ? -7.09 8.383 17.125 1 93.94 68 ALA B O 1
ATOM 2899 N N . LYS B 1 69 ? -7.148 9.633 15.258 1 97 69 LYS B N 1
ATOM 2900 C CA . LYS B 1 69 ? -5.801 9.219 14.883 1 97 69 LYS B CA 1
ATOM 2901 C C . LYS B 1 69 ? -4.766 9.75 15.875 1 97 69 LYS B C 1
ATOM 2903 O O . LYS B 1 69 ? -3.891 9 16.312 1 97 69 LYS B O 1
ATOM 2908 N N . GLY B 1 70 ? -4.863 11.016 16.25 1 96.88 70 GLY B N 1
ATOM 2909 C CA . GLY B 1 70 ? -3.924 11.609 17.188 1 96.88 70 GLY B CA 1
ATOM 2910 C C . GLY B 1 70 ? -3.93 10.93 18.547 1 96.88 70 GLY B C 1
ATOM 2911 O O . GLY B 1 70 ? -2.869 10.656 19.109 1 96.88 70 GLY B O 1
ATOM 2912 N N . THR B 1 71 ? -5.086 10.625 19.047 1 95.69 71 THR B N 1
ATOM 2913 C CA . THR B 1 71 ? -5.188 10.031 20.375 1 95.69 71 THR B CA 1
ATOM 2914 C C . THR B 1 71 ? -4.789 8.562 20.344 1 95.69 71 THR B C 1
ATOM 2916 O O . THR B 1 71 ? -4.18 8.062 21.297 1 95.69 71 THR B O 1
ATOM 2919 N N . ALA B 1 72 ? -5.145 7.895 19.266 1 95.94 72 ALA B N 1
ATOM 2920 C CA . ALA B 1 72 ? -4.734 6.496 19.125 1 95.94 72 ALA B CA 1
ATOM 2921 C C . ALA B 1 72 ? -3.215 6.371 19.094 1 95.94 72 ALA B C 1
ATOM 2923 O O . ALA B 1 72 ? -2.643 5.477 19.703 1 95.94 72 ALA B O 1
ATOM 2924 N N . LEU B 1 73 ? -2.586 7.238 18.375 1 97.69 73 LEU B N 1
ATOM 2925 C CA . LEU B 1 73 ? -1.13 7.223 18.297 1 97.69 73 LEU B CA 1
ATOM 2926 C C . LEU B 1 73 ? -0.506 7.559 19.641 1 97.69 73 LEU B C 1
ATOM 2928 O O . LEU B 1 73 ? 0.544 7.02 20 1 97.69 73 LEU B O 1
ATOM 2932 N N . HIS B 1 74 ? -1.154 8.477 20.328 1 96.5 74 HIS B N 1
ATOM 2933 C CA . HIS B 1 74 ? -0.664 8.797 21.672 1 96.5 74 HIS B CA 1
ATOM 2934 C C . HIS B 1 74 ? -0.688 7.57 22.578 1 96.5 74 HIS B C 1
ATOM 2936 O O . HIS B 1 74 ? 0.293 7.285 23.266 1 96.5 74 HIS B O 1
ATOM 2942 N N . ASP B 1 75 ? -1.782 6.867 22.562 1 94.94 75 ASP B N 1
ATOM 2943 C CA . ASP B 1 75 ? -1.915 5.641 23.344 1 94.94 75 ASP B CA 1
ATOM 2944 C C . ASP B 1 75 ? -0.85 4.621 22.953 1 94.94 75 ASP B C 1
ATOM 2946 O O . ASP B 1 75 ? -0.219 4.004 23.812 1 94.94 75 ASP B O 1
ATOM 2950 N N . TYR B 1 76 ? -0.666 4.484 21.719 1 95.19 76 TYR B N 1
ATOM 2951 C CA . TYR B 1 76 ? 0.312 3.525 21.219 1 95.19 76 TYR B CA 1
ATOM 2952 C C . TYR B 1 76 ? 1.719 3.893 21.672 1 95.19 76 TYR B C 1
ATOM 2954 O O . TYR B 1 76 ? 2.424 3.066 22.266 1 95.19 76 TYR B O 1
ATOM 2962 N N . CYS B 1 77 ? 2.107 5.086 21.422 1 96.75 77 CYS B N 1
ATOM 2963 C CA . CYS B 1 77 ? 3.457 5.523 21.766 1 96.75 77 CYS B CA 1
ATOM 2964 C C . CYS B 1 77 ? 3.699 5.418 23.266 1 96.75 77 CYS B C 1
ATOM 2966 O O . CYS B 1 77 ? 4.777 5.008 23.703 1 96.75 77 CYS B O 1
ATOM 2968 N N . HIS B 1 78 ? 2.707 5.828 23.984 1 94.25 78 HIS B N 1
ATOM 2969 C CA . HIS B 1 78 ? 2.82 5.695 25.438 1 94.25 78 HIS B CA 1
ATOM 2970 C C . HIS B 1 78 ? 3.043 4.242 25.828 1 94.25 78 HIS B C 1
ATOM 2972 O O . HIS B 1 78 ? 3.889 3.953 26.688 1 94.25 78 HIS B O 1
ATOM 2978 N N . SER B 1 79 ? 2.35 3.338 25.25 1 94 79 SER B N 1
ATOM 2979 C CA . SER B 1 79 ? 2.398 1.923 25.594 1 94 79 SER B CA 1
ATOM 2980 C C . SER B 1 79 ? 3.771 1.327 25.297 1 94 79 SER B C 1
ATOM 2982 O O . SER B 1 79 ? 4.203 0.39 25.984 1 94 79 SER B O 1
ATOM 2984 N N . VAL B 1 80 ? 4.441 1.892 24.375 1 93.06 80 VAL B N 1
ATOM 2985 C CA . VAL B 1 80 ? 5.727 1.307 24.016 1 93.06 80 VAL B CA 1
ATOM 2986 C C . VAL B 1 80 ? 6.863 2.217 24.469 1 93.06 80 VAL B C 1
ATOM 2988 O O . VAL B 1 80 ? 8.031 1.977 24.156 1 93.06 80 VAL B O 1
ATOM 2991 N N . GLY B 1 81 ? 6.539 3.346 25.125 1 94.25 81 GLY B N 1
ATOM 2992 C CA . GLY B 1 81 ? 7.52 4.227 25.75 1 94.25 81 GLY B CA 1
ATOM 2993 C C . GLY B 1 81 ? 8.188 5.168 24.766 1 94.25 81 GLY B C 1
ATOM 2994 O O . GLY B 1 81 ? 9.359 5.496 24.922 1 94.25 81 GLY B O 1
ATOM 2995 N N . HIS B 1 82 ? 7.5 5.516 23.719 1 95.56 82 HIS B N 1
ATOM 2996 C CA . HIS B 1 82 ? 8.023 6.461 22.75 1 95.56 82 HIS B CA 1
ATOM 2997 C C . HIS B 1 82 ? 7.512 7.871 23.016 1 95.56 82 HIS B C 1
ATOM 2999 O O . HIS B 1 82 ? 6.352 8.055 23.391 1 95.56 82 HIS B O 1
ATOM 3005 N N . ALA B 1 83 ? 8.406 8.82 22.875 1 97.69 83 ALA B N 1
ATOM 3006 C CA . ALA B 1 83 ? 7.992 10.219 23 1 97.69 83 ALA B CA 1
ATOM 3007 C C . ALA B 1 83 ? 6.938 10.586 21.969 1 97.69 83 ALA B C 1
ATOM 3009 O O . ALA B 1 83 ? 7.012 10.148 20.812 1 97.69 83 ALA B O 1
ATOM 3010 N N . TYR B 1 84 ? 5.953 11.336 22.391 1 98.06 84 TYR B N 1
ATOM 3011 C CA . TYR B 1 84 ? 4.844 11.688 21.516 1 98.06 84 TYR B CA 1
ATOM 3012 C C . TYR B 1 84 ? 4.359 13.109 21.797 1 98.06 84 TYR B C 1
ATOM 3014 O O . TYR B 1 84 ? 4.254 13.516 22.953 1 98.06 84 TYR B O 1
ATOM 3022 N N . THR B 1 85 ? 4.156 13.875 20.688 1 98.25 85 THR B N 1
ATOM 3023 C CA . THR B 1 85 ? 3.621 15.227 20.781 1 98.25 85 THR B CA 1
ATOM 3024 C C . THR B 1 85 ? 2.475 15.43 19.797 1 98.25 85 THR B C 1
ATOM 3026 O O . THR B 1 85 ? 2.596 15.086 18.625 1 98.25 85 THR B O 1
ATOM 3029 N N . ARG B 1 86 ? 1.379 15.859 20.219 1 98.19 86 ARG B N 1
ATOM 3030 C CA . ARG B 1 86 ? 0.296 16.359 19.375 1 98.19 86 ARG B CA 1
ATOM 3031 C C . ARG B 1 86 ? -0.11 17.781 19.797 1 98.19 86 ARG B C 1
ATOM 3033 O O . ARG B 1 86 ? 0.031 18.141 20.953 1 98.19 86 ARG B O 1
ATOM 3040 N N . PHE B 1 87 ? -0.637 18.578 18.844 1 98.19 87 PHE B N 1
ATOM 3041 C CA . PHE B 1 87 ? -0.963 19.969 19.109 1 98.19 87 PHE B CA 1
ATOM 3042 C C . PHE B 1 87 ? -1.974 20.5 18.109 1 98.19 87 PHE B C 1
ATOM 3044 O O . PHE B 1 87 ? -2.268 19.844 17.109 1 98.19 87 PHE B O 1
ATOM 3051 N N . ASP B 1 88 ? -2.539 21.609 18.422 1 97.81 88 ASP B N 1
ATOM 3052 C CA . ASP B 1 88 ? -3.445 22.328 17.516 1 97.81 88 ASP B CA 1
ATOM 3053 C C . ASP B 1 88 ? -2.748 23.516 16.859 1 97.81 88 ASP B C 1
ATOM 3055 O O . ASP B 1 88 ? -1.983 24.234 17.5 1 97.81 88 ASP B O 1
ATOM 3059 N N . TYR B 1 89 ? -3.059 23.703 15.578 1 97.75 89 TYR B N 1
ATOM 3060 C CA . TYR B 1 89 ? -2.521 24.875 14.875 1 97.75 89 TYR B CA 1
ATOM 3061 C C . TYR B 1 89 ? -3.148 26.156 15.406 1 97.75 89 TYR B C 1
ATOM 3063 O O . TYR B 1 89 ? -4.207 26.125 16.047 1 97.75 89 TYR B O 1
ATOM 3071 N N . THR B 1 90 ? -2.459 27.25 15.125 1 97.06 90 THR B N 1
ATOM 3072 C CA . THR B 1 90 ? -3.035 28.562 15.438 1 97.06 90 THR B CA 1
ATOM 3073 C C . THR B 1 90 ? -4.449 28.672 14.875 1 97.06 90 THR B C 1
ATOM 3075 O O . THR B 1 90 ? -4.68 28.391 13.703 1 97.06 90 THR B O 1
ATOM 3078 N N . GLY B 1 91 ? -5.367 29.016 15.758 1 94.5 91 GLY B N 1
ATOM 3079 C CA . GLY B 1 91 ? -6.742 29.219 15.328 1 94.5 91 GLY B CA 1
ATOM 3080 C C . GLY B 1 91 ? -7.555 27.953 15.289 1 94.5 91 GLY B C 1
ATOM 3081 O O . GLY B 1 91 ? -8.734 27.969 14.93 1 94.5 91 GLY B O 1
ATOM 3082 N N . CYS B 1 92 ? -6.977 26.828 15.688 1 93.75 92 CYS B N 1
ATOM 3083 C CA . CYS B 1 92 ? -7.652 25.531 15.664 1 93.75 92 CYS B CA 1
ATOM 3084 C C . CYS B 1 92 ? -7.715 24.922 17.062 1 93.75 92 CYS B C 1
ATOM 3086 O O . CYS B 1 92 ? -6.816 25.141 17.875 1 93.75 92 CYS B O 1
ATOM 3088 N N . GLY B 1 93 ? -8.828 24.203 17.297 1 93.31 93 GLY B N 1
ATOM 3089 C CA . GLY B 1 93 ? -8.938 23.469 18.531 1 93.31 93 GLY B CA 1
ATOM 3090 C C . GLY B 1 93 ? -8.766 24.344 19.766 1 93.31 93 GLY B C 1
ATOM 3091 O O . GLY B 1 93 ? -9.438 25.359 19.906 1 93.31 93 GLY B O 1
ATOM 3092 N N . ALA B 1 94 ? -7.793 23.906 20.641 1 95.12 94 ALA B N 1
ATOM 3093 C CA . ALA B 1 94 ? -7.602 24.578 21.922 1 95.12 94 ALA B CA 1
ATOM 3094 C C . ALA B 1 94 ? -6.539 25.672 21.797 1 95.12 94 ALA B C 1
ATOM 3096 O O . ALA B 1 94 ? -6.309 26.422 22.75 1 95.12 94 ALA B O 1
ATOM 3097 N N . SER B 1 95 ? -5.926 25.797 20.609 1 96.75 95 SER B N 1
ATOM 3098 C CA . SER B 1 95 ? -4.91 26.828 20.422 1 96.75 95 SER B CA 1
ATOM 3099 C C . SER B 1 95 ? -5.547 28.219 20.281 1 96.75 95 SER B C 1
ATOM 3101 O O . SER B 1 95 ? -6.68 28.328 19.812 1 96.75 95 SER B O 1
ATOM 3103 N N . GLU B 1 96 ? -4.789 29.203 20.672 1 96.06 96 GLU B N 1
ATOM 3104 C CA . GLU B 1 96 ? -5.234 30.578 20.5 1 96.06 96 GLU B CA 1
ATOM 3105 C C . GLU B 1 96 ? -5.094 31.031 19.047 1 96.06 96 GLU B C 1
ATOM 3107 O O . GLU B 1 96 ? -4.438 30.375 18.25 1 96.06 96 GLU B O 1
ATOM 3112 N N . GLY B 1 97 ? -5.785 32.156 18.766 1 93 97 GLY B N 1
ATOM 3113 C CA . GLY B 1 97 ? -5.73 32.719 17.438 1 93 97 GLY B CA 1
ATOM 3114 C C . GLY B 1 97 ? -7.094 32.844 16.781 1 93 97 GLY B C 1
ATOM 3115 O O . GLY B 1 97 ? -8.094 32.375 17.328 1 93 97 GLY B O 1
ATOM 3116 N N . ASP B 1 98 ? -7.051 33.469 15.609 1 89.69 98 ASP B N 1
ATOM 3117 C CA . ASP B 1 98 ? -8.273 33.719 14.85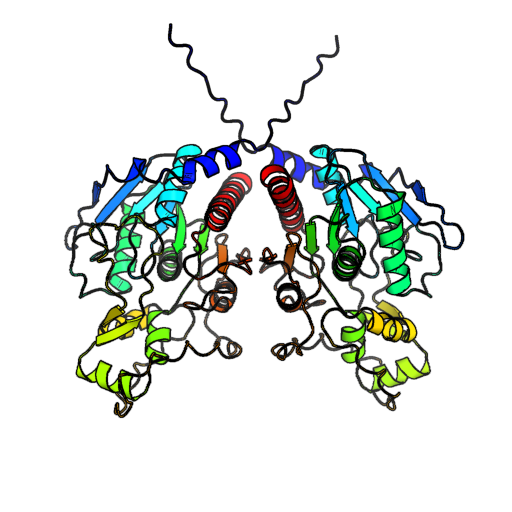9 1 89.69 98 ASP B CA 1
ATOM 3118 C C . ASP B 1 98 ? -8.562 32.594 13.875 1 89.69 98 ASP B C 1
ATOM 3120 O O . ASP B 1 98 ? -7.809 32.406 12.922 1 89.69 98 ASP B O 1
ATOM 3124 N N . SER B 1 99 ? -9.695 31.938 14.062 1 86.31 99 SER B N 1
ATOM 3125 C CA . SER B 1 99 ? -10.055 30.797 13.227 1 86.31 99 SER B CA 1
ATOM 3126 C C . SER B 1 99 ? -10.445 31.234 11.82 1 86.31 99 SER B C 1
ATOM 3128 O O . SER B 1 99 ? -10.516 30.422 10.906 1 86.31 99 SER B O 1
ATOM 3130 N N . SER B 1 100 ? -10.672 32.5 11.641 1 86.5 100 SER B N 1
ATOM 3131 C CA . SER B 1 100 ? -11.102 33 10.344 1 86.5 100 SER B CA 1
ATOM 3132 C C . SER B 1 100 ? -9.922 33.531 9.523 1 86.5 100 SER B C 1
ATOM 3134 O O . SER B 1 100 ? -10.055 33.781 8.328 1 86.5 100 SER B O 1
ATOM 3136 N N . HIS B 1 101 ? -8.836 33.688 10.242 1 86.5 101 HIS B N 1
ATOM 3137 C CA . HIS B 1 101 ? -7.637 34.156 9.562 1 86.5 101 HIS B CA 1
ATOM 3138 C C . HIS B 1 101 ? -6.48 33.156 9.758 1 86.5 101 HIS B C 1
ATOM 3140 O O . HIS B 1 101 ? -5.836 33.156 10.805 1 86.5 101 HIS B O 1
ATOM 3146 N N . TRP B 1 102 ? -6.254 32.375 8.852 1 89.69 102 TRP B N 1
ATOM 3147 C CA . TRP B 1 102 ? -5.211 31.344 8.891 1 89.69 102 TRP B CA 1
ATOM 3148 C C . TRP B 1 102 ? -4.562 31.172 7.523 1 89.69 102 TRP B C 1
ATOM 3150 O O . TRP B 1 102 ? -5.039 31.719 6.527 1 89.69 102 TRP B O 1
ATOM 3160 N N . GLY B 1 103 ? -3.465 30.547 7.477 1 93.12 103 GLY B N 1
ATOM 3161 C CA . GLY B 1 103 ? -2.744 30.219 6.258 1 93.12 103 GLY B CA 1
ATOM 3162 C C . GLY B 1 103 ? -1.752 29.094 6.43 1 93.12 103 GLY B C 1
ATOM 3163 O O . GLY B 1 103 ? -1.399 28.734 7.555 1 93.12 103 GLY B O 1
ATOM 3164 N N . MET B 1 104 ? -1.393 28.562 5.316 1 95.75 104 MET B N 1
ATOM 3165 C CA . MET B 1 104 ? -0.445 27.438 5.316 1 95.75 104 MET B CA 1
ATOM 3166 C C . MET B 1 104 ? 0.896 27.875 5.902 1 95.75 104 MET B C 1
ATOM 3168 O O . MET B 1 104 ? 1.556 27.094 6.594 1 95.75 104 MET B O 1
ATOM 3172 N N . GLY B 1 105 ? 1.29 29.109 5.602 1 96.19 105 GLY B N 1
ATOM 3173 C CA . GLY B 1 105 ? 2.545 29.609 6.129 1 96.19 105 GLY B CA 1
ATOM 3174 C C . GLY B 1 105 ? 2.568 29.688 7.645 1 96.19 105 GLY B C 1
ATOM 3175 O O . GLY B 1 105 ? 3.561 29.312 8.273 1 96.19 105 GLY B O 1
ATOM 3176 N N . GLN B 1 106 ? 1.506 30.219 8.188 1 95.44 106 GLN B N 1
ATOM 3177 C CA . GLN B 1 106 ? 1.395 30.281 9.641 1 95.44 106 GLN B CA 1
ATOM 3178 C C . GLN B 1 106 ? 1.409 28.875 10.258 1 95.44 106 GLN B C 1
ATOM 3180 O O . GLN B 1 106 ? 2.086 28.641 11.258 1 95.44 106 GLN B O 1
ATOM 3185 N N . TRP B 1 107 ? 0.678 27.953 9.711 1 97.75 107 TRP B N 1
ATOM 3186 C CA . TRP B 1 107 ? 0.619 26.609 10.242 1 97.75 107 TRP B CA 1
ATOM 3187 C C . TRP B 1 107 ? 1.955 25.891 10.07 1 97.75 107 TRP B C 1
ATOM 3189 O O . TRP B 1 107 ? 2.361 25.094 10.922 1 97.75 107 TRP B O 1
ATOM 3199 N N . LYS B 1 108 ? 2.662 26.141 8.93 1 98.25 108 LYS B N 1
ATOM 3200 C CA . LYS B 1 108 ? 4.023 25.641 8.781 1 98.25 108 LYS B CA 1
ATOM 3201 C C . LYS B 1 108 ? 4.922 26.141 9.906 1 98.25 108 LYS B C 1
ATOM 3203 O O . LYS B 1 108 ? 5.672 25.359 10.508 1 98.25 108 LYS B O 1
ATOM 3208 N N . SER B 1 109 ? 4.805 27.438 10.195 1 97.31 109 SER B N 1
ATOM 3209 C CA . SER B 1 109 ? 5.59 28.031 11.273 1 97.31 109 SER B CA 1
ATOM 3210 C C . SER B 1 109 ? 5.258 27.391 12.617 1 97.31 109 SER B C 1
ATOM 3212 O O . SER B 1 109 ? 6.145 27.188 13.453 1 97.31 109 SER B O 1
ATOM 3214 N N . ASP B 1 110 ? 3.951 27.125 12.859 1 98.25 110 ASP B N 1
ATOM 3215 C CA . ASP B 1 110 ? 3.543 26.438 14.086 1 98.25 110 ASP B CA 1
ATOM 3216 C C . ASP B 1 110 ? 4.25 25.094 14.219 1 98.25 110 ASP B C 1
ATOM 3218 O O . ASP B 1 110 ? 4.781 24.766 15.289 1 98.25 110 ASP B O 1
ATOM 3222 N N . VAL B 1 111 ? 4.273 24.297 13.148 1 98.75 111 VAL B N 1
ATOM 3223 C CA . VAL B 1 111 ? 4.891 22.969 13.156 1 98.75 111 VAL B CA 1
ATOM 3224 C C . VAL B 1 111 ? 6.379 23.109 13.477 1 98.75 111 VAL B C 1
ATOM 3226 O O . VAL B 1 111 ? 6.914 22.359 14.305 1 98.75 111 VAL B O 1
ATOM 3229 N N . LEU B 1 112 ? 7.059 24.047 12.828 1 98.5 112 LEU B N 1
ATOM 3230 C CA . LEU B 1 112 ? 8.492 24.234 13.039 1 98.5 112 LEU B CA 1
ATOM 3231 C C . LEU B 1 112 ? 8.781 24.656 14.477 1 98.5 112 LEU B C 1
ATOM 3233 O O . LEU B 1 112 ? 9.758 24.203 15.07 1 98.5 112 LEU B O 1
ATOM 3237 N N . THR B 1 113 ? 7.906 25.5 14.984 1 98 113 THR B N 1
ATOM 3238 C CA . THR B 1 113 ? 8.07 25.938 16.375 1 98 113 THR B CA 1
ATOM 3239 C C . THR B 1 113 ? 7.949 24.75 17.328 1 98 113 THR B C 1
ATOM 3241 O O . THR B 1 113 ? 8.734 24.625 18.266 1 98 113 THR B O 1
ATOM 3244 N N . VAL B 1 114 ? 7.004 23.906 17.109 1 98.44 114 VAL B N 1
ATOM 3245 C CA . VAL B 1 114 ? 6.809 22.719 17.953 1 98.44 114 VAL B CA 1
ATOM 3246 C C . VAL B 1 114 ? 8.031 21.812 17.859 1 98.44 114 VAL B C 1
ATOM 3248 O O . VAL B 1 114 ? 8.539 21.344 18.875 1 98.44 114 VAL B O 1
ATOM 3251 N N . LEU B 1 115 ? 8.531 21.609 16.656 1 98.25 115 LEU B N 1
ATOM 3252 C CA . LEU B 1 115 ? 9.719 20.781 16.453 1 98.25 115 LEU B CA 1
ATOM 3253 C C . LEU B 1 115 ? 10.922 21.359 17.203 1 98.25 115 LEU B C 1
ATOM 3255 O O . LEU B 1 115 ? 11.656 20.625 17.859 1 98.25 115 LEU B O 1
ATOM 3259 N N . ASP B 1 116 ? 11.055 22.656 17.172 1 97.75 116 ASP B N 1
ATOM 3260 C CA . ASP B 1 116 ? 12.266 23.312 17.656 1 97.75 116 ASP B CA 1
ATOM 3261 C C . ASP B 1 116 ? 12.211 23.516 19.172 1 97.75 116 ASP B C 1
ATOM 3263 O O . ASP B 1 116 ? 13.234 23.469 19.844 1 97.75 116 ASP B O 1
ATOM 3267 N N . GLN B 1 117 ? 11 23.688 19.672 1 97.06 117 GLN B N 1
ATOM 3268 C CA . GLN B 1 117 ? 10.938 24.141 21.062 1 97.06 117 GLN B CA 1
ATOM 3269 C C . GLN B 1 117 ? 10.375 23.047 21.969 1 97.06 117 GLN B C 1
ATOM 3271 O O . GLN B 1 117 ? 10.664 23.031 23.172 1 97.06 117 GLN B O 1
ATOM 3276 N N . LEU B 1 118 ? 9.523 22.172 21.422 1 97.12 118 LEU B N 1
ATOM 3277 C CA . LEU B 1 118 ? 8.836 21.234 22.297 1 97.12 118 LEU B CA 1
ATOM 3278 C C . LEU B 1 118 ? 9.469 19.844 22.219 1 97.12 118 LEU B C 1
ATOM 3280 O O . LEU B 1 118 ? 9.234 19 23.078 1 97.12 118 LEU B O 1
ATOM 3284 N N . THR B 1 119 ? 10.164 19.594 21.125 1 97.62 119 THR B N 1
ATOM 3285 C CA . THR B 1 119 ? 10.727 18.25 20.969 1 97.62 119 THR B CA 1
ATOM 3286 C C . THR B 1 119 ? 12.258 18.312 20.984 1 97.62 119 THR B C 1
ATOM 3288 O O . THR B 1 119 ? 12.844 19.391 20.859 1 97.62 119 THR B O 1
ATOM 3291 N N . THR B 1 120 ? 12.867 17.141 21.203 1 96.5 120 THR B N 1
ATOM 3292 C CA . THR B 1 120 ? 14.32 17 21.188 1 96.5 120 THR B CA 1
ATOM 3293 C C . THR B 1 120 ? 14.742 15.844 20.281 1 96.5 120 THR B C 1
ATOM 3295 O O . THR B 1 120 ? 14.031 14.844 20.156 1 96.5 120 THR B O 1
ATOM 3298 N N . GLY B 1 121 ? 15.914 16.016 19.625 1 96.75 121 GLY B N 1
ATOM 3299 C CA . GLY B 1 121 ? 16.453 14.938 18.797 1 96.75 121 GLY B CA 1
ATOM 3300 C C . GLY B 1 121 ? 15.641 14.68 17.547 1 96.75 121 GLY B C 1
ATOM 3301 O O . GLY B 1 121 ? 14.875 15.547 17.109 1 96.75 121 GLY B O 1
ATOM 3302 N N . PRO B 1 122 ? 15.898 13.508 16.875 1 98.12 122 PRO B N 1
ATOM 3303 C CA . PRO B 1 122 ? 15.188 13.156 15.648 1 98.12 122 PRO B CA 1
ATOM 3304 C C . PRO B 1 122 ? 13.703 12.891 15.883 1 98.12 122 PRO B C 1
ATOM 3306 O O . PRO B 1 122 ? 13.328 12.336 16.922 1 98.12 122 PRO B O 1
ATOM 3309 N N . GLN B 1 123 ? 12.883 13.297 14.922 1 98.75 123 GLN B N 1
ATOM 3310 C CA . GLN B 1 123 ? 11.438 13.117 15.023 1 98.75 123 GLN B CA 1
ATOM 3311 C C . GLN B 1 123 ? 10.891 12.398 13.797 1 98.75 123 GLN B C 1
ATOM 3313 O O . GLN B 1 123 ? 11.391 12.586 12.688 1 98.75 123 GLN B O 1
ATOM 3318 N N . ILE B 1 124 ? 9.875 11.547 13.992 1 98.88 124 ILE B N 1
ATOM 3319 C CA . ILE B 1 124 ? 8.977 11.078 12.945 1 98.88 124 ILE B CA 1
ATOM 3320 C C . ILE B 1 124 ? 7.715 11.938 12.922 1 98.88 124 ILE B C 1
ATOM 3322 O O . ILE B 1 124 ? 7.09 12.172 13.961 1 98.88 124 ILE B O 1
ATOM 3326 N N . LEU B 1 125 ? 7.383 12.477 11.773 1 98.94 125 LEU B N 1
ATOM 3327 C CA . LEU B 1 125 ? 6.137 13.219 11.641 1 98.94 125 LEU B CA 1
ATOM 3328 C C . LEU B 1 125 ? 5.035 12.344 11.055 1 98.94 125 LEU B C 1
ATOM 3330 O O . LEU B 1 125 ? 5.266 11.609 10.094 1 98.94 125 LEU B O 1
ATOM 3334 N N . VAL B 1 126 ? 3.873 12.328 11.664 1 98.94 126 VAL B N 1
ATOM 3335 C CA . VAL B 1 126 ? 2.672 11.688 11.141 1 98.94 126 VAL B CA 1
ATOM 3336 C C . VAL B 1 126 ? 1.638 12.75 10.773 1 98.94 126 VAL B C 1
ATOM 3338 O O . VAL B 1 126 ? 1.123 13.453 11.648 1 98.94 126 VAL B O 1
ATOM 3341 N N . GLY B 1 127 ? 1.335 12.852 9.516 1 98.88 127 GLY B N 1
ATOM 3342 C CA . GLY B 1 127 ? 0.407 13.875 9.047 1 98.88 127 GLY B CA 1
ATOM 3343 C C . GLY B 1 127 ? -0.843 13.297 8.414 1 98.88 127 GLY B C 1
ATOM 3344 O O . GLY B 1 127 ? -0.76 12.398 7.574 1 98.88 127 GLY B O 1
ATOM 3345 N N . SER B 1 128 ? -1.978 13.805 8.789 1 98.56 128 SER B N 1
ATOM 3346 C CA . SER B 1 128 ? -3.254 13.383 8.219 1 98.56 128 SER B CA 1
ATOM 3347 C C . SER B 1 128 ? -3.805 14.438 7.266 1 98.56 128 SER B C 1
ATOM 3349 O O . SER B 1 128 ? -3.965 15.602 7.641 1 98.56 128 SER B O 1
ATOM 3351 N N . SER B 1 129 ? -4.188 14.031 6.016 1 97.25 129 SER B N 1
ATOM 3352 C CA . SER B 1 129 ? -4.816 14.93 5.055 1 97.25 129 SER B CA 1
ATOM 3353 C C . SER B 1 129 ? -3.992 16.203 4.867 1 97.25 129 SER B C 1
ATOM 3355 O O . SER B 1 129 ? -2.805 16.125 4.547 1 97.25 129 SER B O 1
ATOM 3357 N N . LEU B 1 130 ? -4.438 17.375 5.199 1 96.81 130 LEU B N 1
ATOM 3358 C CA . LEU B 1 130 ? -3.686 18.625 5.125 1 96.81 130 LEU B CA 1
ATOM 3359 C C . LEU B 1 130 ? -2.434 18.562 5.992 1 96.81 130 LEU B C 1
ATOM 3361 O O . LEU B 1 130 ? -1.394 19.125 5.633 1 96.81 130 LEU B O 1
ATOM 3365 N N . GLY B 1 131 ? -2.525 17.844 7.109 1 98.5 131 GLY B N 1
ATOM 3366 C CA . GLY B 1 131 ? -1.371 17.641 7.973 1 98.5 131 GLY B CA 1
ATOM 3367 C C . GLY B 1 131 ? -0.21 16.969 7.27 1 98.5 131 GLY B C 1
ATOM 3368 O O . GLY B 1 131 ? 0.951 17.188 7.617 1 98.5 131 GLY B O 1
ATOM 3369 N N . ALA B 1 132 ? -0.538 16.125 6.312 1 98.75 132 ALA B N 1
ATOM 3370 C CA . ALA B 1 132 ? 0.512 15.469 5.531 1 98.75 132 ALA B CA 1
ATOM 3371 C C . ALA B 1 132 ? 1.189 16.453 4.59 1 98.75 132 ALA B C 1
ATOM 3373 O O . ALA B 1 132 ? 2.355 16.281 4.23 1 98.75 132 ALA B O 1
ATOM 3374 N N . TRP B 1 133 ? 0.461 17.469 4.141 1 98.19 133 TRP B N 1
ATOM 3375 C CA . TRP B 1 133 ? 1.047 18.594 3.42 1 98.19 133 TRP B CA 1
ATOM 3376 C C . TRP B 1 133 ? 2.072 19.328 4.285 1 98.19 133 TRP B C 1
ATOM 3378 O O . TRP B 1 133 ? 3.229 19.484 3.889 1 98.19 133 TRP B O 1
ATOM 3388 N N . LEU B 1 134 ? 1.711 19.656 5.469 1 98.75 134 LEU B N 1
ATOM 3389 C CA . LEU B 1 134 ? 2.576 20.359 6.414 1 98.75 134 LEU B CA 1
ATOM 3390 C C . LEU B 1 134 ? 3.773 19.484 6.793 1 98.75 134 LEU B C 1
ATOM 3392 O O . LEU B 1 134 ? 4.879 20 6.992 1 98.75 134 LEU B O 1
ATOM 3396 N N . MET B 1 135 ? 3.504 18.203 6.859 1 98.75 135 MET B N 1
ATOM 3397 C CA . MET B 1 135 ? 4.527 17.219 7.18 1 98.75 135 MET B CA 1
ATOM 3398 C C . MET B 1 135 ? 5.695 17.297 6.203 1 98.75 135 MET B C 1
ATOM 3400 O O . MET B 1 135 ? 6.855 17.344 6.617 1 98.75 135 MET B O 1
ATOM 3404 N N . VAL B 1 136 ? 5.391 17.406 4.953 1 98.75 136 VAL B N 1
ATOM 3405 C CA . VAL B 1 136 ? 6.414 17.438 3.916 1 98.75 136 VAL B CA 1
ATOM 3406 C C . VAL B 1 136 ? 7.137 18.797 3.959 1 98.75 136 VAL B C 1
ATOM 3408 O O . VAL B 1 136 ? 8.367 18.844 3.879 1 98.75 136 VAL B O 1
ATOM 3411 N N . LEU B 1 137 ? 6.398 19.875 4.148 1 98.56 137 LEU B N 1
ATOM 3412 C CA . LEU B 1 137 ? 7.004 21.188 4.246 1 98.56 137 LEU B CA 1
ATOM 3413 C C . LEU B 1 137 ? 7.973 21.266 5.418 1 98.56 137 LEU B C 1
ATOM 3415 O O . LEU B 1 137 ? 9.062 21.828 5.297 1 98.56 137 LEU B O 1
ATOM 3419 N N . ALA B 1 138 ? 7.586 20.703 6.512 1 98.88 138 ALA B N 1
ATOM 3420 C CA . ALA B 1 138 ? 8.445 20.703 7.695 1 98.88 138 ALA B CA 1
ATOM 3421 C C . ALA B 1 138 ? 9.703 19.875 7.465 1 98.88 138 ALA B C 1
ATOM 3423 O O . ALA B 1 138 ? 10.797 20.266 7.895 1 98.88 138 ALA B O 1
ATOM 3424 N N . ALA B 1 139 ? 9.555 18.734 6.797 1 98.88 139 ALA B N 1
ATOM 3425 C CA . ALA B 1 139 ? 10.703 17.875 6.512 1 98.88 139 ALA B CA 1
ATOM 3426 C C . ALA B 1 139 ? 11.719 18.578 5.621 1 98.88 139 ALA B C 1
ATOM 3428 O O . ALA B 1 139 ? 12.93 18.422 5.789 1 98.88 139 ALA B O 1
ATOM 3429 N N . VAL B 1 140 ? 11.211 19.344 4.699 1 98.31 140 VAL B N 1
ATOM 3430 C CA . VAL B 1 140 ? 12.086 20.125 3.826 1 98.31 140 VAL B CA 1
ATOM 3431 C C . VAL B 1 140 ? 12.828 21.188 4.645 1 98.31 140 VAL B C 1
ATOM 3433 O O . VAL B 1 140 ? 14.023 21.406 4.445 1 98.31 140 VAL B O 1
ATOM 3436 N N . ALA B 1 141 ? 12.156 21.781 5.586 1 98.5 141 ALA B N 1
ATOM 3437 C CA . ALA B 1 141 ? 12.695 22.891 6.363 1 98.5 141 ALA B CA 1
ATOM 3438 C C . ALA B 1 141 ? 13.648 22.391 7.445 1 98.5 141 ALA B C 1
ATOM 3440 O O . ALA B 1 141 ? 14.586 23.109 7.828 1 98.5 141 ALA B O 1
ATOM 3441 N N . ARG B 1 142 ? 13.414 21.203 7.961 1 98.38 142 ARG B N 1
ATOM 3442 C CA . ARG B 1 142 ? 14.219 20.625 9.039 1 98.38 142 ARG B CA 1
ATOM 3443 C C . ARG B 1 142 ? 14.672 19.219 8.695 1 98.38 142 ARG B C 1
ATOM 3445 O O . ARG B 1 142 ? 14.391 18.266 9.43 1 98.38 142 ARG B O 1
ATOM 3452 N N . PRO B 1 143 ? 15.516 19.031 7.68 1 97.81 143 PRO B N 1
ATOM 3453 C CA . PRO B 1 143 ? 15.891 17.703 7.223 1 97.81 143 PRO B CA 1
ATOM 3454 C C . PRO B 1 143 ? 16.703 16.922 8.266 1 97.81 143 PRO B C 1
ATOM 3456 O O . PRO B 1 143 ? 16.672 15.695 8.289 1 97.81 143 PRO B O 1
ATOM 3459 N N . GLU B 1 144 ? 17.359 17.625 9.141 1 97.12 144 GLU B N 1
ATOM 3460 C CA . GLU B 1 144 ? 18.203 16.953 10.141 1 97.12 144 GLU B CA 1
ATOM 3461 C C . GLU B 1 144 ? 17.359 16.469 11.328 1 97.12 144 GLU B C 1
ATOM 3463 O O . GLU B 1 144 ? 17.766 15.555 12.039 1 97.12 144 GLU B O 1
ATOM 3468 N N . ARG B 1 145 ? 16.219 17.109 11.523 1 98.19 145 ARG B N 1
ATOM 3469 C CA . ARG B 1 145 ? 15.359 16.797 12.664 1 98.19 145 ARG B CA 1
ATOM 3470 C C . ARG B 1 145 ? 14.328 15.727 12.297 1 98.19 145 ARG B C 1
ATOM 3472 O O . ARG B 1 145 ? 13.891 14.961 13.156 1 98.19 145 ARG B O 1
ATOM 3479 N N . VAL B 1 146 ? 13.945 15.688 11.031 1 98.81 146 VAL B N 1
ATOM 3480 C CA . VAL B 1 146 ? 12.891 14.781 10.586 1 98.81 146 VAL B CA 1
ATOM 3481 C C . VAL B 1 146 ? 13.508 13.531 9.953 1 98.81 146 VAL B C 1
ATOM 3483 O O . VAL B 1 146 ? 14.086 13.602 8.859 1 98.81 146 VAL B O 1
ATOM 3486 N N . VAL B 1 147 ? 13.258 12.375 10.586 1 98.5 147 VAL B N 1
ATOM 3487 C CA . VAL B 1 147 ? 13.992 11.188 10.156 1 98.5 147 VAL B CA 1
ATOM 3488 C C . VAL B 1 147 ? 13.023 10.18 9.531 1 98.5 147 VAL B C 1
ATOM 3490 O O . VAL B 1 147 ? 13.438 9.141 9.031 1 98.5 147 VAL B O 1
ATOM 3493 N N . GLY B 1 148 ? 11.75 10.461 9.516 1 98.81 148 GLY B N 1
ATOM 3494 C CA . GLY B 1 148 ? 10.727 9.625 8.922 1 98.81 148 GLY B CA 1
ATOM 3495 C C . GLY B 1 148 ? 9.383 10.328 8.789 1 98.81 148 GLY B C 1
ATOM 3496 O O . GLY B 1 148 ? 9.078 11.242 9.555 1 98.81 148 GLY B O 1
ATOM 3497 N N . LEU B 1 149 ? 8.594 9.883 7.848 1 98.94 149 LEU B N 1
ATOM 3498 C CA . LEU B 1 149 ? 7.273 10.461 7.613 1 98.94 149 LEU B CA 1
ATOM 3499 C C . LEU B 1 149 ? 6.227 9.359 7.469 1 98.94 149 LEU B C 1
ATOM 3501 O O . LEU B 1 149 ? 6.477 8.336 6.836 1 98.94 149 LEU B O 1
ATOM 3505 N N . VAL B 1 150 ? 5.082 9.547 8.062 1 98.94 150 VAL B N 1
ATOM 3506 C CA . VAL B 1 150 ? 3.887 8.75 7.816 1 98.94 150 VAL B CA 1
ATOM 3507 C C . VAL B 1 150 ? 2.73 9.656 7.41 1 98.94 150 VAL B C 1
ATOM 3509 O O . VAL B 1 150 ? 2.232 10.438 8.219 1 98.94 150 VAL B O 1
ATOM 3512 N N . GLY B 1 151 ? 2.336 9.586 6.188 1 98.88 151 GLY B N 1
ATOM 3513 C CA . GLY B 1 151 ? 1.188 10.344 5.707 1 98.88 151 GLY B CA 1
ATOM 3514 C C . GLY B 1 151 ? -0.075 9.508 5.609 1 98.88 151 GLY B C 1
ATOM 3515 O O . GLY B 1 151 ? -0.048 8.391 5.102 1 98.88 151 GLY B O 1
ATOM 3516 N N . VAL B 1 152 ? -1.185 10.016 6.102 1 98.88 152 VAL B N 1
ATOM 3517 C CA . VAL B 1 152 ? -2.48 9.344 6.031 1 98.88 152 VAL B CA 1
ATOM 3518 C C . VAL B 1 152 ? -3.457 10.195 5.223 1 98.88 152 VAL B C 1
ATOM 3520 O O . VAL B 1 152 ? -3.697 11.359 5.555 1 98.88 152 VAL B O 1
ATOM 3523 N N . ALA B 1 153 ? -4.062 9.578 4.188 1 98.25 153 ALA B N 1
ATOM 3524 C CA . ALA B 1 153 ? -4.977 10.32 3.318 1 98.25 153 ALA B CA 1
ATOM 3525 C C . ALA B 1 153 ? -4.383 11.664 2.92 1 98.25 153 ALA B C 1
ATOM 3527 O O . ALA B 1 153 ? -5.031 12.703 3.061 1 98.25 153 ALA B O 1
ATOM 3528 N N . SER B 1 154 ? -3.123 11.641 2.467 1 98.06 154 SER B N 1
ATOM 3529 C CA . SER B 1 154 ? -2.361 12.859 2.189 1 98.06 154 SER B CA 1
ATOM 3530 C C . SER B 1 154 ? -3.08 13.742 1.173 1 98.06 154 SER B C 1
ATOM 3532 O O . SER B 1 154 ? -3.471 13.266 0.102 1 98.06 154 SER B O 1
ATOM 3534 N N . ALA B 1 155 ? -3.193 15 1.509 1 95.75 155 ALA B N 1
ATOM 3535 C CA . ALA B 1 155 ? -3.92 15.93 0.644 1 95.75 155 ALA B CA 1
ATOM 3536 C C . ALA B 1 155 ? -3.09 17.172 0.358 1 95.75 155 ALA B C 1
ATOM 3538 O O . ALA B 1 155 ? -3.521 18.297 0.649 1 95.75 155 ALA B O 1
ATOM 3539 N N . PRO B 1 156 ? -1.901 16.984 -0.259 1 95.69 156 PRO B N 1
ATOM 3540 C CA . PRO B 1 156 ? -1.154 18.172 -0.666 1 95.69 156 PRO B CA 1
ATOM 3541 C C . PRO B 1 156 ? -1.935 19.047 -1.64 1 95.69 156 PRO B C 1
ATOM 3543 O O . PRO B 1 156 ? -2.676 18.531 -2.482 1 95.69 156 PRO B O 1
ATOM 3546 N N . ASP B 1 157 ? -1.754 20.422 -1.487 1 92.81 157 ASP B N 1
ATOM 3547 C CA . ASP B 1 157 ? -2.338 21.406 -2.391 1 92.81 157 ASP B CA 1
ATOM 3548 C C . ASP B 1 157 ? -3.863 21.312 -2.381 1 92.81 157 ASP B C 1
ATOM 3550 O O . ASP B 1 157 ? -4.512 21.609 -3.391 1 92.81 157 ASP B O 1
ATOM 3554 N N . PHE B 1 158 ? -4.383 20.875 -1.25 1 92 158 PHE B N 1
ATOM 3555 C CA . PHE B 1 158 ? -5.812 20.672 -1.062 1 92 158 PHE B CA 1
ATOM 3556 C C . PHE B 1 158 ? -6.59 21.953 -1.346 1 92 158 PHE B C 1
ATOM 3558 O O . PHE B 1 158 ? -7.613 21.922 -2.029 1 92 158 PHE B O 1
ATOM 3565 N N . LEU B 1 159 ? -6.152 23.078 -0.894 1 91 159 LEU B N 1
ATOM 3566 C CA . LEU B 1 159 ? -6.879 24.344 -1.021 1 91 159 LEU B CA 1
ATOM 3567 C C . LEU B 1 159 ? -6.977 24.766 -2.482 1 91 159 LEU B C 1
ATOM 3569 O O . LEU B 1 159 ? -8.031 25.219 -2.932 1 91 159 LEU B O 1
ATOM 3573 N N . GLN B 1 160 ? -5.902 24.594 -3.135 1 88.38 160 GLN B N 1
ATOM 3574 C CA . GLN B 1 160 ? -5.91 24.891 -4.562 1 88.38 160 GLN B CA 1
ATOM 3575 C C . GLN B 1 160 ? -6.84 23.953 -5.32 1 88.38 160 GLN B C 1
ATOM 3577 O O . GLN B 1 160 ? -7.547 24.375 -6.238 1 88.38 160 GLN B O 1
ATOM 3582 N N . ARG B 1 161 ? -6.777 22.719 -4.973 1 87.25 161 ARG B N 1
ATOM 3583 C CA . ARG B 1 161 ? -7.602 21.719 -5.652 1 87.25 161 ARG B CA 1
ATOM 3584 C C . ARG B 1 161 ? -9.086 22 -5.438 1 87.25 161 ARG B C 1
ATOM 3586 O O . ARG B 1 161 ? -9.883 21.922 -6.379 1 87.25 161 ARG B O 1
ATOM 3593 N N . VAL B 1 162 ? -9.453 22.344 -4.207 1 87.06 162 VAL B N 1
ATOM 3594 C CA . VAL B 1 162 ? -10.867 22.578 -3.924 1 87.06 162 VAL B CA 1
ATOM 3595 C C . VAL B 1 162 ? -11.328 23.859 -4.613 1 87.06 162 VAL B C 1
ATOM 3597 O O . VAL B 1 162 ? -12.438 23.922 -5.137 1 87.06 162 VAL B O 1
ATOM 3600 N N . TYR B 1 163 ? -10.547 24.859 -4.586 1 89.94 163 TYR B N 1
ATOM 3601 C CA . TYR B 1 163 ? -10.898 26.094 -5.262 1 89.94 163 TYR B CA 1
ATOM 3602 C C . TYR B 1 163 ? -11.086 25.875 -6.758 1 89.94 163 TYR B C 1
ATOM 3604 O O . TYR B 1 163 ? -12.016 26.406 -7.363 1 89.94 163 TYR B O 1
ATOM 3612 N N . SER B 1 164 ? -10.195 25.109 -7.355 1 87 164 SER B N 1
ATOM 3613 C CA . SER B 1 164 ? -10.242 24.828 -8.789 1 87 164 SER B CA 1
ATOM 3614 C C . SER B 1 164 ? -11.477 24 -9.148 1 87 164 SER B C 1
ATOM 3616 O O . SER B 1 164 ? -11.883 23.969 -10.312 1 87 164 SER B O 1
ATOM 3618 N N . SER B 1 165 ? -12.016 23.344 -8.188 1 83.94 165 SER B N 1
ATOM 3619 C CA . SER B 1 165 ? -13.164 22.484 -8.445 1 83.94 165 SER B CA 1
ATOM 3620 C C . SER B 1 165 ? -14.469 23.266 -8.375 1 83.94 165 SER B C 1
ATOM 3622 O O . SER B 1 165 ? -15.531 22.75 -8.711 1 83.94 165 SER B O 1
ATOM 3624 N N . LEU B 1 166 ? -14.422 24.531 -7.969 1 88.44 166 LEU B N 1
ATOM 3625 C CA . LEU B 1 166 ? -15.617 25.375 -7.891 1 88.44 166 LEU B CA 1
ATOM 3626 C C . LEU B 1 166 ? -16.188 25.625 -9.273 1 88.44 166 LEU B C 1
ATOM 3628 O O . LEU B 1 166 ? -15.445 25.75 -10.25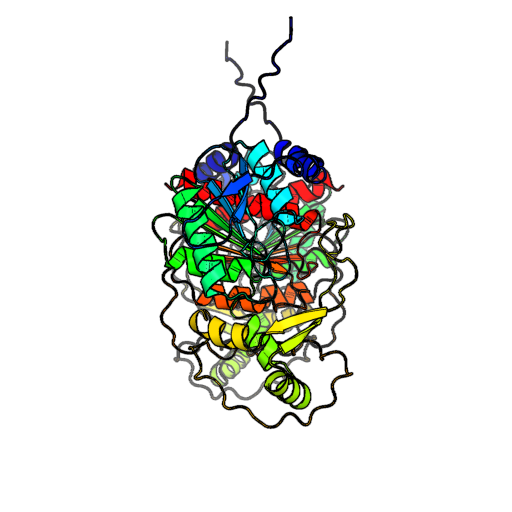 1 88.44 166 LEU B O 1
ATOM 3632 N N . THR B 1 167 ? -17.562 25.719 -9.297 1 89.94 167 THR B N 1
ATOM 3633 C CA . THR B 1 167 ? -18.188 26.156 -10.539 1 89.94 167 THR B CA 1
ATOM 3634 C C . THR B 1 167 ? -17.859 27.625 -10.828 1 89.94 167 THR B C 1
ATOM 3636 O O . THR B 1 167 ? -17.391 28.344 -9.945 1 89.94 167 THR B O 1
ATOM 3639 N N . ASP B 1 168 ? -18.156 27.984 -11.984 1 90.25 168 ASP B N 1
ATOM 3640 C CA . ASP B 1 168 ? -17.922 29.375 -12.352 1 90.25 168 ASP B CA 1
ATOM 3641 C C . ASP B 1 168 ? -18.734 30.312 -11.453 1 90.25 168 ASP B C 1
ATOM 3643 O O . ASP B 1 168 ? -18.234 31.359 -11.039 1 90.25 168 ASP B O 1
ATOM 3647 N N . GLU B 1 169 ? -19.922 29.891 -11.242 1 92.5 169 GLU B N 1
ATOM 3648 C CA . GLU B 1 169 ? -20.781 30.703 -10.391 1 92.5 169 GLU B CA 1
ATOM 3649 C C . GLU B 1 169 ? -20.25 30.766 -8.961 1 92.5 169 GLU B C 1
ATOM 3651 O O . GLU B 1 169 ? -20.219 31.844 -8.359 1 92.5 169 GLU B O 1
ATOM 3656 N N . GLU B 1 170 ? -19.781 29.641 -8.445 1 91.25 170 GLU B N 1
ATOM 3657 C CA . GLU B 1 170 ? -19.219 29.578 -7.094 1 91.25 170 GLU B CA 1
ATOM 3658 C C . GLU B 1 170 ? -17.938 30.406 -6.984 1 91.25 170 GLU B C 1
ATOM 3660 O O . GLU B 1 170 ? -17.703 31.062 -5.973 1 91.25 170 GLU B O 1
ATOM 3665 N N . ARG B 1 171 ? -17.188 30.328 -7.945 1 93.31 171 ARG B N 1
ATOM 3666 C CA . ARG B 1 171 ? -15.93 31.062 -7.969 1 93.31 171 ARG B CA 1
ATOM 3667 C C . ARG B 1 171 ? -16.172 32.562 -7.996 1 93.31 171 ARG B C 1
ATOM 3669 O O . ARG B 1 171 ? -15.484 33.312 -7.305 1 93.31 171 ARG B O 1
ATOM 3676 N N . ALA B 1 172 ? -17.078 32.969 -8.844 1 92.25 172 ALA B N 1
ATOM 3677 C CA . ALA B 1 172 ? -17.422 34.375 -8.898 1 92.25 172 ALA B CA 1
ATOM 3678 C C . ALA B 1 172 ? -17.906 34.875 -7.539 1 92.25 172 ALA B C 1
ATOM 3680 O O . ALA B 1 172 ? -17.531 35.969 -7.102 1 92.25 172 ALA B O 1
ATOM 3681 N N . GLU B 1 173 ? -18.734 34.125 -6.957 1 94.38 173 GLU B N 1
ATOM 3682 C CA . GLU B 1 173 ? -19.234 34.5 -5.633 1 94.38 173 GLU B CA 1
ATOM 3683 C C . GLU B 1 173 ? -18.109 34.562 -4.613 1 94.38 173 GLU B C 1
ATOM 3685 O O . GLU B 1 173 ? -18.078 35.438 -3.764 1 94.38 173 GLU B O 1
ATOM 3690 N N . ALA B 1 174 ? -17.188 33.625 -4.699 1 94.12 174 ALA B N 1
ATOM 3691 C CA . ALA B 1 174 ? -16.047 33.562 -3.791 1 94.12 174 ALA B CA 1
ATOM 3692 C C . ALA B 1 174 ? -15.172 34.812 -3.953 1 94.12 174 ALA B C 1
ATOM 3694 O O . ALA B 1 174 ? -14.672 35.375 -2.967 1 94.12 174 ALA B O 1
ATOM 3695 N N . GLN B 1 175 ? -15 35.25 -5.145 1 93.44 175 GLN B N 1
ATOM 3696 C CA . GLN B 1 175 ? -14.195 36.438 -5.414 1 93.44 175 GLN B CA 1
ATOM 3697 C C . GLN B 1 175 ? -14.867 37.688 -4.887 1 93.44 175 GLN B C 1
ATOM 3699 O O . GLN B 1 175 ? -14.195 38.625 -4.406 1 93.44 175 GLN B O 1
ATOM 3704 N N . ARG B 1 176 ? -16.156 37.656 -4.941 1 94.81 176 ARG B N 1
ATOM 3705 C CA . ARG B 1 176 ? -16.922 38.812 -4.48 1 94.81 176 ARG B CA 1
ATOM 3706 C C . ARG B 1 176 ? -16.922 38.906 -2.959 1 94.81 176 ARG B C 1
ATOM 3708 O O . ARG B 1 176 ? -16.719 39.969 -2.391 1 94.81 176 ARG B O 1
ATOM 3715 N N . THR B 1 177 ? -17.109 37.812 -2.324 1 95.12 177 THR B N 1
ATOM 3716 C CA . THR B 1 177 ? -17.297 37.781 -0.876 1 95.12 177 THR B CA 1
ATOM 3717 C C . THR B 1 177 ? -15.969 37.562 -0.164 1 95.12 177 THR B C 1
ATOM 3719 O O . THR B 1 177 ? -15.859 37.812 1.039 1 95.12 177 THR B O 1
ATOM 3722 N N . GLY B 1 178 ? -15.031 37.031 -0.871 1 94.5 178 GLY B N 1
ATOM 3723 C CA . GLY B 1 178 ? -13.719 36.75 -0.309 1 94.5 178 GLY B CA 1
ATOM 3724 C C . GLY B 1 178 ? -13.633 35.406 0.376 1 94.5 178 GLY B C 1
ATOM 3725 O O . GLY B 1 178 ? -12.633 35.094 1.028 1 94.5 178 GLY B O 1
ATOM 3726 N N . GLU B 1 179 ? -14.719 34.625 0.285 1 94.44 179 GLU B N 1
ATOM 3727 C CA . GLU B 1 179 ? -14.742 33.312 0.92 1 94.44 179 GLU B CA 1
ATOM 3728 C C . GLU B 1 179 ? -15.648 32.344 0.163 1 94.44 179 GLU B C 1
ATOM 3730 O O . GLU B 1 179 ? -16.469 32.781 -0.656 1 94.44 179 GLU B O 1
ATOM 3735 N N . PHE B 1 180 ? -15.461 31.078 0.328 1 91.5 180 PHE B N 1
ATOM 3736 C CA . PHE B 1 180 ? -16.359 30.047 -0.194 1 91.5 180 PHE B CA 1
ATOM 3737 C C . PHE B 1 180 ? -16.516 28.922 0.812 1 91.5 180 PHE B C 1
ATOM 3739 O O . PHE B 1 180 ? -15.797 28.859 1.808 1 91.5 180 PHE B O 1
ATOM 3746 N N . ARG B 1 181 ? -17.578 28.141 0.544 1 88.81 181 ARG B N 1
ATOM 3747 C CA . ARG B 1 181 ? -17.906 27.062 1.472 1 88.81 181 ARG B CA 1
ATOM 3748 C C . ARG B 1 181 ? -17.719 25.703 0.812 1 88.81 181 ARG B C 1
ATOM 3750 O O . ARG B 1 181 ? -17.984 25.547 -0.382 1 88.81 181 ARG B O 1
ATOM 3757 N N . ILE B 1 182 ? -17.109 24.797 1.657 1 85.25 182 ILE B N 1
ATOM 3758 C CA . ILE B 1 182 ? -17.031 23.422 1.186 1 85.25 182 ILE B CA 1
ATOM 3759 C C . ILE B 1 182 ? -17.703 22.484 2.188 1 85.25 182 ILE B C 1
ATOM 3761 O O . ILE B 1 182 ? -17.812 22.812 3.375 1 85.25 182 ILE B O 1
ATOM 3765 N N . PRO B 1 183 ? -18.172 21.344 1.604 1 78.94 183 PRO B N 1
ATOM 3766 C CA . PRO B 1 183 ? -18.797 20.375 2.52 1 78.94 183 PRO B CA 1
ATOM 3767 C C . PRO B 1 183 ? -17.812 19.812 3.545 1 78.94 183 PRO B C 1
ATOM 3769 O O . PRO B 1 183 ? -16.625 19.625 3.236 1 78.94 183 PRO B O 1
ATOM 3772 N N . HIS B 1 184 ? -18.297 19.844 4.73 1 71.56 184 HIS B N 1
ATOM 3773 C CA . HIS B 1 184 ? -17.516 19.219 5.805 1 71.56 184 HIS B CA 1
ATOM 3774 C C . HIS B 1 184 ? -18.266 18.031 6.398 1 71.56 184 HIS B C 1
ATOM 3776 O O . HIS B 1 184 ? -19.438 18.141 6.77 1 71.56 184 HIS B O 1
ATOM 3782 N N . SER B 1 185 ? -17.797 16.844 6.051 1 56.97 185 SER B N 1
ATOM 3783 C CA . SER B 1 185 ? -18.438 15.719 6.723 1 56.97 185 SER B CA 1
ATOM 3784 C C . SER B 1 185 ? -18.062 15.68 8.203 1 56.97 185 SER B C 1
ATOM 3786 O O . SER B 1 185 ? -16.891 15.812 8.562 1 56.97 185 SER B O 1
ATOM 3788 N N . PRO B 1 186 ? -19.094 15.852 9.039 1 49.34 186 PRO B N 1
ATOM 3789 C CA . PRO B 1 186 ? -18.781 15.805 10.469 1 49.34 186 PRO B CA 1
ATOM 3790 C C . PRO B 1 186 ? -17.984 14.562 10.867 1 49.34 186 PRO B C 1
ATOM 3792 O O . PRO B 1 186 ? -18.062 13.539 10.18 1 49.34 186 PRO B O 1
ATOM 3795 N N . PRO B 1 187 ? -17 14.797 11.719 1 46.88 187 PRO B N 1
ATOM 3796 C CA . PRO B 1 187 ? -16.297 13.617 12.25 1 46.88 187 PRO B CA 1
ATOM 3797 C C . PRO B 1 187 ? -17.266 12.523 12.695 1 46.88 187 PRO B C 1
ATOM 3799 O O . PRO B 1 187 ? -18.391 12.812 13.125 1 46.88 187 PRO B O 1
ATOM 3802 N N . SER B 1 188 ? -17.219 11.383 12.023 1 38.56 188 SER B N 1
ATOM 3803 C CA . SER B 1 188 ? -18 10.258 12.508 1 38.56 188 SER B CA 1
ATOM 3804 C C . SER B 1 188 ? -17.828 10.078 14.016 1 38.56 188 SER B C 1
ATOM 3806 O O . SER B 1 188 ? -18.391 9.148 14.594 1 38.56 188 SER B O 1
ATOM 3808 N N . SER B 1 189 ? -16.734 10.492 14.5 1 38.56 189 SER B N 1
ATOM 3809 C CA . SER B 1 189 ? -16.594 10.07 15.891 1 38.56 189 SER B CA 1
ATOM 3810 C C . SER B 1 189 ? -17.688 10.688 16.766 1 38.56 189 SER B C 1
ATOM 3812 O O . SER B 1 189 ? -18.047 11.852 16.578 1 38.56 189 SER B O 1
ATOM 3814 N N . PRO B 1 190 ? -18.297 9.812 17.531 1 36.88 190 PRO B N 1
ATOM 3815 C CA . PRO B 1 190 ? -19.328 10.234 18.484 1 36.88 190 PRO B CA 1
ATOM 3816 C C . PRO B 1 190 ? -18.891 11.422 19.344 1 36.88 190 PRO B C 1
ATOM 3818 O O . PRO B 1 190 ? -19.703 11.969 20.094 1 36.88 190 PRO B O 1
ATOM 3821 N N . ALA B 1 191 ? -17.641 11.32 19.875 1 36.09 191 ALA B N 1
ATOM 3822 C CA . ALA B 1 191 ? -17.562 12.281 20.969 1 36.09 191 ALA B CA 1
ATOM 3823 C C . ALA B 1 191 ? -17.578 13.719 20.438 1 36.09 191 ALA B C 1
ATOM 3825 O O . ALA B 1 191 ? -16.766 14.094 19.609 1 36.09 191 ALA B O 1
ATOM 3826 N N . PRO B 1 192 ? -18.656 14.398 20.562 1 33.62 192 PRO B N 1
ATOM 3827 C CA . PRO B 1 192 ? -18.703 15.828 20.25 1 33.62 192 PRO B CA 1
ATOM 3828 C C . PRO B 1 192 ? -17.516 16.594 20.812 1 33.62 192 PRO B C 1
ATOM 3830 O O . PRO B 1 192 ? -17.188 16.453 22 1 33.62 192 PRO B O 1
ATOM 3833 N N . SER B 1 193 ? -16.438 16.609 20.188 1 35.19 193 SER B N 1
ATOM 3834 C CA . SER B 1 193 ? -15.672 17.672 20.844 1 35.19 193 SER B CA 1
ATOM 3835 C C . SER B 1 193 ? -16.516 18.922 21.047 1 35.19 193 SER B C 1
ATOM 3837 O O . SER B 1 193 ? -17.344 19.266 20.203 1 35.19 193 SER B O 1
ATOM 3839 N N . PRO B 1 194 ? -16.609 19.406 22.266 1 34.5 194 PRO B N 1
ATOM 3840 C CA . PRO B 1 194 ? -17.453 20.578 22.5 1 34.5 194 PRO B CA 1
ATOM 3841 C C . PRO B 1 194 ? -17.281 21.641 21.422 1 34.5 194 PRO B C 1
ATOM 3843 O O . PRO B 1 194 ? -18.188 22.469 21.219 1 34.5 194 PRO B O 1
ATOM 3846 N N . THR B 1 195 ? -16.062 21.812 21.047 1 35.12 195 THR B N 1
ATOM 3847 C CA . THR B 1 195 ? -15.883 22.984 20.172 1 35.12 195 THR B CA 1
ATOM 3848 C C . THR B 1 195 ? -16.156 22.625 18.719 1 35.12 195 THR B C 1
ATOM 3850 O O . THR B 1 195 ? -16.047 23.469 17.828 1 35.12 195 THR B O 1
ATOM 3853 N N . SER B 1 196 ? -16.016 21.297 18.391 1 39.34 196 SER B N 1
ATOM 3854 C CA . SER B 1 196 ? -16.438 21.031 17.016 1 39.34 196 SER B CA 1
ATOM 3855 C C . SER B 1 196 ? -17.938 21.172 16.859 1 39.34 196 SER B C 1
ATOM 3857 O O . SER B 1 196 ? -18.719 20.516 17.562 1 39.34 196 SER B O 1
ATOM 3859 N N . SER B 1 197 ? -18.5 22.266 16.656 1 36.69 197 SER B N 1
ATOM 3860 C CA . SER B 1 197 ? -19.922 22.375 16.344 1 36.69 197 SER B CA 1
ATOM 3861 C C . SER B 1 197 ? -20.391 21.203 15.492 1 36.69 197 SER B C 1
ATOM 3863 O O . SER B 1 197 ? -19.859 20.969 14.406 1 36.69 197 SER B O 1
ATOM 3865 N N . PRO B 1 198 ? -20.859 20.156 16.156 1 42.25 198 PRO B N 1
ATOM 3866 C CA . PRO B 1 198 ? -21.453 19.047 15.414 1 42.25 198 PRO B CA 1
ATOM 3867 C C . PRO B 1 198 ? -21.906 19.453 14.016 1 42.25 198 PRO B C 1
ATOM 3869 O O . PRO B 1 198 ? -21.969 18.625 13.109 1 42.25 198 PRO B O 1
ATOM 3872 N N . SER B 1 199 ? -22.562 20.609 13.922 1 46.09 199 SER B N 1
ATOM 3873 C CA . SER B 1 199 ? -23.625 21.031 13.016 1 46.09 199 SER B CA 1
ATOM 3874 C C . SER B 1 199 ? -23.047 21.609 11.727 1 46.09 199 SER B C 1
ATOM 3876 O O . SER B 1 199 ? -23.797 21.984 10.82 1 46.09 199 SER B O 1
ATOM 3878 N N . LYS B 1 200 ? -21.688 21.781 11.734 1 54.47 200 LYS B N 1
ATOM 3879 C CA . LYS B 1 200 ? -21.453 22.547 10.508 1 54.47 200 LYS B CA 1
ATOM 3880 C C . LYS B 1 200 ? -21.188 21.625 9.328 1 54.47 200 LYS B C 1
ATOM 3882 O O . LYS B 1 200 ? -20.25 20.828 9.352 1 54.47 200 LYS B O 1
ATOM 3887 N N . THR B 1 201 ? -22.078 21.438 8.531 1 67.62 201 THR B N 1
ATOM 3888 C CA . THR B 1 201 ? -22.094 20.688 7.289 1 67.62 201 THR B CA 1
ATOM 3889 C C . THR B 1 201 ? -21.156 21.297 6.262 1 67.62 201 THR B C 1
ATOM 3891 O O . THR B 1 201 ? -20.844 20.688 5.242 1 67.62 201 THR B O 1
ATOM 3894 N N . HIS B 1 202 ? -20.688 22.594 6.723 1 81.25 202 HIS B N 1
ATOM 3895 C CA . HIS B 1 202 ? -19.797 23.266 5.785 1 81.25 202 HIS B CA 1
ATOM 3896 C C . HIS B 1 202 ? -18.672 24 6.516 1 81.25 202 HIS B C 1
ATOM 3898 O O . HIS B 1 202 ? -18.797 24.312 7.703 1 81.25 202 HIS B O 1
ATOM 3904 N N . VAL B 1 203 ? -17.594 24.125 5.871 1 83.81 203 VAL B N 1
ATOM 3905 C CA . VAL B 1 203 ? -16.5 24.938 6.359 1 83.81 203 VAL B CA 1
ATOM 3906 C C . VAL B 1 203 ? -16.234 26.094 5.379 1 83.81 203 VAL B C 1
ATOM 3908 O O . VAL B 1 203 ? -16.297 25.891 4.164 1 83.81 203 VAL B O 1
ATOM 3911 N N . THR B 1 204 ? -15.992 27.266 5.953 1 88.56 204 THR B N 1
ATOM 3912 C CA . THR B 1 204 ? -15.719 28.438 5.141 1 88.56 204 THR B CA 1
ATOM 3913 C C . THR B 1 204 ? -14.219 28.609 4.93 1 88.56 204 THR B C 1
ATOM 3915 O O . THR B 1 204 ? -13.438 28.516 5.883 1 88.56 204 THR B O 1
ATOM 3918 N N . ILE B 1 205 ? -13.812 28.875 3.686 1 92.5 205 ILE B N 1
ATOM 3919 C CA . ILE B 1 205 ? -12.406 29.047 3.332 1 92.5 205 ILE B CA 1
ATOM 3920 C C . ILE B 1 205 ? -12.195 30.422 2.713 1 92.5 205 ILE B C 1
ATOM 3922 O O . ILE B 1 205 ? -12.844 30.766 1.725 1 92.5 205 ILE B O 1
ATOM 3926 N N . PRO B 1 206 ? -11.328 31.25 3.355 1 93.12 206 PRO B N 1
ATOM 3927 C CA . PRO B 1 206 ? -11.016 32.531 2.715 1 93.12 206 PRO B CA 1
ATOM 3928 C C . PRO B 1 206 ? -10.242 32.375 1.405 1 93.12 206 PRO B C 1
ATOM 3930 O O . PRO B 1 206 ? -9.344 31.531 1.317 1 93.12 206 PRO B O 1
ATOM 3933 N N . VAL B 1 207 ? -10.562 33.125 0.399 1 93.75 207 VAL B N 1
ATOM 3934 C CA . VAL B 1 207 ? -9.844 33.125 -0.872 1 93.75 207 VAL B CA 1
ATOM 3935 C C . VAL B 1 207 ? -8.383 33.469 -0.644 1 93.75 207 VAL B C 1
ATOM 3937 O O . VAL B 1 207 ? -7.488 32.938 -1.291 1 93.75 207 VAL B O 1
ATOM 3940 N N . ALA B 1 208 ? -8.18 34.344 0.271 1 92.88 208 ALA B N 1
ATOM 3941 C CA . ALA B 1 208 ? -6.82 34.781 0.593 1 92.88 208 ALA B CA 1
ATOM 3942 C C . ALA B 1 208 ? -5.965 33.594 1.047 1 92.88 208 ALA B C 1
ATOM 3944 O O . ALA B 1 208 ? -4.766 33.562 0.757 1 92.88 208 ALA B O 1
ATOM 3945 N N . ALA B 1 209 ? -6.543 32.688 1.807 1 94 209 ALA B N 1
ATOM 3946 C CA . ALA B 1 209 ? -5.828 31.484 2.266 1 94 209 ALA B CA 1
ATOM 3947 C C . ALA B 1 209 ? -5.414 30.609 1.088 1 94 209 ALA B C 1
ATOM 3949 O O . ALA B 1 209 ? -4.34 30 1.104 1 94 209 ALA B O 1
ATOM 3950 N N . VAL B 1 210 ? -6.23 30.531 0.067 1 93.44 210 VAL B N 1
ATOM 3951 C CA . VAL B 1 210 ? -5.938 29.75 -1.131 1 93.44 210 VAL B CA 1
ATOM 3952 C C . VAL B 1 210 ? -4.75 30.359 -1.869 1 93.44 210 VAL B C 1
ATOM 3954 O O . VAL B 1 210 ? -3.832 29.656 -2.277 1 93.44 210 VAL B O 1
ATOM 3957 N N . VAL B 1 211 ? -4.793 31.672 -2.004 1 91.81 211 VAL B N 1
ATOM 3958 C CA . VAL B 1 211 ? -3.73 32.375 -2.701 1 91.81 211 VAL B CA 1
ATOM 3959 C C . VAL B 1 211 ? -2.41 32.219 -1.955 1 91.81 211 VAL B C 1
ATOM 3961 O O . VAL B 1 211 ? -1.382 31.906 -2.566 1 91.81 211 VAL B O 1
ATOM 3964 N N . GLU B 1 212 ? -2.463 32.344 -0.702 1 94.19 212 GLU B N 1
ATOM 3965 C CA . GLU B 1 212 ? -1.264 32.219 0.118 1 94.19 212 GLU B CA 1
ATOM 3966 C C . GLU B 1 212 ? -0.728 30.797 0.072 1 94.19 212 GLU B C 1
ATOM 3968 O O . GLU B 1 212 ? 0.486 30.578 0.033 1 94.19 212 GLU B O 1
ATOM 3973 N N . ALA B 1 213 ? -1.604 29.844 0.04 1 95.19 213 ALA B N 1
ATOM 3974 C CA . ALA B 1 213 ? -1.245 28.422 0.044 1 95.19 213 ALA B CA 1
ATOM 3975 C C . ALA B 1 213 ? -0.477 28.047 -1.221 1 95.19 213 ALA B C 1
ATOM 3977 O O . ALA B 1 213 ? 0.315 27.094 -1.216 1 95.19 213 ALA B O 1
ATOM 3978 N N . ALA B 1 214 ? -0.684 28.766 -2.256 1 90.44 214 ALA B N 1
ATOM 3979 C CA . ALA B 1 214 ? -0.025 28.5 -3.531 1 90.44 214 ALA B CA 1
ATOM 3980 C C . ALA B 1 214 ? 1.491 28.609 -3.402 1 90.44 214 ALA B C 1
ATOM 3982 O O . ALA B 1 214 ? 2.236 27.953 -4.133 1 90.44 214 ALA B O 1
ATOM 3983 N N . ARG B 1 215 ? 1.948 29.344 -2.434 1 92 215 ARG B N 1
ATOM 3984 C CA . ARG B 1 215 ? 3.377 29.531 -2.197 1 92 215 ARG B CA 1
ATOM 3985 C C . ARG B 1 215 ? 3.986 28.297 -1.544 1 92 215 ARG B C 1
ATOM 3987 O O . ARG B 1 215 ? 5.211 28.172 -1.455 1 92 215 ARG B O 1
ATOM 3994 N N . HIS B 1 216 ? 3.115 27.391 -1.155 1 95.25 216 HIS B N 1
ATOM 3995 C CA . HIS B 1 216 ? 3.553 26.203 -0.432 1 95.25 216 HIS B CA 1
ATOM 3996 C C . HIS B 1 216 ? 3.146 24.922 -1.168 1 95.25 216 HIS B C 1
ATOM 3998 O O . HIS B 1 216 ? 3.039 23.859 -0.559 1 95.25 216 HIS B O 1
ATOM 4004 N N . SER B 1 217 ? 2.955 25.031 -2.488 1 93.38 217 SER B N 1
ATOM 4005 C CA . SER B 1 217 ? 2.52 23.891 -3.295 1 93.38 217 SER B CA 1
ATOM 4006 C C . SER B 1 217 ? 3.604 22.828 -3.375 1 93.38 217 SER B C 1
ATOM 4008 O O . SER B 1 217 ? 4.793 23.141 -3.475 1 93.38 217 SER B O 1
ATOM 4010 N N . LEU B 1 218 ? 3.17 21.594 -3.303 1 94 218 LEU B N 1
ATOM 4011 C CA . LEU B 1 218 ? 4.109 20.484 -3.408 1 94 218 LEU B CA 1
ATOM 4012 C C . LEU B 1 218 ? 4.043 19.844 -4.793 1 94 218 LEU B C 1
ATOM 4014 O O . LEU B 1 218 ? 5.035 19.297 -5.273 1 94 218 LEU B O 1
ATOM 4018 N N . LEU B 1 219 ? 2.928 19.828 -5.426 1 90.38 219 LEU B N 1
ATOM 4019 C CA . LEU B 1 219 ? 2.717 19.031 -6.625 1 90.38 219 LEU B CA 1
ATOM 4020 C C . LEU B 1 219 ? 2.625 19.906 -7.863 1 90.38 219 LEU B C 1
ATOM 4022 O O . LEU B 1 219 ? 2.787 19.422 -8.984 1 90.38 219 LEU B O 1
ATOM 4026 N N . VAL B 1 220 ? 2.219 21.047 -7.816 1 78 220 VAL B N 1
ATOM 4027 C CA . VAL B 1 220 ? 2.076 21.922 -8.969 1 78 220 VAL B CA 1
ATOM 4028 C C . VAL B 1 220 ? 3.021 23.125 -8.82 1 78 220 VAL B C 1
ATOM 4030 O O . VAL B 1 220 ? 3.395 23.5 -7.707 1 78 220 VAL B O 1
ATOM 4033 N N . ALA B 1 221 ? 3.486 23.406 -10.094 1 65.5 221 ALA B N 1
ATOM 4034 C CA . ALA B 1 221 ? 4.293 24.625 -10.07 1 65.5 221 ALA B CA 1
ATOM 4035 C C . ALA B 1 221 ? 3.473 25.812 -9.594 1 65.5 221 ALA B C 1
ATOM 4037 O O . ALA B 1 221 ? 2.27 25.891 -9.852 1 65.5 221 ALA B O 1
ATOM 4038 N N . PRO B 1 222 ? 4.012 26.5 -8.773 1 53.56 222 PRO B N 1
ATOM 4039 C CA . PRO B 1 222 ? 3.275 27.688 -8.312 1 53.56 222 PRO B CA 1
ATOM 4040 C C . PRO B 1 222 ? 2.666 28.484 -9.453 1 53.56 222 PRO B C 1
ATOM 4042 O O . PRO B 1 222 ? 3.301 28.656 -10.5 1 53.56 222 PRO B O 1
ATOM 4045 N N . ALA B 1 223 ? 1.318 28.141 -9.812 1 50.03 223 ALA B N 1
ATOM 4046 C CA . ALA B 1 223 ? 0.692 28.953 -10.859 1 50.03 223 ALA B CA 1
ATOM 4047 C C . ALA B 1 223 ? 0.622 30.422 -10.453 1 50.03 223 ALA B C 1
ATOM 4049 O O . ALA B 1 223 ? 0.535 30.734 -9.266 1 50.03 223 ALA B O 1
ATOM 4050 N N . PRO B 1 224 ? 0.851 31.281 -11.461 1 44.75 224 PRO B N 1
ATOM 4051 C CA . PRO B 1 224 ? 0.514 32.688 -11.172 1 44.75 224 PRO B CA 1
ATOM 4052 C C . PRO B 1 224 ? -0.948 32.875 -10.773 1 44.75 224 PRO B C 1
ATOM 4054 O O . PRO B 1 224 ? -1.805 32.062 -11.164 1 44.75 224 PRO B O 1
ATOM 4057 N N . ALA B 1 225 ? -1.312 33.562 -9.789 1 40.25 225 ALA B N 1
ATOM 4058 C CA . ALA B 1 225 ? -2.643 33.875 -9.266 1 40.25 225 ALA B CA 1
ATOM 4059 C C . ALA B 1 225 ? -3.643 34.094 -10.406 1 40.25 225 ALA B C 1
ATOM 4061 O O . ALA B 1 225 ? -3.369 34.812 -11.367 1 40.25 225 ALA B O 1
ATOM 4062 N N . PRO B 1 226 ? -4.539 33.094 -10.625 1 39.69 226 PRO B N 1
ATOM 4063 C CA . PRO B 1 226 ? -5.473 33.344 -11.719 1 39.69 226 PRO B CA 1
ATOM 4064 C C . PRO B 1 226 ? -6.188 34.688 -11.562 1 39.69 226 PRO B C 1
ATOM 4066 O O . PRO B 1 226 ? -6.355 35.188 -10.438 1 39.69 226 PRO B O 1
ATOM 4069 N N . ALA B 1 227 ? -6.332 35.438 -12.648 1 35.97 227 ALA B N 1
ATOM 4070 C CA . ALA B 1 227 ? -7.152 36.656 -12.711 1 35.97 227 ALA B CA 1
ATOM 4071 C C . ALA B 1 227 ? -8.609 36.344 -12.391 1 35.97 227 ALA B C 1
ATOM 4073 O O . ALA B 1 227 ? -9.086 35.219 -12.664 1 35.97 227 ALA B O 1
ATOM 4074 N N . PRO B 1 228 ? -9.414 37.156 -11.672 1 32.53 228 PRO B N 1
ATOM 4075 C CA . PRO B 1 228 ? -10.789 37.094 -11.172 1 32.53 228 PRO B CA 1
ATOM 4076 C C . PRO B 1 228 ? -11.812 36.812 -12.266 1 32.53 228 PRO B C 1
ATOM 4078 O O . PRO B 1 228 ? -11.914 37.562 -13.234 1 32.53 228 PRO B O 1
ATOM 4081 N N . ALA B 1 229 ? -12.008 35.594 -12.75 1 35.06 229 ALA B N 1
ATOM 4082 C CA . ALA B 1 229 ? -13.016 35.594 -13.812 1 35.06 229 ALA B CA 1
ATOM 4083 C C . ALA B 1 229 ? -14.422 35.75 -13.242 1 35.06 229 ALA B C 1
ATOM 4085 O O . ALA B 1 229 ? -14.656 35.406 -12.078 1 35.06 229 ALA B O 1
ATOM 4086 N N . ALA B 1 230 ? -15.5 36.25 -13.859 1 31.72 230 ALA B N 1
ATOM 4087 C CA . ALA B 1 230 ? -16.891 36.656 -13.641 1 31.72 230 ALA B CA 1
ATOM 4088 C C . ALA B 1 230 ? -17.781 35.438 -13.359 1 31.72 230 ALA B C 1
ATOM 4090 O O . ALA B 1 230 ? -17.734 34.469 -14.086 1 31.72 230 ALA B O 1
ATOM 4091 N N . SER B 1 231 ? -18.359 35.219 -12.109 1 33.44 231 SER B N 1
ATOM 4092 C CA . SER B 1 231 ? -19.016 34.219 -11.289 1 33.44 231 SER B CA 1
ATOM 4093 C C . SER B 1 231 ? -20.438 33.938 -11.781 1 33.44 231 SER B C 1
ATOM 4095 O O . SER B 1 231 ? -21.344 34.719 -11.547 1 33.44 231 SER B O 1
ATOM 4097 N N . THR B 1 232 ? -20.812 33.594 -12.914 1 32.25 232 THR B N 1
ATOM 4098 C CA . THR B 1 232 ? -22.266 33.594 -13.086 1 32.25 232 THR B CA 1
ATOM 4099 C C . THR B 1 232 ? -22.875 32.312 -12.516 1 32.25 232 THR B C 1
ATOM 4101 O O . THR B 1 232 ? -24.031 31.984 -12.805 1 32.25 232 THR B O 1
ATOM 4104 N N . ALA B 1 233 ? -22.203 31.406 -11.781 1 34.66 233 ALA B N 1
ATOM 4105 C CA . ALA B 1 233 ? -22.797 30.078 -11.625 1 34.66 233 ALA B CA 1
ATOM 4106 C C . ALA B 1 233 ? -23.688 30.016 -10.398 1 34.66 233 ALA B C 1
ATOM 4108 O O . ALA B 1 233 ? -23.5 30.766 -9.438 1 34.66 233 ALA B O 1
ATOM 4109 N N . ASP B 1 234 ? -24.828 29.188 -10.242 1 36.69 234 ASP B N 1
ATOM 4110 C CA . ASP B 1 234 ? -25.922 29 -9.305 1 36.69 234 ASP B CA 1
ATOM 4111 C C . ASP B 1 234 ? -25.453 28.297 -8.039 1 36.69 234 ASP B C 1
ATOM 4113 O O . ASP B 1 234 ? -24.828 27.234 -8.109 1 36.69 234 ASP B O 1
ATOM 4117 N N . PRO B 1 235 ? -25.469 28.812 -6.746 1 31.86 235 PRO B N 1
ATOM 4118 C CA . PRO B 1 235 ? -24.875 28.484 -5.445 1 31.86 235 PRO B CA 1
ATOM 4119 C C . PRO B 1 235 ? -25.469 27.219 -4.828 1 31.86 235 PRO B C 1
ATOM 4121 O O . PRO B 1 235 ? -24.938 26.703 -3.844 1 31.86 235 PRO B O 1
ATOM 4124 N N . ALA B 1 236 ? -26.609 26.844 -5.027 1 38.75 236 ALA B N 1
ATOM 4125 C CA . ALA B 1 236 ? -27.344 25.875 -4.211 1 38.75 236 ALA B CA 1
ATOM 4126 C C . ALA B 1 236 ? -26.953 24.438 -4.559 1 38.75 236 ALA B C 1
ATOM 4128 O O . ALA B 1 236 ? -27.469 23.484 -3.965 1 38.75 236 ALA B O 1
ATOM 4129 N N . ALA B 1 237 ? -26.375 24.031 -5.688 1 33.81 237 ALA B N 1
ATOM 4130 C CA . ALA B 1 237 ? -26.203 22.625 -6.043 1 33.81 237 ALA B CA 1
ATOM 4131 C C . ALA B 1 237 ? -25.047 22.016 -5.262 1 33.81 237 ALA B C 1
ATOM 4133 O O . ALA B 1 237 ? -24.031 22.672 -5.012 1 33.81 237 ALA B O 1
ATOM 4134 N N . PRO B 1 238 ? -25.297 20.969 -4.414 1 35.53 238 PRO B N 1
ATOM 4135 C CA . PRO B 1 238 ? -24.156 20.312 -3.77 1 35.53 238 PRO B CA 1
ATOM 4136 C C . PRO B 1 238 ? -22.953 20.203 -4.688 1 35.53 238 PRO B C 1
ATOM 4138 O O . PRO B 1 238 ? -23.094 20.078 -5.906 1 35.53 238 PRO B O 1
ATOM 4141 N N . PRO B 1 239 ? -21.859 20.812 -4.301 1 34.81 239 PRO B N 1
ATOM 4142 C CA . PRO B 1 239 ? -20.734 20.719 -5.234 1 34.81 239 PRO B CA 1
ATOM 4143 C C . PRO B 1 239 ? -20.562 19.297 -5.797 1 34.81 239 PRO B C 1
ATOM 4145 O O . PRO B 1 239 ? -20.875 18.328 -5.121 1 34.81 239 PRO B O 1
ATOM 4148 N N . PRO B 1 240 ? -20.578 19.078 -7.07 1 36.31 240 PRO B N 1
ATOM 4149 C CA . PRO B 1 240 ? -20.297 17.75 -7.613 1 36.31 240 PRO B CA 1
ATOM 4150 C C . PRO B 1 240 ? -19.078 17.078 -6.977 1 36.31 240 PRO B C 1
ATOM 4152 O O . PRO B 1 240 ? -18.203 17.766 -6.445 1 36.31 240 PRO B O 1
ATOM 4155 N N . PRO B 1 241 ? -19.219 15.867 -6.602 1 38.81 241 PRO B N 1
ATOM 4156 C CA . PRO B 1 241 ? -17.969 15.219 -6.176 1 38.81 241 PRO B CA 1
ATOM 4157 C C . PRO B 1 241 ? -16.766 15.656 -6.996 1 38.81 241 PRO B C 1
ATOM 4159 O O . PRO B 1 241 ? -16.906 16.031 -8.164 1 38.81 241 PRO B O 1
ATOM 4162 N N . LEU B 1 242 ? -15.758 16.094 -6.293 1 39.44 242 LEU B N 1
ATOM 4163 C CA . LEU B 1 242 ? -14.547 16.438 -7.027 1 39.44 242 LEU B CA 1
ATOM 4164 C C . LEU B 1 242 ? -14.328 15.492 -8.195 1 39.44 242 LEU B C 1
ATOM 4166 O O . LEU B 1 242 ? -14.484 14.273 -8.055 1 39.44 242 LEU B O 1
ATOM 4170 N N . PRO B 1 243 ? -14.375 15.867 -9.359 1 38.72 243 PRO B N 1
ATOM 4171 C CA . PRO B 1 243 ? -14.156 14.953 -10.484 1 38.72 243 PRO B CA 1
ATOM 4172 C C . PRO B 1 243 ? -12.977 14.008 -10.266 1 38.72 243 PRO B C 1
ATOM 4174 O O . PRO B 1 243 ? -12.055 14.336 -9.508 1 38.72 243 PRO B O 1
ATOM 4177 N N . PRO B 1 244 ? -13.227 12.758 -10.516 1 39.81 244 PRO B N 1
ATOM 4178 C CA . PRO B 1 244 ? -12.031 11.906 -10.508 1 39.81 244 PRO B CA 1
ATOM 4179 C C . PRO B 1 244 ? -10.828 12.578 -11.156 1 39.81 244 PRO B C 1
ATOM 4181 O O . PRO B 1 244 ? -10.984 13.383 -12.078 1 39.81 244 PRO B O 1
ATOM 4184 N N . LEU B 1 245 ? -9.82 12.758 -10.391 1 38.56 245 LEU B N 1
ATOM 4185 C CA . LEU B 1 245 ? -8.633 13.359 -10.992 1 38.56 245 LEU B CA 1
ATOM 4186 C C . LEU B 1 245 ? -8.391 12.797 -12.383 1 38.56 245 LEU B C 1
ATOM 4188 O O . LEU B 1 245 ? -8.469 11.578 -12.594 1 38.56 245 LEU B O 1
ATOM 4192 N N . PRO B 1 246 ? -8.57 13.484 -13.375 1 39.53 246 PRO B N 1
ATOM 4193 C CA . PRO B 1 246 ? -8.102 12.953 -14.664 1 39.53 246 PRO B CA 1
ATOM 4194 C C . PRO B 1 246 ? -6.789 12.18 -14.539 1 39.53 246 PRO B C 1
ATOM 4196 O O . PRO B 1 246 ? -6.082 12.312 -13.539 1 39.53 246 PRO B O 1
ATOM 4199 N N . PRO B 1 247 ? -6.676 11.086 -15.305 1 41.72 247 PRO B N 1
ATOM 4200 C CA . PRO B 1 247 ? -5.297 10.586 -15.312 1 41.72 247 PRO B CA 1
ATOM 4201 C C . PRO B 1 247 ? -4.27 11.695 -15.086 1 41.72 247 PRO B C 1
ATOM 4203 O O . PRO B 1 247 ? -4.418 12.797 -15.609 1 41.72 247 PRO B O 1
ATOM 4206 N N . LEU B 1 248 ? -3.762 11.727 -13.859 1 42.78 248 LEU B N 1
ATOM 4207 C CA . LEU B 1 248 ? -2.848 12.789 -13.477 1 42.78 248 LEU B CA 1
ATOM 4208 C C . LEU B 1 248 ? -1.915 13.156 -14.625 1 42.78 248 LEU B C 1
ATOM 4210 O O . LEU B 1 248 ? -1.255 12.281 -15.195 1 42.78 248 LEU B O 1
ATOM 4214 N N . PRO B 1 249 ? -2.244 14.156 -15.297 1 47.12 249 PRO B N 1
ATOM 4215 C CA . PRO B 1 249 ? -1.216 14.555 -16.25 1 47.12 249 PRO B CA 1
ATOM 4216 C C . PRO B 1 249 ? 0.2 14.398 -15.711 1 47.12 249 PRO B C 1
ATOM 4218 O O . PRO B 1 249 ? 0.392 14.359 -14.492 1 47.12 249 PRO B O 1
ATOM 4221 N N . PRO B 1 250 ? 1.037 13.93 -16.609 1 54.09 250 PRO B N 1
ATOM 4222 C CA . PRO B 1 250 ? 2.436 13.898 -16.172 1 54.09 250 PRO B CA 1
ATOM 4223 C C . PRO B 1 250 ? 2.832 15.141 -15.383 1 54.09 250 PRO B C 1
ATOM 4225 O O . PRO B 1 250 ? 2.346 16.234 -15.664 1 54.09 250 PRO B O 1
ATOM 4228 N N . LEU B 1 251 ? 3.389 14.945 -14.156 1 56.19 251 LEU B N 1
ATOM 4229 C CA . LEU B 1 251 ? 3.898 16.031 -13.336 1 56.19 251 LEU B CA 1
ATOM 4230 C C . LEU B 1 251 ? 4.824 16.938 -14.148 1 56.19 251 LEU B C 1
ATOM 4232 O O . LEU B 1 251 ? 5.617 16.453 -14.961 1 56.19 251 LEU B O 1
ATOM 4236 N N . PRO B 1 252 ? 4.555 18.172 -14.172 1 59.06 252 PRO B N 1
ATOM 4237 C CA . PRO B 1 252 ? 5.578 19.031 -14.766 1 59.06 252 PRO B CA 1
ATOM 4238 C C . PRO B 1 252 ? 6.969 18.766 -14.195 1 59.06 252 PRO B C 1
ATOM 4240 O O . PRO B 1 252 ? 7.098 18.219 -13.094 1 59.06 252 PRO B O 1
ATOM 4243 N N . PRO B 1 253 ? 7.871 18.938 -15.016 1 69.31 253 PRO B N 1
ATOM 4244 C CA . PRO B 1 253 ? 9.234 18.703 -14.547 1 69.31 253 PRO B CA 1
ATOM 4245 C C . PRO B 1 253 ? 9.609 19.578 -13.352 1 69.31 253 PRO B C 1
ATOM 4247 O O . PRO B 1 253 ? 10.008 20.734 -13.523 1 69.31 253 PRO B O 1
ATOM 4250 N N . LEU B 1 254 ? 9.203 19.391 -12.203 1 79.5 254 LEU B N 1
ATOM 4251 C CA . LEU B 1 254 ? 9.633 20.016 -10.953 1 79.5 254 LEU B CA 1
ATOM 4252 C C . LEU B 1 254 ? 10.766 19.219 -10.312 1 79.5 254 LEU B C 1
ATOM 4254 O O . LEU B 1 254 ? 10.82 17.984 -10.438 1 79.5 254 LEU B O 1
ATOM 4258 N N . PRO B 1 255 ? 11.742 20.031 -9.789 1 87.5 255 PRO B N 1
ATOM 4259 C CA . PRO B 1 255 ? 12.758 19.297 -9.039 1 87.5 255 PRO B CA 1
ATOM 4260 C C . PRO B 1 255 ? 12.164 18.469 -7.906 1 87.5 255 PRO B C 1
ATOM 4262 O O . PRO B 1 255 ? 11.156 18.859 -7.309 1 87.5 255 PRO B O 1
ATOM 4265 N N . PRO B 1 256 ? 12.781 17.328 -7.648 1 93.38 256 PRO B N 1
ATOM 4266 C CA . PRO B 1 256 ? 12.266 16.516 -6.551 1 93.38 256 PRO B CA 1
ATOM 4267 C C . PRO B 1 256 ? 12.266 17.25 -5.211 1 93.38 256 PRO B C 1
ATOM 4269 O O . PRO B 1 256 ? 13.148 18.062 -4.957 1 93.38 256 PRO B O 1
ATOM 4272 N N . LEU B 1 257 ? 11.227 17.062 -4.367 1 96.5 257 LEU B N 1
ATOM 4273 C CA . LEU B 1 257 ? 11.227 17.562 -2.998 1 96.5 257 LEU B CA 1
ATOM 4274 C C . LEU B 1 257 ? 12.367 16.938 -2.193 1 96.5 257 LEU B C 1
ATOM 4276 O O . LEU B 1 257 ? 12.523 15.719 -2.17 1 96.5 257 LEU B O 1
ATOM 4280 N N . PRO B 1 258 ? 13.211 17.734 -1.605 1 97.56 258 PRO B N 1
ATOM 4281 C CA . PRO B 1 258 ? 14.422 17.219 -0.959 1 97.56 258 PRO B CA 1
ATOM 4282 C C . PRO B 1 258 ? 14.133 16.531 0.377 1 97.56 258 PRO B C 1
ATOM 4284 O O . PRO B 1 258 ? 14.656 16.953 1.413 1 97.56 258 PRO B O 1
ATOM 4287 N N . VAL B 1 259 ? 13.328 15.602 0.427 1 98.31 259 VAL B N 1
ATOM 4288 C CA . VAL B 1 259 ? 13.047 14.68 1.523 1 98.31 259 VAL B CA 1
ATOM 4289 C C . VAL B 1 259 ? 13.648 13.312 1.22 1 98.31 259 VAL B C 1
ATOM 4291 O O . VAL B 1 259 ? 13.273 12.664 0.24 1 98.31 259 VAL B O 1
ATOM 4294 N N . ARG B 1 260 ? 14.578 12.852 2.068 1 97.56 260 ARG B N 1
ATOM 4295 C CA . ARG B 1 260 ? 15.328 11.648 1.735 1 97.56 260 ARG B CA 1
ATOM 4296 C C . ARG B 1 260 ? 15.094 10.547 2.768 1 97.56 260 ARG B C 1
ATOM 4298 O O . ARG B 1 260 ? 15.5 9.398 2.566 1 97.56 260 ARG B O 1
ATOM 4305 N N . CYS B 1 261 ? 14.461 10.914 3.885 1 98.19 261 CYS B N 1
ATOM 4306 C CA . CYS B 1 261 ? 14.172 9.922 4.918 1 98.19 261 CYS B CA 1
ATOM 4307 C C . CYS B 1 261 ? 13.102 8.945 4.453 1 98.19 261 CYS B C 1
ATOM 4309 O O . CYS B 1 261 ? 12.445 9.18 3.439 1 98.19 261 CYS B O 1
ATOM 4311 N N . PRO B 1 262 ? 12.938 7.781 5.148 1 98.31 262 PRO B N 1
ATOM 4312 C CA . PRO B 1 262 ? 11.875 6.832 4.809 1 98.31 262 PRO B CA 1
ATOM 4313 C C . PRO B 1 262 ? 10.477 7.43 4.953 1 98.31 262 PRO B C 1
ATOM 4315 O O . PRO B 1 262 ? 10.219 8.172 5.906 1 98.31 262 PRO B O 1
ATOM 4318 N N . VAL B 1 263 ? 9.617 7.129 3.965 1 98.88 263 VAL B N 1
ATOM 4319 C CA . VAL B 1 263 ? 8.266 7.672 3.943 1 98.88 263 VAL B CA 1
ATOM 4320 C C . VAL B 1 263 ? 7.258 6.535 3.775 1 98.88 263 VAL B C 1
ATOM 4322 O O . VAL B 1 263 ? 7.465 5.625 2.969 1 98.88 263 VAL B O 1
ATOM 4325 N N . ARG B 1 264 ? 6.227 6.52 4.586 1 98.81 264 ARG B N 1
ATOM 4326 C CA . ARG B 1 264 ? 5.07 5.637 4.465 1 98.81 264 ARG B CA 1
ATOM 4327 C C . ARG B 1 264 ? 3.795 6.438 4.211 1 98.81 264 ARG B C 1
ATOM 4329 O O . ARG B 1 264 ? 3.457 7.336 4.98 1 98.81 264 ARG B O 1
ATOM 4336 N N . LEU B 1 265 ? 3.117 6.125 3.119 1 98.88 265 LEU B N 1
ATOM 4337 C CA . LEU B 1 265 ? 1.87 6.805 2.783 1 98.88 265 LEU B CA 1
ATOM 4338 C C . LEU B 1 265 ? 0.699 5.828 2.807 1 98.88 265 LEU B C 1
ATOM 4340 O O . LEU B 1 265 ? 0.714 4.816 2.104 1 98.88 265 LEU B O 1
ATOM 4344 N N . LEU B 1 266 ? -0.256 6.098 3.654 1 98.88 266 LEU B N 1
ATOM 4345 C CA . LEU B 1 266 ? -1.475 5.305 3.781 1 98.88 266 LEU B CA 1
ATOM 4346 C C . LEU B 1 266 ? -2.664 6.039 3.174 1 98.88 266 LEU B C 1
ATOM 4348 O O . LEU B 1 266 ? -2.873 7.223 3.443 1 98.88 266 LEU B O 1
ATOM 4352 N N . HIS B 1 267 ? -3.482 5.355 2.395 1 98.69 267 HIS B N 1
ATOM 4353 C CA . HIS B 1 267 ? -4.605 6.004 1.729 1 98.69 267 HIS B CA 1
ATOM 4354 C C . HIS B 1 267 ? -5.73 5.008 1.451 1 98.69 267 HIS B C 1
ATOM 4356 O O . HIS B 1 267 ? -5.473 3.826 1.212 1 98.69 267 HIS B O 1
ATOM 4362 N N . GLY B 1 268 ? -6.957 5.469 1.609 1 97.88 268 GLY B N 1
ATOM 4363 C CA . GLY B 1 268 ? -8.094 4.641 1.241 1 97.88 268 GLY B CA 1
ATOM 4364 C C . GLY B 1 268 ? -8.461 4.746 -0.228 1 97.88 268 GLY B C 1
ATOM 4365 O O . GLY B 1 268 ? -8.484 5.844 -0.791 1 97.88 268 GLY B O 1
ATOM 4366 N N . LEU B 1 269 ? -8.789 3.617 -0.838 1 95.19 269 LEU B N 1
ATOM 4367 C CA . LEU B 1 269 ? -9.219 3.625 -2.23 1 95.19 269 LEU B CA 1
ATOM 4368 C C . LEU B 1 269 ? -10.617 4.219 -2.361 1 95.19 269 LEU B C 1
ATOM 4370 O O . LEU B 1 269 ? -11.016 4.652 -3.445 1 95.19 269 LEU B O 1
ATOM 4374 N N . ALA B 1 270 ? -11.352 4.27 -1.271 1 94 270 ALA B N 1
ATOM 4375 C CA . ALA B 1 270 ? -12.711 4.805 -1.272 1 94 270 ALA B CA 1
ATOM 4376 C C . ALA B 1 270 ? -12.727 6.25 -0.781 1 94 270 ALA B C 1
ATOM 4378 O O . ALA B 1 270 ? -13.781 6.766 -0.4 1 94 270 ALA B O 1
ATOM 4379 N N . ASP B 1 271 ? -11.586 6.906 -0.698 1 93.81 271 ASP B N 1
ATOM 4380 C CA . ASP B 1 271 ? -11.484 8.297 -0.276 1 93.81 271 ASP B CA 1
ATOM 4381 C C . ASP B 1 271 ? -12.117 9.227 -1.308 1 93.81 271 ASP B C 1
ATOM 4383 O O . ASP B 1 271 ? -11.594 9.398 -2.41 1 93.81 271 ASP B O 1
ATOM 4387 N N . GLU B 1 272 ? -13.156 9.93 -0.951 1 88.75 272 GLU B N 1
ATOM 4388 C CA . GLU B 1 272 ? -13.898 10.789 -1.867 1 88.75 272 GLU B CA 1
ATOM 4389 C C . GLU B 1 272 ? -13.492 12.25 -1.697 1 88.75 272 GLU B C 1
ATOM 4391 O O . GLU B 1 272 ? -13.914 13.109 -2.477 1 88.75 272 GLU B O 1
ATOM 4396 N N . VAL B 1 273 ? -12.711 12.508 -0.69 1 88.38 273 VAL B N 1
ATOM 4397 C CA . VAL B 1 273 ? -12.289 13.875 -0.392 1 88.38 273 VAL B CA 1
ATOM 4398 C C . VAL B 1 273 ? -10.953 14.164 -1.06 1 88.38 273 VAL B C 1
ATOM 4400 O O . VAL B 1 273 ? -10.797 15.18 -1.737 1 88.38 273 VAL B O 1
ATOM 4403 N N . ALA B 1 274 ? -10.023 13.281 -0.838 1 91.94 274 ALA B N 1
ATOM 4404 C CA . ALA B 1 274 ? -8.703 13.344 -1.463 1 91.94 274 ALA B CA 1
ATOM 4405 C C . ALA B 1 274 ? -8.414 12.078 -2.264 1 91.94 274 ALA B C 1
ATOM 4407 O O . ALA B 1 274 ? -8.297 10.992 -1.695 1 91.94 274 ALA B O 1
ATOM 4408 N N . PRO B 1 275 ? -8.289 12.258 -3.564 1 90.94 275 PRO B N 1
ATOM 4409 C CA . PRO B 1 275 ? -8.039 11.07 -4.387 1 90.94 275 PRO B CA 1
ATOM 4410 C C . PRO B 1 275 ? -6.75 10.352 -4.004 1 90.94 275 PRO B C 1
ATOM 4412 O O . PRO B 1 275 ? -5.727 10.992 -3.768 1 90.94 275 PRO B O 1
ATOM 4415 N N . TRP B 1 276 ? -6.805 8.977 -3.975 1 94.25 276 TRP B N 1
ATOM 4416 C CA . TRP B 1 276 ? -5.684 8.164 -3.521 1 94.25 276 TRP B CA 1
ATOM 4417 C C . TRP B 1 276 ? -4.48 8.328 -4.445 1 94.25 276 TRP B C 1
ATOM 4419 O O . TRP B 1 276 ? -3.342 8.078 -4.043 1 94.25 276 TRP B O 1
ATOM 4429 N N . GLN B 1 277 ? -4.641 8.797 -5.645 1 92.88 277 GLN B N 1
ATOM 4430 C CA . GLN B 1 277 ? -3.559 9.055 -6.586 1 92.88 277 GLN B CA 1
ATOM 4431 C C . GLN B 1 277 ? -2.596 10.109 -6.051 1 92.88 277 GLN B C 1
ATOM 4433 O O . GLN B 1 277 ? -1.431 10.156 -6.453 1 92.88 277 GLN B O 1
ATOM 4438 N N . LEU B 1 278 ? -3.07 10.906 -5.137 1 93.19 278 LEU B N 1
ATOM 4439 C CA . LEU B 1 278 ? -2.217 11.93 -4.535 1 93.19 278 LEU B CA 1
ATOM 4440 C C . LEU B 1 278 ? -1.053 11.289 -3.787 1 93.19 278 LEU B C 1
ATOM 4442 O O . LEU B 1 278 ? 0.051 11.836 -3.76 1 93.19 278 LEU B O 1
ATOM 4446 N N . ALA B 1 279 ? -1.331 10.148 -3.164 1 96.81 279 ALA B N 1
ATOM 4447 C CA . ALA B 1 279 ? -0.252 9.438 -2.484 1 96.81 279 ALA B CA 1
ATOM 4448 C C . ALA B 1 279 ? 0.839 9.023 -3.469 1 96.81 279 ALA B C 1
ATOM 4450 O O . ALA B 1 279 ? 2.029 9.141 -3.17 1 96.81 279 ALA B O 1
ATOM 4451 N N . LEU B 1 280 ? 0.465 8.602 -4.602 1 93.5 280 LEU B N 1
ATOM 4452 C CA . LEU B 1 280 ? 1.417 8.164 -5.621 1 93.5 280 LEU B CA 1
ATOM 4453 C C . LEU B 1 280 ? 2.174 9.352 -6.199 1 93.5 280 LEU B C 1
ATOM 4455 O O . LEU B 1 280 ? 3.381 9.273 -6.438 1 93.5 280 LEU B O 1
ATOM 4459 N N . ARG B 1 281 ? 1.49 10.453 -6.414 1 92.38 281 ARG B N 1
ATOM 4460 C CA . ARG B 1 281 ? 2.145 11.656 -6.906 1 92.38 281 ARG B CA 1
ATOM 4461 C C . ARG B 1 281 ? 3.174 12.172 -5.902 1 92.38 281 ARG B C 1
ATOM 4463 O O . ARG B 1 281 ? 4.262 12.602 -6.289 1 92.38 281 ARG B O 1
ATOM 4470 N N . LEU B 1 282 ? 2.711 12.148 -4.719 1 95.88 282 LEU B N 1
ATOM 4471 C CA . LEU B 1 282 ? 3.643 12.57 -3.678 1 95.88 282 LEU B CA 1
ATOM 4472 C C . LEU B 1 282 ? 4.879 11.68 -3.654 1 95.88 282 LEU B C 1
ATOM 4474 O O . LEU B 1 282 ? 6.004 12.172 -3.57 1 95.88 282 LEU B O 1
ATOM 4478 N N . ALA B 1 283 ? 4.699 10.367 -3.752 1 96.19 283 ALA B N 1
ATOM 4479 C CA . ALA B 1 283 ? 5.816 9.43 -3.795 1 96.19 283 ALA B CA 1
ATOM 4480 C C . ALA B 1 283 ? 6.77 9.758 -4.938 1 96.19 283 ALA B C 1
ATOM 4482 O O . ALA B 1 283 ? 7.992 9.695 -4.773 1 96.19 283 ALA B O 1
ATOM 4483 N N . GLU B 1 284 ? 6.203 10.109 -6.004 1 92 284 GLU B N 1
ATOM 4484 C CA . GLU B 1 284 ? 6.996 10.453 -7.18 1 92 284 GLU B CA 1
ATOM 4485 C C . GLU B 1 284 ? 7.82 11.711 -6.949 1 92 284 GLU B C 1
ATOM 4487 O O . GLU B 1 284 ? 8.969 11.805 -7.387 1 92 284 GLU B O 1
ATOM 4492 N N . ARG B 1 285 ? 7.297 12.633 -6.242 1 94 285 ARG B N 1
ATOM 4493 C CA . ARG B 1 285 ? 7.918 13.938 -6.047 1 94 285 ARG B CA 1
ATOM 4494 C C . ARG B 1 285 ? 9.039 13.859 -5.016 1 94 285 ARG B C 1
ATOM 4496 O O . ARG B 1 285 ? 9.961 14.68 -5.031 1 94 285 ARG B O 1
ATOM 4503 N N . LEU B 1 286 ? 8.969 12.977 -4.145 1 97.31 286 LEU B N 1
ATOM 4504 C CA . LEU B 1 286 ? 9.938 12.891 -3.057 1 97.31 286 LEU B CA 1
ATOM 4505 C C . LEU B 1 286 ? 11.266 12.336 -3.555 1 97.31 286 LEU B C 1
ATOM 4507 O O . LEU B 1 286 ? 11.289 11.383 -4.332 1 97.31 286 LEU B O 1
ATOM 4511 N N . ALA B 1 287 ? 12.352 12.898 -3.145 1 97.44 287 ALA B N 1
ATOM 4512 C CA . ALA B 1 287 ? 13.688 12.422 -3.496 1 97.44 287 ALA B CA 1
ATOM 4513 C C . ALA B 1 287 ? 13.992 11.086 -2.826 1 97.44 287 ALA B C 1
ATOM 4515 O O . ALA B 1 287 ? 14.875 10.352 -3.264 1 97.44 287 ALA B O 1
ATOM 4516 N N . SER B 1 288 ? 13.312 10.836 -1.788 1 97.75 288 SER B N 1
ATOM 4517 C CA . SER B 1 288 ? 13.547 9.594 -1.056 1 97.75 288 SER B CA 1
ATOM 4518 C C . SER B 1 288 ? 13.391 8.383 -1.963 1 97.75 288 SER B C 1
ATOM 4520 O O . SER B 1 288 ? 12.445 8.305 -2.75 1 97.75 288 SER B O 1
ATOM 4522 N N . ALA B 1 289 ? 14.273 7.43 -1.801 1 95.81 289 ALA B N 1
ATOM 4523 C CA . ALA B 1 289 ? 14.172 6.164 -2.521 1 95.81 289 ALA B CA 1
ATOM 4524 C C . ALA B 1 289 ? 13.344 5.148 -1.736 1 95.81 289 ALA B C 1
ATOM 4526 O O . ALA B 1 289 ? 12.906 4.133 -2.285 1 95.81 289 ALA B O 1
ATOM 4527 N N . GLU B 1 290 ? 13.172 5.457 -0.5 1 97.19 290 GLU B N 1
ATOM 4528 C CA . GLU B 1 290 ? 12.438 4.547 0.37 1 97.19 290 GLU B CA 1
ATOM 4529 C C . GLU B 1 290 ? 11.039 5.082 0.681 1 97.19 290 GLU B C 1
ATOM 4531 O O . GLU B 1 290 ? 10.805 5.617 1.766 1 97.19 290 GLU B O 1
ATOM 4536 N N . VAL B 1 291 ? 10.141 4.895 -0.236 1 98.62 291 VAL B N 1
ATOM 4537 C CA . VAL B 1 291 ? 8.75 5.297 -0.077 1 98.62 291 VAL B CA 1
ATOM 4538 C C . VAL B 1 291 ? 7.832 4.102 -0.317 1 98.62 291 VAL B C 1
ATOM 4540 O O . VAL B 1 291 ? 7.926 3.436 -1.352 1 98.62 291 VAL B O 1
ATOM 4543 N N . ASP B 1 292 ? 7.027 3.779 0.661 1 98.44 292 ASP B N 1
ATOM 4544 C CA . ASP B 1 292 ? 5.988 2.762 0.524 1 98.44 292 ASP B CA 1
ATOM 4545 C C . ASP B 1 292 ? 4.598 3.387 0.57 1 98.44 292 ASP B C 1
ATOM 4547 O O . ASP B 1 292 ? 4.316 4.23 1.423 1 98.44 292 ASP B O 1
ATOM 4551 N N . VAL B 1 293 ? 3.729 3.018 -0.34 1 98.62 293 VAL B N 1
ATOM 4552 C CA . VAL B 1 293 ? 2.332 3.439 -0.378 1 98.62 293 VAL B CA 1
ATOM 4553 C C . VAL B 1 293 ? 1.424 2.25 -0.079 1 98.62 293 VAL B C 1
ATOM 4555 O O . VAL B 1 293 ? 1.517 1.21 -0.735 1 98.62 293 VAL B O 1
ATOM 4558 N N . ALA B 1 294 ? 0.66 2.365 0.904 1 98.69 294 ALA B N 1
ATOM 4559 C CA . ALA B 1 294 ? -0.34 1.352 1.229 1 98.69 294 ALA B CA 1
ATOM 4560 C C . ALA B 1 294 ? -1.748 1.852 0.92 1 98.69 294 ALA B C 1
ATOM 4562 O O . ALA B 1 294 ? -2.189 2.861 1.474 1 98.69 294 ALA B O 1
ATOM 4563 N N . LEU B 1 295 ? -2.445 1.153 0.051 1 98.38 295 LEU B N 1
ATOM 4564 C CA . LEU B 1 295 ? -3.807 1.48 -0.357 1 98.38 295 LEU B CA 1
ATOM 4565 C C . LEU B 1 295 ? -4.797 0.452 0.179 1 98.38 295 LEU B C 1
ATOM 4567 O O . LEU B 1 295 ? -4.641 -0.748 -0.058 1 98.38 295 LEU B O 1
ATOM 4571 N N . ARG B 1 296 ? -5.723 0.945 0.934 1 98.19 296 ARG B N 1
ATOM 4572 C CA . ARG B 1 296 ? -6.738 0.07 1.513 1 98.19 296 ARG B CA 1
ATOM 4573 C C . ARG B 1 296 ? -8.07 0.212 0.781 1 98.19 296 ARG B C 1
ATOM 4575 O O . ARG B 1 296 ? -8.648 1.297 0.75 1 98.19 296 ARG B O 1
ATOM 4582 N N . LYS B 1 297 ? -8.594 -0.908 0.279 1 96.44 297 LYS B N 1
ATOM 4583 C CA . LYS B 1 297 ? -9.781 -0.922 -0.581 1 96.44 297 LYS B CA 1
ATOM 4584 C C . LYS B 1 297 ? -10.984 -0.333 0.139 1 96.44 297 LYS B C 1
ATOM 4586 O O . LYS B 1 297 ? -11.695 0.508 -0.417 1 96.44 297 LYS B O 1
ATOM 4591 N N . GLY B 1 298 ? -11.195 -0.646 1.409 1 94.19 298 GLY B N 1
ATOM 4592 C CA . GLY B 1 298 ? -12.422 -0.315 2.117 1 94.19 298 GLY B CA 1
ATOM 4593 C C . GLY B 1 298 ? -12.32 0.968 2.92 1 94.19 298 GLY B C 1
ATOM 4594 O O . GLY B 1 298 ? -13.289 1.392 3.549 1 94.19 298 GLY B O 1
ATOM 4595 N N . ALA B 1 299 ? -11.242 1.666 2.857 1 96.62 299 ALA B N 1
ATOM 4596 C CA . ALA B 1 299 ? -11.039 2.828 3.719 1 96.62 299 ALA B CA 1
ATOM 4597 C C . ALA B 1 299 ? -11.391 4.121 2.984 1 96.62 299 ALA B C 1
ATOM 4599 O O . ALA B 1 299 ? -11.102 4.262 1.794 1 96.62 299 ALA B O 1
ATOM 4600 N N . GLY B 1 300 ? -12 5.035 3.695 1 95.19 300 GLY B N 1
ATOM 4601 C CA . GLY B 1 300 ? -12.289 6.371 3.191 1 95.19 300 GLY B CA 1
ATOM 4602 C C . GLY B 1 300 ? -11.305 7.414 3.68 1 95.19 300 GLY B C 1
ATOM 4603 O O . GLY B 1 300 ? -10.195 7.082 4.102 1 95.19 300 GLY B O 1
ATOM 4604 N N . HIS B 1 301 ? -11.633 8.68 3.607 1 94.5 301 HIS B N 1
ATOM 4605 C CA . HIS B 1 301 ? -10.734 9.797 3.902 1 94.5 301 HIS B CA 1
ATOM 4606 C C . HIS B 1 301 ? -10.375 9.836 5.383 1 94.5 301 HIS B C 1
ATOM 4608 O O . HIS B 1 301 ? -9.25 10.195 5.742 1 94.5 301 HIS B O 1
ATOM 4614 N N . ARG B 1 302 ? -11.367 9.57 6.199 1 94.25 302 ARG B N 1
ATOM 4615 C CA . ARG B 1 302 ? -11.133 9.68 7.633 1 94.25 302 ARG B CA 1
ATOM 4616 C C . ARG B 1 302 ? -10.102 8.656 8.102 1 94.25 302 ARG B C 1
ATOM 4618 O O . ARG B 1 302 ? -9.336 8.922 9.031 1 94.25 302 ARG B O 1
ATOM 4625 N N . PHE B 1 303 ? -10.078 7.516 7.52 1 96.81 303 PHE B N 1
ATOM 4626 C CA . PHE B 1 303 ? -9.094 6.477 7.801 1 96.81 303 PHE B CA 1
ATOM 4627 C C . PHE B 1 303 ? -8.969 6.246 9.305 1 96.81 303 PHE B C 1
ATOM 4629 O O . PHE B 1 303 ? -7.863 6.277 9.852 1 96.81 303 PHE B O 1
ATOM 4636 N N . SER B 1 304 ? -10.07 6.047 10.016 1 95.81 304 SER B N 1
ATOM 4637 C CA . SER B 1 304 ? -10.023 6.035 11.469 1 95.81 304 SER B CA 1
ATOM 4638 C C . SER B 1 304 ? -10.82 4.863 12.039 1 95.81 304 SER B C 1
ATOM 4640 O O . SER B 1 304 ? -11.062 4.801 13.25 1 95.81 304 SER B O 1
ATOM 4642 N N . GLU B 1 305 ? -11.32 3.945 11.195 1 95 305 GLU B N 1
ATOM 4643 C CA . GLU B 1 305 ? -11.898 2.715 11.734 1 95 305 GLU B CA 1
ATOM 4644 C C . GLU B 1 305 ? -10.859 1.924 12.523 1 95 305 GLU B C 1
ATOM 4646 O O . GLU B 1 305 ? -9.656 2.109 12.344 1 95 305 GLU B O 1
ATOM 4651 N N . PRO B 1 306 ? -11.312 1.09 13.445 1 94.31 306 PRO B N 1
ATOM 4652 C CA . PRO B 1 306 ? -10.359 0.354 14.281 1 94.31 306 PRO B CA 1
ATOM 4653 C C . PRO B 1 306 ? -9.266 -0.337 13.469 1 94.31 306 PRO B C 1
ATOM 4655 O O . PRO B 1 306 ? -8.094 -0.283 13.844 1 94.31 306 PRO B O 1
ATOM 4658 N N . ALA B 1 307 ? -9.625 -0.927 12.383 1 93.88 307 ALA B N 1
ATOM 4659 C CA . ALA B 1 307 ? -8.648 -1.604 11.539 1 93.88 307 ALA B CA 1
ATOM 4660 C C . ALA B 1 307 ? -7.68 -0.604 10.906 1 93.88 307 ALA B C 1
ATOM 4662 O O . ALA B 1 307 ? -6.504 -0.91 10.703 1 93.88 307 ALA B O 1
ATOM 4663 N N . ASP B 1 308 ? -8.156 0.577 10.562 1 96.75 308 ASP B N 1
ATOM 4664 C CA . ASP B 1 308 ? -7.305 1.636 10.031 1 96.75 308 ASP B CA 1
ATOM 4665 C C . ASP B 1 308 ? -6.277 2.09 11.062 1 96.75 308 ASP B C 1
ATOM 4667 O O . ASP B 1 308 ? -5.094 2.236 10.75 1 96.75 308 ASP B O 1
ATOM 4671 N N . LEU B 1 309 ? -6.777 2.275 12.25 1 97.19 309 LEU B N 1
ATOM 4672 C CA . LEU B 1 309 ? -5.91 2.74 13.328 1 97.19 309 LEU B CA 1
ATOM 4673 C C . LEU B 1 309 ? -4.844 1.699 13.656 1 97.19 309 LEU B C 1
ATOM 4675 O O . LEU B 1 309 ? -3.703 2.049 13.969 1 97.19 309 LEU B O 1
ATOM 4679 N N . ARG B 1 310 ? -5.199 0.478 13.594 1 94.31 310 ARG B N 1
ATOM 4680 C CA . ARG B 1 310 ? -4.223 -0.587 13.789 1 94.31 310 ARG B CA 1
ATOM 4681 C C . ARG B 1 310 ? -3.143 -0.547 12.719 1 94.31 310 ARG B C 1
ATOM 4683 O O . ARG B 1 310 ? -1.958 -0.722 13.008 1 94.31 310 ARG B O 1
ATOM 4690 N N . LEU B 1 311 ? -3.578 -0.366 11.477 1 95.94 311 LEU B N 1
ATOM 4691 C CA . LEU B 1 311 ? -2.613 -0.26 10.391 1 95.94 311 LEU B CA 1
ATOM 4692 C C . LEU B 1 311 ? -1.682 0.928 10.602 1 95.94 311 LEU B C 1
ATOM 4694 O O . LEU B 1 311 ? -0.474 0.823 10.383 1 95.94 311 LEU B O 1
ATOM 4698 N N . LEU B 1 312 ? -2.236 2.023 11 1 98.12 312 LEU B N 1
ATOM 4699 C CA . LEU B 1 312 ? -1.443 3.217 11.273 1 98.12 312 LEU B CA 1
ATOM 4700 C C . LEU B 1 312 ? -0.403 2.943 12.352 1 98.12 312 LEU B C 1
ATOM 4702 O O . LEU B 1 312 ? 0.778 3.25 12.172 1 98.12 312 LEU B O 1
ATOM 4706 N N . ALA B 1 313 ? -0.818 2.342 13.43 1 96.12 313 ALA B N 1
ATOM 4707 C CA . ALA B 1 313 ? 0.087 2.039 14.539 1 96.12 313 ALA B CA 1
ATOM 4708 C C . ALA B 1 313 ? 1.169 1.053 14.102 1 96.12 313 ALA B C 1
ATOM 4710 O O . ALA B 1 313 ? 2.344 1.226 14.438 1 96.12 313 ALA B O 1
ATOM 4711 N N . SER B 1 314 ? 0.783 0.023 13.375 1 94.25 314 SER B N 1
ATOM 4712 C CA . SER B 1 314 ? 1.748 -0.969 12.914 1 94.25 314 SER B CA 1
ATOM 4713 C C . SER B 1 314 ? 2.754 -0.354 11.953 1 94.25 314 SER B C 1
ATOM 4715 O O . SER B 1 314 ? 3.928 -0.727 11.945 1 94.25 314 SER B O 1
ATOM 4717 N N . THR B 1 315 ? 2.289 0.528 11.109 1 97.25 315 THR B N 1
ATOM 4718 C CA . THR B 1 315 ? 3.168 1.227 10.172 1 97.25 315 THR B CA 1
ATOM 4719 C C . THR B 1 315 ? 4.203 2.059 10.93 1 97.25 315 THR B C 1
ATOM 4721 O O . THR B 1 315 ? 5.391 2.033 10.594 1 97.25 315 THR B O 1
ATOM 4724 N N . LEU B 1 316 ? 3.719 2.754 11.906 1 97.88 316 LEU B N 1
ATOM 4725 C CA . LEU B 1 316 ? 4.633 3.543 12.727 1 97.88 316 LEU B CA 1
ATOM 4726 C C . LEU B 1 316 ? 5.641 2.643 13.438 1 97.88 316 LEU B C 1
ATOM 4728 O O . LEU B 1 316 ? 6.836 2.947 13.461 1 97.88 316 LEU B O 1
ATOM 4732 N N . ASP B 1 317 ? 5.16 1.571 13.977 1 94.5 317 ASP B N 1
ATOM 4733 C CA . ASP B 1 317 ? 6.023 0.626 14.68 1 94.5 317 ASP B CA 1
ATOM 4734 C C . ASP B 1 317 ? 7.121 0.1 13.758 1 94.5 317 ASP B C 1
ATOM 4736 O O . ASP B 1 317 ? 8.289 0.049 14.141 1 94.5 317 ASP B O 1
ATOM 4740 N N . ASP B 1 318 ? 6.754 -0.28 12.586 1 92.94 318 ASP B N 1
ATOM 4741 C CA . ASP B 1 318 ? 7.707 -0.792 11.609 1 92.94 318 ASP B CA 1
ATOM 4742 C C . ASP B 1 318 ? 8.734 0.275 11.234 1 92.94 318 ASP B C 1
ATOM 4744 O O . ASP B 1 318 ? 9.914 -0.029 11.039 1 92.94 318 ASP B O 1
ATOM 4748 N N . LEU B 1 319 ? 8.281 1.5 11.07 1 96.62 319 LEU B N 1
ATOM 4749 C CA . LEU B 1 319 ? 9.18 2.592 10.703 1 96.62 319 LEU B CA 1
ATOM 4750 C C . LEU B 1 319 ? 10.18 2.867 11.82 1 96.62 319 LEU B C 1
ATOM 4752 O O . LEU B 1 319 ? 11.367 3.09 11.555 1 96.62 319 LEU B O 1
ATOM 4756 N N . VAL B 1 320 ? 9.711 2.846 13.055 1 96.06 320 VAL B N 1
ATOM 4757 C CA . VAL B 1 320 ? 10.594 3.035 14.203 1 96.06 320 VAL B CA 1
ATOM 4758 C C . VAL B 1 320 ? 11.664 1.942 14.219 1 96.06 320 VAL B C 1
ATOM 4760 O O . VAL B 1 320 ? 12.852 2.227 14.406 1 96.06 320 VAL B O 1
ATOM 4763 N N . ASP B 1 321 ? 11.242 0.721 14.008 1 91.88 321 ASP B N 1
ATOM 4764 C CA . ASP B 1 321 ? 12.18 -0.399 13.969 1 91.88 321 ASP B CA 1
ATOM 4765 C C . ASP B 1 321 ? 13.211 -0.209 12.859 1 91.88 321 ASP B C 1
ATOM 4767 O O . ASP B 1 321 ? 14.398 -0.454 13.062 1 91.88 321 ASP B O 1
ATOM 4771 N N . ARG B 1 322 ? 12.75 0.168 11.719 1 92.19 322 ARG B N 1
ATOM 4772 C CA . ARG B 1 322 ? 13.633 0.425 10.586 1 92.19 322 ARG B CA 1
ATOM 4773 C C . ARG B 1 322 ? 14.68 1.478 10.93 1 92.19 322 ARG B C 1
ATOM 4775 O O . ARG B 1 322 ? 15.844 1.352 10.547 1 92.19 322 ARG B O 1
ATOM 4782 N N . LEU B 1 323 ? 14.258 2.496 11.617 1 94.19 323 LEU B N 1
ATOM 4783 C CA . LEU B 1 323 ? 15.117 3.641 11.906 1 94.19 323 LEU B CA 1
ATOM 4784 C C . LEU B 1 323 ? 16.078 3.322 13.039 1 94.19 323 LEU B C 1
ATOM 4786 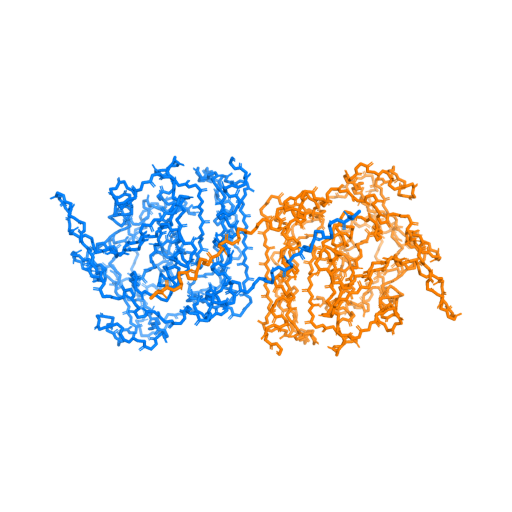O O . LEU B 1 323 ? 17.141 3.947 13.156 1 94.19 323 LEU B O 1
ATOM 4790 N N . THR B 1 324 ? 15.719 2.346 13.883 1 89.62 324 THR B N 1
ATOM 4791 C CA . THR B 1 324 ? 16.562 2.037 15.031 1 89.62 324 THR B CA 1
ATOM 4792 C C . THR B 1 324 ? 17.516 0.884 14.711 1 89.62 324 THR B C 1
ATOM 4794 O O . THR B 1 324 ? 18.516 0.685 15.406 1 89.62 324 THR B O 1
ATOM 4797 N N . THR B 1 325 ? 17.172 -0.034 13.742 1 76.56 325 THR B N 1
ATOM 4798 C CA . THR B 1 325 ? 18.047 -1.136 13.367 1 76.56 325 THR B CA 1
ATOM 4799 C C . THR B 1 325 ? 19.047 -0.693 12.289 1 76.56 325 THR B C 1
ATOM 4801 O O . THR B 1 325 ? 20.109 -1.295 12.125 1 76.56 325 THR B O 1
ATOM 4804 N N . HIS B 1 326 ? 18.719 0.081 11.406 1 61.41 326 HIS B N 1
ATOM 4805 C CA . HIS B 1 326 ? 19.609 0.473 10.32 1 61.41 326 HIS B CA 1
ATOM 4806 C C . HIS B 1 326 ? 20.25 1.821 10.602 1 61.41 326 HIS B C 1
ATOM 4808 O O . HIS B 1 326 ? 20.891 2.406 9.719 1 61.41 326 HIS B O 1
ATOM 4814 N N . THR B 1 327 ? 20.078 2.324 11.812 1 44.44 327 THR B N 1
ATOM 4815 C CA . THR B 1 327 ? 20.984 3.4 12.188 1 44.44 327 THR B CA 1
ATOM 4816 C C . THR B 1 327 ? 22.234 2.838 12.844 1 44.44 327 THR B C 1
ATOM 4818 O O . THR B 1 327 ? 22.172 1.835 13.562 1 44.44 327 THR B O 1
#

Nearest PDB structures (foldseek):
  1wm1-assembly1_A  TM=5.870E-01  e=5.126E-12  Serratia marcescens
  8ynw-assembly4_D  TM=5.998E-01  e=1.086E-08  Bacillus thuringiensis
  8ynv-assembly4_D  TM=6.058E-01  e=8.055E-09  Bacillus thuringiensis
  4q3l-assembly2_F  TM=6.009E-01  e=4.849E-08  unidentified
  2v9z-assembly1_A  TM=5.205E-01  e=1.190E-07  Rhodococcus rhodochrous